Protein AF-A0A8C5BQL6-F1 (afdb_monomer)

Sequence (499 aa):
MPLKSAAAHRHYLLCPVCLRTQDSLSCHLRRVCMKDKTPPVILEVVEKAKKDVCDLLKNGRAFSYAVLKQIVSSPNPIEGLIEELKYHHLFVTGAPGETEPSDVESCGSNELFQCRQEKTYTKDKMVKAKDLGILKKHSADHPLLKRFADYLKNDYENAKYQQEVDTVSRYLYFADPTEPSLKFVNDREKLRDFLGQQAKAGYKAQTSGNYIKCLKRFLEFHLTRTGLRQDDRELYKQCTLYLSFLTSSQSVLSKQASKEIVQKRHALLFDKSQPTPRECLAVLDKGEGDLVKIMNQLDDSSSSSLSRTECIFVLYYLEAIVILRHCQRPCVVQSMKVSEWLERKHADDDSIVFVKDHKTAAHFSIVLSKKEEAWFEKYYNKVRPQLLAGERKHDFFFVSSRGKPINNAAGDLIKLQQKCNVPQVSSQVVRRVFQTAANRFSHFGKLQHTCRLFPRLAFFPKTEIHFQDILLTFALHILIHHFNHTFPKVWKINNCVCT

Secondary structure (DSSP, 8-state):
-PPPPP------EE-TTT--EES-HHHHIIIIISTTS-HHHHHHHHHHHHHHHHHHHHTTT---HHHHHHHHTSSSHHHHHHHHHHHTT----S-TT---------------PPP-------HHHHHHHHHTTTT----TTSHHHHHHHHHHHHTS--TTHHHHHHHHHHHHHHH-SS---SGGGG-HHHHHHHHHHHHHTT--HHHHHHHHHHHHHHHHHHHHHSTHHHH-HHHHHHHHHHHHHHHHHHHHHHHHHHHHHHHHHHHHHS-TTSPPHHHHHHHHHHHHHHHHHHHHHTTSTT-----HHHHHHHHHHHHHIIIIIS---HHHHHH-BHHHHHTPEEETTEEEEEE---SSS--EEEEEEHHHHHHHHHIIIIIHHHHHTT----SBSSB-TTSSBPS-HHHHHHHHHHHTT-----HHHHHHHHHHHHHHHHHHTTS-------------------HHHHHHHHHHHHHHHHHHHS-SS----------

Organism: Gadus morhua (NCBI:txid8049)

Solvent-accessible surface area (backbone atoms only — not comparable to full-atom values): 29687 Å² total; per-residue (Å²): 137,82,82,82,79,73,87,70,87,76,70,71,27,61,34,92,81,80,74,44,76,26,92,50,46,61,61,44,33,54,73,65,77,37,57,92,53,57,71,70,61,52,48,52,54,46,51,50,37,51,50,46,50,52,46,26,70,74,55,46,80,65,82,55,69,68,57,54,52,51,29,69,70,39,99,55,33,66,62,47,45,52,51,52,39,45,72,36,66,44,84,82,82,89,54,96,86,70,84,84,80,79,93,74,89,78,89,74,90,73,86,80,80,81,77,85,69,77,87,73,70,56,69,66,43,55,51,44,29,49,75,69,48,66,65,46,55,55,69,64,79,42,70,72,47,36,56,49,40,50,42,30,45,72,75,62,64,35,94,59,31,67,61,43,50,52,47,40,27,15,52,36,25,68,63,35,75,88,59,82,64,79,68,55,50,79,45,68,61,53,54,53,50,51,53,50,50,40,48,75,30,68,50,52,42,56,59,57,34,49,47,46,52,39,45,46,54,53,50,51,44,44,72,72,76,45,65,39,67,77,78,37,56,65,60,40,51,42,48,54,55,35,49,53,52,46,51,56,54,37,54,54,26,49,53,49,32,51,49,55,50,51,53,51,54,54,56,54,75,72,39,84,85,59,70,49,69,64,60,52,42,43,50,54,72,69,44,45,63,61,46,51,54,55,58,49,44,65,68,41,91,85,45,88,71,76,55,73,67,54,46,50,48,52,52,35,52,54,51,38,43,46,21,47,76,66,44,30,56,50,62,53,58,50,43,28,33,41,68,34,61,74,65,40,44,79,56,97,72,34,38,37,32,57,37,69,66,49,101,56,98,54,74,46,78,48,78,29,47,59,71,52,45,52,52,52,50,46,36,60,74,60,41,46,57,68,33,30,72,86,54,80,88,63,62,46,56,48,56,30,96,76,34,41,71,43,87,50,57,63,61,41,39,48,51,48,18,57,75,64,72,44,77,83,73,53,46,70,54,38,37,48,42,50,50,52,50,52,51,51,52,60,59,52,58,76,75,52,96,80,80,91,84,86,82,88,84,87,86,79,83,92,71,100,64,72,69,68,62,54,53,53,52,52,54,51,49,57,50,56,54,53,66,75,68,74,78,81,87,89,90,78,88,80,92,78,87,79,134

Radius of gyration: 29.21 Å; Cα contacts (8 Å, |Δi|>4): 446; chains: 1; bounding box: 85×74×73 Å

Foldseek 3Di:
DDDDDDPPPQDFFADPQQRDTDSDQLVCCCPPRPVVDDSVVSVVSVVVRVVLVVQLVVPVPDDDPVQLVVLVVDPHSPVSVCVSCVVSVHDDPPDPPDDDDDDDDDDDPDPPDDDDDPDPPPVQLVVLCVVLQLQDFDDCPPPLNVVQLCCCVPVVVDPPSVVLSSLQRSLQCQLPVPDRDLCSLVPPVSLVVSVVSCVVSVHQLVRNLVSLVSLLSSLVCCLPVHCCCVVPVVSSVSSVVSSVVSVVSSVVSVVRNVVVVVVVLVVVVPPPPADALCLLCVLLVLCVVVLVVLLVLCVPPPRQDDDLVNLLSLLLNLLSCCLQVLLDRSVLLLQQFPVQLVVWDDDDQWIWGWRCDDPPRDIDIDIGGPVSNSSLVCCQPRSLVVCLVPPDDDRRSRADNNNHGDDCSQVSNQVSCVVSVGDRDGSVSSNSNLLVVLVVVVVCVVVDPDDDDDDDDDDDDDDDDPPVVVVSSVSSVVVSVCVVPPDDDDDDDDDDDDD

Nearest PDB structures (foldseek):
  5n78-assembly1_C  TM=3.222E-01  e=3.292E+00  Escherichia coli
  5n77-assembly1_B  TM=3.032E-01  e=6.351E+00  Escherichia coli

pLDDT: mean 75.01, std 22.74, range [21.95, 97.62]

Structure (mmCIF, N/CA/C/O backbone):
data_AF-A0A8C5BQL6-F1
#
_entry.id   AF-A0A8C5BQL6-F1
#
loop_
_atom_site.group_PDB
_atom_site.id
_atom_site.type_symbol
_atom_site.label_atom_id
_atom_site.label_alt_id
_atom_site.label_comp_id
_atom_site.label_asym_id
_atom_site.label_entity_id
_atom_site.label_seq_id
_atom_site.pdbx_PDB_ins_code
_atom_site.Cartn_x
_atom_site.Cartn_y
_atom_site.Cartn_z
_atom_site.occupancy
_atom_site.B_iso_or_equiv
_atom_site.auth_seq_id
_atom_site.auth_comp_id
_atom_site.auth_asym_id
_atom_site.auth_atom_id
_atom_site.pdbx_PDB_model_num
ATOM 1 N N . MET A 1 1 ? 43.934 -23.583 -17.867 1.00 31.34 1 MET A N 1
ATOM 2 C CA . MET A 1 1 ? 42.734 -23.071 -17.168 1.00 31.34 1 MET A CA 1
ATOM 3 C C . MET A 1 1 ? 43.176 -22.263 -15.955 1.00 31.34 1 MET A C 1
ATOM 5 O O . MET A 1 1 ? 43.799 -22.858 -15.087 1.00 31.34 1 MET A O 1
ATOM 9 N N . PRO A 1 2 ? 42.884 -20.956 -15.861 1.00 29.02 2 PRO A N 1
ATOM 10 C CA . PRO A 1 2 ? 42.921 -20.248 -14.591 1.00 29.02 2 PRO A CA 1
ATOM 11 C C . PRO A 1 2 ? 41.532 -20.292 -13.936 1.00 29.02 2 PRO A C 1
ATOM 13 O O . PRO A 1 2 ? 40.507 -20.071 -14.584 1.00 29.02 2 PRO A O 1
ATOM 16 N N . LEU A 1 3 ? 41.513 -20.632 -12.649 1.00 30.59 3 LEU A N 1
ATOM 17 C CA . LEU A 1 3 ? 40.331 -20.691 -11.792 1.00 30.59 3 LEU A CA 1
ATOM 18 C C . LEU A 1 3 ? 39.569 -19.354 -11.800 1.00 30.59 3 LEU A C 1
ATOM 20 O O . LEU A 1 3 ? 40.157 -18.287 -11.629 1.00 30.59 3 LEU A O 1
ATOM 24 N N . LYS A 1 4 ? 38.241 -19.423 -11.970 1.00 33.78 4 LYS A N 1
ATOM 25 C CA . LYS A 1 4 ? 37.319 -18.302 -11.733 1.00 33.78 4 LYS A CA 1
ATOM 26 C C . LYS A 1 4 ? 37.515 -17.809 -10.298 1.00 33.78 4 LYS A C 1
ATOM 28 O O . LYS A 1 4 ? 37.278 -18.575 -9.366 1.00 33.78 4 LYS A O 1
ATOM 33 N N . SER A 1 5 ? 37.902 -16.548 -10.107 1.00 28.83 5 SER A N 1
ATOM 34 C CA . SER A 1 5 ? 37.839 -15.943 -8.779 1.00 28.83 5 SER A CA 1
ATOM 35 C C . SER A 1 5 ? 36.369 -15.801 -8.378 1.00 28.83 5 SER A C 1
ATOM 37 O O . SER A 1 5 ? 35.548 -15.247 -9.111 1.00 28.83 5 SER A O 1
ATOM 39 N N . ALA A 1 6 ? 36.021 -16.374 -7.227 1.00 32.88 6 ALA A N 1
ATOM 40 C CA . ALA A 1 6 ? 34.729 -16.171 -6.594 1.00 32.88 6 ALA A CA 1
ATOM 41 C C . ALA A 1 6 ? 34.493 -14.665 -6.404 1.00 32.88 6 ALA A C 1
ATOM 43 O O . ALA A 1 6 ? 35.424 -13.921 -6.087 1.00 32.88 6 ALA A O 1
ATOM 44 N N . ALA A 1 7 ? 33.257 -14.205 -6.606 1.00 38.38 7 ALA A N 1
ATOM 45 C CA . ALA A 1 7 ? 32.871 -12.839 -6.287 1.00 38.38 7 ALA A CA 1
ATOM 46 C C . ALA A 1 7 ? 33.095 -12.615 -4.784 1.00 38.38 7 ALA A C 1
ATOM 48 O O . ALA A 1 7 ? 32.291 -13.036 -3.959 1.00 38.38 7 ALA A O 1
ATOM 49 N N . ALA A 1 8 ? 34.235 -12.018 -4.431 1.00 37.53 8 ALA A N 1
ATOM 50 C CA . ALA A 1 8 ? 34.573 -11.715 -3.052 1.00 37.53 8 ALA A CA 1
ATOM 51 C C . ALA A 1 8 ? 33.468 -10.829 -2.467 1.00 37.53 8 ALA A C 1
ATOM 53 O O . ALA A 1 8 ? 33.128 -9.805 -3.064 1.00 37.53 8 ALA A O 1
ATOM 54 N N . HIS A 1 9 ? 32.917 -11.222 -1.319 1.00 39.16 9 HIS A N 1
ATOM 55 C CA . HIS A 1 9 ? 32.053 -10.385 -0.493 1.00 39.16 9 HIS A CA 1
ATOM 56 C C . HIS A 1 9 ? 32.782 -9.067 -0.195 1.00 39.16 9 HIS A C 1
ATOM 58 O O . HIS A 1 9 ? 33.618 -8.988 0.702 1.00 39.16 9 HIS A O 1
ATOM 64 N N . ARG A 1 10 ? 32.535 -8.030 -1.000 1.00 58.28 10 ARG A N 1
ATOM 65 C CA . ARG A 1 10 ? 33.121 -6.708 -0.781 1.00 58.28 10 ARG A CA 1
ATOM 66 C C . ARG A 1 10 ? 32.241 -5.992 0.225 1.00 58.28 10 ARG A C 1
ATOM 68 O O . ARG A 1 10 ? 31.154 -5.538 -0.115 1.00 58.28 10 ARG A O 1
ATOM 75 N N . HIS A 1 11 ? 32.697 -5.940 1.469 1.00 68.12 11 HIS A N 1
ATOM 76 C CA . HIS A 1 11 ? 32.073 -5.093 2.470 1.00 68.12 11 HIS A CA 1
ATOM 77 C C . HIS A 1 11 ? 32.225 -3.629 2.060 1.00 68.12 11 HIS A C 1
ATOM 79 O O . HIS A 1 11 ? 33.279 -3.209 1.580 1.00 68.12 11 HIS A O 1
ATOM 85 N N . TYR A 1 12 ? 31.154 -2.869 2.253 1.00 79.50 12 TYR A N 1
ATOM 86 C CA . TYR A 1 12 ? 31.186 -1.423 2.167 1.00 79.50 12 TYR A CA 1
ATOM 87 C C . TYR A 1 12 ? 32.221 -0.871 3.152 1.00 79.50 12 TYR A C 1
ATOM 89 O O . TYR A 1 12 ? 32.198 -1.225 4.329 1.00 79.50 12 TYR A O 1
ATOM 97 N N . LEU A 1 13 ? 33.118 -0.008 2.677 1.00 82.25 13 LEU A N 1
ATOM 98 C CA . LEU A 1 13 ? 34.178 0.568 3.506 1.00 82.25 13 LEU A CA 1
ATOM 99 C C . LEU A 1 13 ? 33.892 2.047 3.762 1.00 82.25 13 LEU A C 1
ATOM 101 O O . LEU A 1 13 ? 33.525 2.782 2.842 1.00 82.25 13 LEU A O 1
ATOM 105 N N . LEU A 1 14 ? 34.076 2.492 5.002 1.00 80.75 14 LEU A N 1
ATOM 106 C CA . LEU A 1 14 ? 33.966 3.903 5.354 1.00 80.75 14 LEU A CA 1
ATOM 107 C C . LEU A 1 14 ? 35.219 4.659 4.900 1.00 80.75 14 LEU A C 1
ATOM 109 O O . LEU A 1 14 ? 36.343 4.215 5.129 1.00 80.75 14 LEU A O 1
ATOM 113 N N . CYS A 1 15 ? 35.039 5.817 4.267 1.00 83.38 15 CYS A N 1
ATOM 114 C CA . CYS A 1 15 ? 36.143 6.733 4.021 1.00 83.38 15 CYS A CA 1
ATOM 115 C C . CYS A 1 15 ? 36.499 7.486 5.310 1.00 83.38 15 CYS A C 1
ATOM 117 O O . CYS A 1 15 ? 35.632 8.184 5.830 1.00 83.38 15 CYS A O 1
ATOM 119 N N . PRO A 1 16 ? 37.754 7.440 5.791 1.00 79.50 16 PRO A N 1
ATOM 120 C CA . PRO A 1 16 ? 38.138 8.122 7.029 1.00 79.50 16 PRO A CA 1
ATOM 121 C C . PRO A 1 16 ? 38.240 9.648 6.888 1.00 79.50 16 PRO A C 1
ATOM 123 O O . PRO A 1 16 ? 38.379 10.334 7.887 1.00 79.50 16 PRO A O 1
ATOM 126 N N . VAL A 1 17 ? 38.188 10.183 5.661 1.00 80.75 17 VAL A N 1
ATOM 127 C CA . VAL A 1 17 ? 38.302 11.627 5.400 1.00 80.75 17 VAL A CA 1
ATOM 128 C C . VAL A 1 17 ? 36.931 12.291 5.366 1.00 80.75 17 VAL A C 1
ATOM 130 O O . VAL A 1 17 ? 36.712 13.285 6.039 1.00 80.75 17 VAL A O 1
ATOM 133 N N . CYS A 1 18 ? 35.997 11.753 4.575 1.00 80.31 18 CYS A N 1
ATOM 134 C CA . CYS A 1 18 ? 34.650 12.324 4.464 1.00 80.31 18 CYS A CA 1
ATOM 135 C C . CYS A 1 18 ? 33.608 11.621 5.338 1.00 80.31 18 CYS A C 1
ATOM 137 O O . CYS A 1 18 ? 32.447 12.016 5.308 1.00 80.31 18 CYS A O 1
ATOM 139 N N . LEU A 1 19 ? 33.995 10.557 6.052 1.00 77.69 19 LEU A N 1
ATOM 140 C CA . LEU A 1 19 ? 33.121 9.733 6.895 1.00 77.69 19 LEU A CA 1
ATOM 141 C C . LEU A 1 19 ? 31.903 9.165 6.144 1.00 77.69 19 LEU A C 1
ATOM 143 O O . LEU A 1 19 ? 30.838 8.951 6.717 1.00 77.69 19 LEU A O 1
ATOM 147 N N . ARG A 1 20 ? 32.055 8.894 4.838 1.00 77.19 20 ARG A N 1
ATOM 148 C CA . ARG A 1 20 ? 31.007 8.295 3.993 1.00 77.19 20 ARG A CA 1
ATOM 149 C C . ARG A 1 20 ? 31.357 6.880 3.577 1.00 77.19 20 ARG A C 1
ATOM 151 O O . ARG A 1 20 ? 32.490 6.593 3.193 1.00 77.19 20 ARG A O 1
ATOM 158 N N . THR A 1 21 ? 30.348 6.022 3.569 1.00 81.81 21 THR A N 1
ATOM 159 C CA . THR A 1 21 ? 30.440 4.627 3.140 1.00 81.81 21 THR A CA 1
ATOM 160 C C . THR A 1 21 ? 30.559 4.520 1.618 1.00 81.81 21 THR A C 1
ATOM 162 O O . THR A 1 21 ? 29.819 5.183 0.893 1.00 81.81 21 THR A O 1
ATOM 165 N N . GLN A 1 22 ? 31.485 3.698 1.121 1.00 80.12 22 GLN A N 1
ATOM 166 C CA . GLN A 1 22 ? 31.800 3.574 -0.305 1.00 80.12 22 GLN A CA 1
ATOM 167 C C . GLN A 1 22 ? 31.796 2.108 -0.761 1.00 80.12 22 GLN A C 1
ATOM 169 O O . GLN A 1 22 ? 32.409 1.254 -0.120 1.00 80.12 22 GLN A O 1
ATOM 174 N N . ASP A 1 23 ? 31.191 1.839 -1.925 1.00 77.25 23 ASP A N 1
ATOM 175 C CA . ASP A 1 23 ? 31.302 0.549 -2.638 1.00 77.25 23 ASP A CA 1
ATOM 176 C C . ASP A 1 23 ? 32.747 0.261 -3.092 1.00 77.25 23 ASP A C 1
ATOM 178 O O . ASP A 1 23 ? 33.182 -0.885 -3.197 1.00 77.25 23 ASP A O 1
ATOM 182 N N . SER A 1 24 ? 33.504 1.321 -3.395 1.00 82.38 24 SER A N 1
ATOM 183 C CA . SER A 1 24 ? 34.908 1.249 -3.803 1.00 82.38 24 SER A CA 1
ATOM 184 C C . SER A 1 24 ? 35.702 2.389 -3.173 1.00 82.38 24 SER A C 1
ATOM 186 O O . SER A 1 24 ? 35.884 3.459 -3.766 1.00 82.38 24 SER A O 1
ATOM 188 N N . LEU A 1 25 ? 36.187 2.155 -1.950 1.00 83.81 25 LEU A N 1
ATOM 189 C CA . LEU A 1 25 ? 36.966 3.142 -1.204 1.00 83.81 25 LEU A CA 1
ATOM 190 C C . LEU A 1 25 ? 38.240 3.559 -1.952 1.00 83.81 25 LEU A C 1
ATOM 192 O O . LEU A 1 25 ? 38.558 4.740 -1.997 1.00 83.81 25 LEU A O 1
ATOM 196 N N . SER A 1 26 ? 38.922 2.634 -2.630 1.00 82.38 26 SER A N 1
ATOM 197 C CA . SER A 1 26 ? 40.130 2.947 -3.407 1.00 82.38 26 SER A CA 1
ATOM 198 C C . SER A 1 26 ? 39.862 3.921 -4.561 1.00 82.38 26 SER A C 1
ATOM 200 O O . SER A 1 26 ? 40.652 4.839 -4.796 1.00 82.38 26 SER A O 1
ATOM 202 N N . CYS A 1 27 ? 38.736 3.769 -5.269 1.00 82.81 27 CYS A N 1
ATOM 203 C CA . CYS A 1 27 ? 38.324 4.707 -6.314 1.00 82.81 27 CYS A CA 1
ATOM 204 C C . CYS A 1 27 ? 37.919 6.060 -5.726 1.00 82.81 27 CYS A C 1
ATOM 206 O O . CYS A 1 27 ? 38.257 7.095 -6.299 1.00 82.81 27 CYS A O 1
ATOM 208 N N . HIS A 1 28 ? 37.209 6.051 -4.598 1.00 84.94 28 HIS A N 1
ATOM 209 C CA . HIS A 1 28 ? 36.770 7.264 -3.919 1.00 84.94 28 HIS A CA 1
ATOM 210 C C . HIS A 1 28 ? 37.954 8.090 -3.395 1.00 84.94 28 HIS A C 1
ATOM 212 O O . HIS A 1 28 ? 38.047 9.277 -3.700 1.00 84.94 28 HIS A O 1
ATOM 218 N N . LEU A 1 29 ? 38.902 7.468 -2.689 1.00 83.44 29 LEU A N 1
ATOM 219 C CA . LEU A 1 29 ? 40.098 8.144 -2.178 1.00 83.44 29 LEU A CA 1
ATOM 220 C C . LEU A 1 29 ? 40.913 8.756 -3.321 1.00 83.44 29 LEU A C 1
ATOM 222 O O . LEU A 1 29 ? 41.233 9.937 -3.271 1.00 83.44 29 LEU A O 1
ATOM 226 N N . ARG A 1 30 ? 41.139 8.011 -4.409 1.00 85.25 30 ARG A N 1
ATOM 227 C CA . ARG A 1 30 ? 41.896 8.509 -5.570 1.00 85.25 30 ARG A CA 1
ATOM 228 C C . ARG A 1 30 ? 41.227 9.686 -6.286 1.00 85.25 30 ARG A C 1
ATOM 230 O O . ARG A 1 30 ? 41.914 10.513 -6.868 1.00 85.25 30 ARG A O 1
ATOM 237 N N . ARG A 1 31 ? 39.892 9.740 -6.312 1.00 82.94 31 ARG A N 1
ATOM 238 C CA . ARG A 1 31 ? 39.140 10.714 -7.130 1.00 82.94 31 ARG A CA 1
ATOM 239 C C . ARG A 1 31 ? 38.560 11.880 -6.345 1.00 82.94 31 ARG A C 1
ATOM 241 O O . ARG A 1 31 ? 38.210 12.884 -6.965 1.00 82.94 31 ARG A O 1
ATOM 248 N N . VAL A 1 32 ? 38.407 11.742 -5.029 1.00 85.69 32 VAL A N 1
ATOM 249 C CA . VAL A 1 32 ? 37.673 12.689 -4.179 1.00 85.69 32 VAL A CA 1
ATOM 250 C C . VAL A 1 32 ? 38.521 13.139 -2.994 1.00 85.69 32 VAL A C 1
ATOM 252 O O . VAL A 1 32 ? 38.956 14.282 -2.991 1.00 85.69 32 VAL A O 1
ATOM 255 N N . CYS A 1 33 ? 38.771 12.263 -2.017 1.00 81.19 33 CYS A N 1
ATOM 256 C CA . CYS A 1 33 ? 39.280 12.675 -0.701 1.00 81.19 33 CYS A CA 1
ATOM 257 C C . CYS A 1 33 ? 40.808 12.671 -0.539 1.00 81.19 33 CYS A C 1
ATOM 259 O O . CYS A 1 33 ? 41.316 13.269 0.401 1.00 81.19 33 CYS A O 1
ATOM 261 N N . MET A 1 34 ? 41.544 11.984 -1.412 1.00 86.50 34 MET A N 1
ATOM 262 C CA . MET A 1 34 ? 43.007 11.861 -1.364 1.00 86.50 34 MET A CA 1
ATOM 263 C C . MET A 1 34 ? 43.610 11.985 -2.774 1.00 86.50 34 MET A C 1
ATOM 265 O O . MET A 1 34 ? 44.511 11.228 -3.130 1.00 86.50 34 MET A O 1
ATOM 269 N N . LYS A 1 35 ? 43.094 12.913 -3.598 1.00 84.12 35 LYS A N 1
ATOM 270 C CA . LYS A 1 35 ? 43.516 13.075 -5.007 1.00 84.12 35 LYS A CA 1
ATOM 271 C C . LYS A 1 35 ? 45.013 13.338 -5.155 1.00 84.12 35 LYS A C 1
ATOM 273 O O . LYS A 1 35 ? 45.626 12.824 -6.082 1.00 84.12 35 LYS A O 1
ATOM 278 N N . ASP A 1 36 ? 45.579 14.075 -4.204 1.00 85.88 36 ASP A N 1
ATOM 279 C CA . ASP A 1 36 ? 46.975 14.521 -4.224 1.00 85.88 36 ASP A CA 1
ATOM 280 C C . ASP A 1 36 ? 47.920 13.565 -3.476 1.00 85.88 36 ASP A C 1
ATOM 282 O O . ASP A 1 36 ? 49.093 13.868 -3.260 1.00 85.88 36 ASP A O 1
ATOM 286 N N . LYS A 1 37 ? 47.420 12.408 -3.024 1.00 84.75 37 LYS A N 1
ATOM 287 C CA . LYS A 1 37 ? 48.216 11.410 -2.300 1.00 84.75 37 LYS A CA 1
ATOM 288 C C . LYS A 1 37 ? 48.667 10.296 -3.234 1.00 84.75 37 LYS A C 1
ATOM 290 O O . LYS A 1 37 ? 47.985 9.922 -4.187 1.00 84.75 37 LYS A O 1
ATOM 295 N N . THR A 1 38 ? 49.830 9.730 -2.931 1.00 87.56 38 THR A N 1
ATOM 296 C CA . THR A 1 38 ? 50.422 8.672 -3.748 1.00 87.56 38 THR A CA 1
ATOM 297 C C . THR A 1 38 ? 49.631 7.358 -3.621 1.00 87.56 38 THR A C 1
ATOM 299 O O . THR A 1 38 ? 49.030 7.082 -2.577 1.00 87.56 38 THR A O 1
ATOM 302 N N . PRO A 1 39 ? 49.625 6.504 -4.664 1.00 83.31 39 PRO A N 1
ATOM 303 C CA . PRO A 1 39 ? 48.920 5.222 -4.631 1.00 83.31 39 PRO A CA 1
ATOM 304 C C . PRO A 1 39 ? 49.256 4.301 -3.438 1.00 83.31 39 PRO A C 1
ATOM 306 O O . PRO A 1 39 ? 48.317 3.686 -2.932 1.00 83.31 39 PRO A O 1
ATOM 309 N N . PRO A 1 40 ? 50.512 4.209 -2.945 1.00 87.50 40 PRO A N 1
ATOM 310 C CA . PRO A 1 40 ? 50.837 3.414 -1.756 1.00 87.50 40 PRO A CA 1
ATOM 311 C C . PRO A 1 40 ? 50.1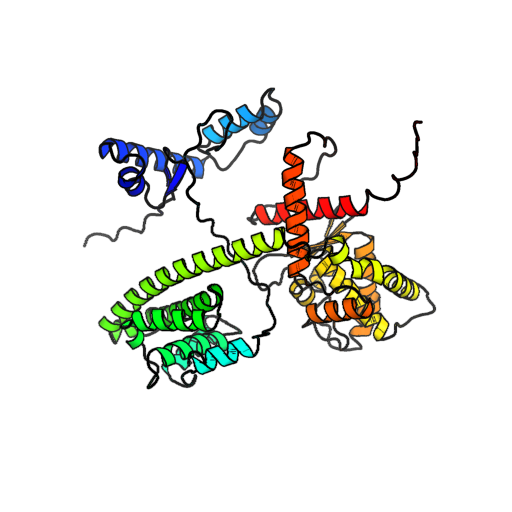05 3.885 -0.494 1.00 87.50 40 PRO A C 1
ATOM 313 O O . PRO A 1 40 ? 49.541 3.069 0.227 1.00 87.50 40 PRO A O 1
ATOM 316 N N . VAL A 1 41 ? 50.016 5.202 -0.285 1.00 83.19 41 VAL A N 1
ATOM 317 C CA . VAL A 1 41 ? 49.318 5.796 0.868 1.00 83.19 41 VAL A CA 1
ATOM 318 C C . VAL A 1 41 ? 47.812 5.523 0.793 1.00 83.19 41 VAL A C 1
ATOM 320 O O . VAL A 1 41 ? 47.173 5.211 1.793 1.00 83.19 41 VAL A O 1
ATOM 323 N N . ILE A 1 42 ? 47.223 5.581 -0.407 1.00 83.88 42 ILE A N 1
ATOM 324 C CA . ILE A 1 42 ? 45.805 5.238 -0.606 1.00 83.88 42 ILE A CA 1
ATOM 325 C C . ILE A 1 42 ? 45.550 3.750 -0.318 1.00 83.88 42 ILE A C 1
ATOM 327 O O . ILE A 1 42 ? 44.514 3.409 0.252 1.00 83.88 42 ILE A O 1
ATOM 331 N N . LEU A 1 43 ? 46.465 2.862 -0.720 1.00 84.06 43 LEU A N 1
ATOM 332 C CA . LEU A 1 43 ? 46.342 1.425 -0.462 1.00 84.06 43 LEU A CA 1
ATOM 333 C C . LEU A 1 43 ? 46.401 1.111 1.033 1.00 84.06 43 LEU A C 1
ATOM 335 O O . LEU A 1 43 ? 45.571 0.340 1.506 1.00 84.06 43 LEU A O 1
ATOM 339 N N . GLU A 1 44 ? 47.298 1.752 1.778 1.00 88.50 44 GLU A N 1
ATOM 340 C CA . GLU A 1 44 ? 47.395 1.595 3.232 1.00 88.50 44 GLU A CA 1
ATOM 341 C C . GLU A 1 44 ? 46.080 1.965 3.939 1.00 88.50 44 GLU A C 1
ATOM 343 O O . GLU A 1 44 ? 45.572 1.201 4.762 1.00 88.50 44 GLU A O 1
ATOM 348 N N . VAL A 1 45 ? 45.456 3.079 3.541 1.00 87.00 45 VAL A N 1
ATOM 349 C CA . VAL A 1 45 ? 44.148 3.497 4.076 1.00 87.00 45 VAL A CA 1
ATOM 350 C C . VAL A 1 45 ? 43.046 2.487 3.743 1.00 87.00 45 VAL A C 1
ATOM 352 O O . VAL A 1 45 ? 42.182 2.210 4.576 1.00 87.00 45 VAL A O 1
ATOM 355 N N . VAL A 1 46 ? 43.063 1.916 2.536 1.00 85.31 46 VAL A N 1
ATOM 356 C CA . VAL A 1 46 ? 42.081 0.901 2.124 1.00 85.31 46 VAL A CA 1
ATOM 357 C C . VAL A 1 46 ? 42.261 -0.397 2.910 1.00 85.31 46 VAL A C 1
ATOM 359 O O . VAL A 1 46 ? 41.263 -0.973 3.341 1.00 85.31 46 VAL A O 1
ATOM 362 N N . GLU A 1 47 ? 43.496 -0.856 3.112 1.00 85.44 47 GLU A N 1
ATOM 363 C CA . GLU A 1 47 ? 43.770 -2.069 3.891 1.00 85.44 47 GLU A CA 1
ATOM 364 C C . GLU A 1 47 ? 43.429 -1.882 5.370 1.00 85.44 47 GLU A C 1
ATOM 366 O O . GLU A 1 47 ? 42.787 -2.753 5.962 1.00 85.44 47 GLU A O 1
ATOM 371 N N . LYS A 1 48 ? 43.732 -0.712 5.944 1.00 87.12 48 LYS A N 1
ATOM 372 C CA . LYS A 1 48 ? 43.287 -0.368 7.297 1.00 87.12 48 LYS A CA 1
ATOM 373 C C . LYS A 1 48 ? 41.759 -0.397 7.409 1.00 87.12 48 LYS A C 1
ATOM 375 O O . LYS A 1 48 ? 41.233 -1.058 8.296 1.00 87.12 48 LYS A O 1
ATOM 380 N N . ALA A 1 49 ? 41.036 0.231 6.478 1.00 84.44 49 ALA A N 1
ATOM 381 C CA . ALA A 1 49 ? 39.571 0.240 6.494 1.00 84.44 49 ALA A CA 1
ATOM 382 C C . ALA A 1 49 ? 38.962 -1.169 6.362 1.00 84.44 49 ALA A C 1
ATOM 384 O O . ALA A 1 49 ? 37.943 -1.463 6.985 1.00 84.44 49 ALA A O 1
ATOM 385 N N . LYS A 1 50 ? 39.582 -2.065 5.581 1.00 84.25 50 LYS A N 1
ATOM 386 C CA . LYS A 1 50 ? 39.168 -3.477 5.514 1.00 84.25 50 LYS A CA 1
ATOM 387 C C . LYS A 1 50 ? 39.378 -4.197 6.842 1.00 84.25 50 LYS A C 1
ATOM 389 O O . LYS A 1 50 ? 38.513 -4.975 7.240 1.00 84.25 50 LYS A O 1
ATOM 394 N N . LYS A 1 51 ? 40.512 -3.958 7.507 1.00 83.62 51 LYS A N 1
ATOM 395 C CA . LYS A 1 51 ? 40.816 -4.547 8.816 1.00 83.62 51 LYS A CA 1
ATOM 396 C C . LYS A 1 51 ? 39.820 -4.072 9.876 1.00 83.62 51 LYS A C 1
ATOM 398 O O . LYS A 1 51 ? 39.203 -4.911 10.521 1.00 83.62 51 LYS A O 1
ATOM 403 N N . ASP A 1 52 ? 39.577 -2.765 9.943 1.00 82.00 52 ASP A N 1
ATOM 404 C CA . ASP A 1 52 ? 38.636 -2.151 10.886 1.00 82.00 52 ASP A CA 1
ATOM 405 C C . ASP A 1 52 ? 37.209 -2.714 10.706 1.00 82.00 52 ASP A C 1
ATOM 407 O O . ASP A 1 52 ? 36.536 -3.050 11.677 1.00 82.00 52 ASP A O 1
ATOM 411 N N . VAL A 1 53 ? 36.748 -2.908 9.460 1.00 81.50 53 VAL A N 1
ATOM 412 C CA . VAL A 1 53 ? 35.439 -3.533 9.184 1.00 81.50 53 VAL A CA 1
ATOM 413 C C . VAL A 1 53 ? 35.409 -5.010 9.585 1.00 81.50 53 VAL A C 1
ATOM 415 O O . VAL A 1 53 ? 34.410 -5.475 10.135 1.00 81.50 53 VAL A O 1
ATOM 418 N N . CYS A 1 54 ? 36.482 -5.764 9.339 1.00 78.44 54 CYS A N 1
ATOM 419 C CA . CYS A 1 54 ? 36.579 -7.153 9.790 1.00 78.44 54 CYS A CA 1
ATOM 420 C C . CYS A 1 54 ? 36.519 -7.263 11.321 1.00 78.44 54 CYS A C 1
ATOM 422 O O . CYS A 1 54 ? 35.827 -8.146 11.834 1.00 78.44 54 CYS A O 1
ATOM 424 N N . ASP A 1 55 ? 37.199 -6.371 12.039 1.00 78.88 55 ASP A N 1
ATOM 425 C CA . ASP A 1 55 ? 37.229 -6.361 13.504 1.00 78.88 55 ASP A CA 1
ATOM 426 C C . ASP A 1 55 ? 35.892 -5.884 14.096 1.00 78.88 55 ASP A C 1
ATOM 428 O O . ASP A 1 55 ? 35.371 -6.526 15.011 1.00 78.88 55 ASP A O 1
ATOM 432 N N . LEU A 1 56 ? 35.245 -4.875 13.498 1.00 80.12 56 LEU A N 1
ATOM 433 C CA . LEU A 1 56 ? 33.868 -4.474 13.827 1.00 80.12 56 LEU A CA 1
ATOM 434 C C . LEU A 1 56 ? 32.888 -5.648 13.677 1.00 80.12 56 LEU A C 1
ATOM 436 O O . LEU A 1 56 ? 32.059 -5.900 14.553 1.00 80.12 56 LEU A O 1
ATOM 440 N N . LEU A 1 57 ? 32.978 -6.392 12.571 1.00 76.38 57 LEU A N 1
ATOM 441 C CA . LEU A 1 57 ? 32.094 -7.531 12.325 1.00 76.38 57 LEU A CA 1
ATOM 442 C C . LEU A 1 57 ? 32.347 -8.674 13.313 1.00 76.38 57 LEU A C 1
ATOM 444 O O . LEU A 1 57 ? 31.392 -9.350 13.699 1.00 76.38 57 LEU A O 1
ATOM 448 N N . LYS A 1 58 ? 33.590 -8.911 13.732 1.00 75.75 58 LYS A N 1
ATOM 449 C CA . LYS A 1 58 ? 33.908 -9.985 14.682 1.00 75.75 58 LYS A CA 1
ATOM 450 C C . LYS A 1 58 ? 33.572 -9.614 16.124 1.00 75.75 58 LYS A C 1
ATOM 452 O O . LYS A 1 58 ? 32.952 -10.417 16.813 1.00 75.75 58 LYS A O 1
ATOM 457 N N . ASN A 1 59 ? 33.940 -8.408 16.547 1.00 73.06 59 ASN A N 1
ATOM 458 C CA . ASN A 1 59 ? 34.010 -8.044 17.962 1.00 73.06 59 ASN A CA 1
ATOM 459 C C . ASN A 1 59 ? 33.125 -6.838 18.322 1.00 73.06 59 ASN A C 1
ATOM 461 O O . ASN A 1 59 ? 32.573 -6.802 19.414 1.00 73.06 59 ASN A O 1
ATOM 465 N N . GLY A 1 60 ? 32.906 -5.898 17.397 1.00 65.69 60 GLY A N 1
ATOM 466 C CA . GLY A 1 60 ? 32.225 -4.624 17.680 1.00 65.69 60 GLY A CA 1
ATOM 467 C C . GLY A 1 60 ? 30.691 -4.651 17.707 1.00 65.69 60 GLY A C 1
ATOM 468 O O . GLY A 1 60 ? 30.052 -3.609 17.836 1.00 65.69 60 GLY A O 1
ATOM 469 N N . ARG A 1 61 ? 30.069 -5.832 17.570 1.00 70.06 61 ARG A N 1
ATOM 470 C CA . ARG A 1 61 ? 28.599 -6.008 17.607 1.00 70.06 61 ARG A CA 1
ATOM 471 C C . ARG A 1 61 ? 28.050 -6.359 18.993 1.00 70.06 61 ARG A C 1
ATOM 473 O O . ARG A 1 61 ? 26.833 -6.346 19.176 1.00 70.06 61 ARG A O 1
ATOM 480 N N . ALA A 1 62 ? 28.915 -6.699 19.946 1.00 68.94 62 ALA A N 1
ATOM 481 C CA . ALA A 1 62 ? 28.527 -7.132 21.283 1.00 68.94 62 ALA A CA 1
ATOM 482 C C . ALA A 1 62 ? 29.101 -6.181 22.340 1.00 68.94 62 ALA A C 1
ATOM 484 O O . ALA A 1 62 ? 30.311 -6.037 22.456 1.00 68.94 62 ALA A O 1
ATOM 485 N N . PHE A 1 63 ? 28.223 -5.574 23.140 1.00 77.19 63 PHE A N 1
ATOM 486 C CA . PHE A 1 63 ? 28.610 -4.714 24.258 1.00 77.19 63 PHE A CA 1
ATOM 487 C C . PHE A 1 63 ? 28.410 -5.448 25.581 1.00 77.19 63 PHE A C 1
ATOM 489 O O . PHE A 1 63 ? 27.372 -6.076 25.809 1.00 77.19 63 PHE A O 1
ATOM 496 N N . SER A 1 64 ? 29.389 -5.343 26.479 1.00 80.31 64 SER A N 1
ATOM 497 C CA . SER A 1 64 ? 29.257 -5.865 27.837 1.00 80.31 64 SER A CA 1
ATOM 498 C C . SER A 1 64 ? 28.371 -4.947 28.673 1.00 80.31 64 SER A C 1
ATOM 500 O O . SER A 1 64 ? 28.621 -3.747 28.788 1.00 80.31 64 SER A O 1
ATOM 502 N N . TYR A 1 65 ? 27.361 -5.521 29.329 1.00 74.81 65 TYR A N 1
ATOM 503 C CA . TYR A 1 65 ? 26.496 -4.775 30.244 1.00 74.81 65 TYR A CA 1
ATOM 504 C C . TYR A 1 65 ? 27.281 -4.126 31.396 1.00 74.81 65 TYR A C 1
ATOM 506 O O . TYR A 1 65 ? 26.928 -3.037 31.842 1.00 74.81 65 TYR A O 1
ATOM 514 N N . ALA A 1 66 ? 28.370 -4.754 31.854 1.00 82.75 66 ALA A N 1
ATOM 515 C CA . ALA A 1 66 ? 29.226 -4.194 32.900 1.00 82.75 66 ALA A CA 1
ATOM 516 C C . ALA A 1 66 ? 29.917 -2.897 32.443 1.00 82.75 66 ALA A C 1
ATOM 518 O O . ALA A 1 66 ? 29.937 -1.922 33.190 1.00 82.75 66 ALA A O 1
ATOM 519 N N . VAL A 1 67 ? 30.395 -2.868 31.195 1.00 78.69 67 VAL A N 1
ATOM 520 C CA . VAL A 1 67 ? 31.038 -1.695 30.582 1.00 78.69 67 VAL A CA 1
ATOM 521 C C . VAL A 1 67 ? 30.023 -0.568 30.397 1.00 78.69 67 VAL A C 1
ATOM 523 O O . VAL A 1 67 ? 30.261 0.557 30.825 1.00 78.69 67 VAL A O 1
ATOM 526 N N . LEU A 1 68 ? 28.829 -0.880 29.881 1.00 81.00 68 LEU A N 1
ATOM 527 C CA . LEU A 1 68 ? 27.751 0.108 29.753 1.00 81.00 68 LEU A CA 1
ATOM 528 C C . LEU A 1 68 ? 27.331 0.683 31.115 1.00 81.00 68 LEU A C 1
ATOM 530 O O . LEU A 1 68 ? 27.116 1.886 31.241 1.00 81.00 68 LEU A O 1
ATOM 534 N N . LYS A 1 69 ? 27.257 -0.154 32.157 1.00 80.81 69 LYS A N 1
ATOM 535 C CA . LYS A 1 69 ? 26.935 0.284 33.522 1.00 80.81 69 LYS A CA 1
ATOM 536 C C . LYS A 1 69 ? 28.005 1.224 34.085 1.00 80.81 69 LYS A C 1
ATOM 538 O O . LYS A 1 69 ? 27.653 2.202 34.742 1.00 80.81 69 LYS A O 1
ATOM 543 N N . GLN A 1 70 ? 29.282 0.946 33.821 1.00 83.81 70 GLN A N 1
ATOM 544 C CA . GLN A 1 70 ? 30.404 1.800 34.213 1.00 83.81 70 GLN A CA 1
ATOM 545 C C . GLN A 1 70 ? 30.362 3.153 33.490 1.00 83.81 70 GLN A C 1
ATOM 547 O O . GLN A 1 70 ? 30.452 4.184 34.151 1.00 83.81 70 GLN A O 1
ATOM 552 N N . ILE A 1 71 ? 30.140 3.159 32.170 1.00 82.12 71 ILE A N 1
ATOM 553 C CA . ILE A 1 71 ? 30.033 4.386 31.363 1.00 82.12 71 ILE A CA 1
ATOM 554 C C . ILE A 1 71 ? 28.882 5.262 31.857 1.00 82.12 71 ILE A C 1
ATOM 556 O O . ILE A 1 71 ? 29.068 6.450 32.086 1.00 82.12 71 ILE A O 1
ATOM 560 N N . VAL A 1 72 ? 27.701 4.685 32.091 1.00 79.06 72 VAL A N 1
ATOM 561 C CA . VAL A 1 72 ? 26.521 5.445 32.547 1.00 79.06 72 VAL A CA 1
ATOM 562 C C . VAL A 1 72 ? 26.692 5.992 33.970 1.00 79.06 72 VAL A C 1
ATOM 564 O O . VAL A 1 72 ? 26.044 6.969 34.334 1.00 79.06 72 VAL A O 1
ATOM 567 N N . SER A 1 73 ? 27.575 5.386 34.763 1.00 81.62 73 SER A N 1
ATOM 568 C CA . SER A 1 73 ? 27.876 5.807 36.136 1.00 81.62 73 SER A CA 1
ATOM 569 C C . SER A 1 73 ? 29.056 6.795 36.218 1.00 81.62 73 SER A C 1
ATOM 571 O O . SER A 1 73 ? 29.397 7.239 37.312 1.00 81.62 73 SER A O 1
ATOM 573 N N . SER A 1 74 ? 29.681 7.135 35.082 1.00 85.25 74 SER A N 1
ATOM 574 C CA . SER A 1 74 ? 30.764 8.121 34.962 1.00 85.25 74 SER A CA 1
ATOM 575 C C . SER A 1 74 ? 30.243 9.561 35.112 1.00 85.25 74 SER A C 1
ATOM 577 O O . SER A 1 74 ? 29.111 9.838 34.711 1.00 85.25 74 SER A O 1
ATOM 579 N N . PRO A 1 75 ? 31.066 10.511 35.606 1.00 73.25 75 PRO A N 1
ATOM 580 C CA . PRO A 1 75 ? 30.750 11.941 35.585 1.00 73.25 75 PRO A CA 1
ATOM 581 C C . PRO A 1 75 ? 30.494 12.494 34.175 1.00 73.25 75 PRO A C 1
ATOM 583 O O . PRO A 1 75 ? 29.726 13.442 34.025 1.00 73.25 75 PRO A O 1
ATOM 586 N N . ASN A 1 76 ? 31.112 11.897 33.147 1.00 81.25 76 ASN A N 1
ATOM 587 C CA . ASN A 1 76 ? 30.894 12.251 31.745 1.00 81.25 76 ASN A CA 1
ATOM 588 C C . ASN A 1 76 ? 30.532 11.004 30.914 1.00 81.25 76 ASN A C 1
ATOM 590 O O . ASN A 1 76 ? 31.383 10.421 30.235 1.00 81.25 76 ASN A O 1
ATOM 594 N N . PRO A 1 77 ? 29.266 10.555 30.972 1.00 78.38 77 PRO A N 1
ATOM 595 C CA . PRO A 1 77 ? 28.845 9.307 30.341 1.00 78.38 77 PRO A CA 1
ATOM 596 C C . PRO A 1 77 ? 28.824 9.394 28.810 1.00 78.38 77 PRO A C 1
ATOM 598 O O . PRO A 1 77 ? 28.930 8.373 28.138 1.00 78.38 77 PRO A O 1
ATOM 601 N N . ILE A 1 78 ? 28.695 10.600 28.243 1.00 77.38 78 ILE A N 1
ATOM 602 C CA . ILE A 1 78 ? 28.691 10.804 26.789 1.00 77.38 78 ILE A CA 1
ATOM 603 C C . ILE A 1 78 ? 30.097 10.625 26.222 1.00 77.38 78 ILE A C 1
ATOM 605 O O . ILE A 1 78 ? 30.258 9.935 25.221 1.00 77.38 78 ILE A O 1
ATOM 609 N N . GLU A 1 79 ? 31.110 11.195 26.870 1.00 80.19 79 GLU A N 1
ATOM 610 C CA . GLU A 1 79 ? 32.506 11.034 26.456 1.00 80.19 79 GLU A CA 1
ATOM 611 C C . GLU A 1 79 ? 32.946 9.569 26.545 1.00 80.19 79 GLU A C 1
ATOM 613 O O . GLU A 1 79 ? 33.404 9.014 25.548 1.00 80.19 79 GLU A O 1
ATOM 618 N N . GLY A 1 80 ? 32.656 8.896 27.666 1.00 79.62 80 GLY A N 1
ATOM 619 C CA . GLY A 1 80 ? 32.945 7.465 27.815 1.00 79.62 80 GLY A CA 1
ATOM 620 C C . GLY A 1 80 ? 32.204 6.580 26.803 1.00 79.62 80 GLY A C 1
ATOM 621 O O . GLY A 1 80 ? 32.744 5.580 26.338 1.00 79.62 80 GLY A O 1
ATOM 622 N N . LEU A 1 81 ? 30.985 6.957 26.398 1.00 82.31 81 LEU A N 1
ATOM 623 C CA . LEU A 1 81 ? 30.262 6.246 25.342 1.00 82.31 81 LEU A CA 1
ATOM 624 C C . LEU A 1 81 ? 30.885 6.486 23.961 1.00 82.31 81 LEU A C 1
ATOM 626 O O . LEU A 1 81 ? 30.961 5.558 23.161 1.00 82.31 81 LEU A O 1
ATOM 630 N N . ILE A 1 82 ? 31.329 7.709 23.666 1.00 80.56 82 ILE A N 1
ATOM 631 C CA . ILE A 1 82 ? 32.005 8.031 22.403 1.00 80.56 82 ILE A CA 1
ATOM 632 C C . ILE A 1 82 ? 33.322 7.258 22.292 1.00 80.56 82 ILE A C 1
ATOM 634 O O . ILE A 1 82 ? 33.618 6.726 21.221 1.00 80.56 82 ILE A O 1
ATOM 638 N N . GLU A 1 83 ? 34.091 7.172 23.375 1.00 82.25 83 GLU A N 1
ATOM 639 C CA . GLU A 1 83 ? 35.331 6.393 23.428 1.00 82.25 83 GLU A CA 1
ATOM 640 C C . GLU A 1 83 ? 35.076 4.901 23.210 1.00 82.25 83 GLU A C 1
ATOM 642 O O . GLU A 1 83 ? 35.736 4.292 22.368 1.00 82.25 83 GLU A O 1
ATOM 647 N N . GLU A 1 84 ? 34.070 4.331 23.877 1.00 83.12 84 GLU A N 1
ATOM 648 C CA . GLU A 1 84 ? 33.702 2.923 23.706 1.00 83.12 84 GLU A CA 1
ATOM 649 C C . GLU A 1 84 ? 33.238 2.638 22.268 1.00 83.12 84 GLU A C 1
ATOM 651 O O . GLU A 1 84 ? 33.659 1.665 21.645 1.00 83.12 84 GLU A O 1
ATOM 656 N N . LEU A 1 85 ? 32.422 3.514 21.675 1.00 82.69 85 LEU A N 1
ATOM 657 C CA . LEU A 1 85 ? 32.002 3.374 20.278 1.00 82.69 85 LEU A CA 1
ATOM 658 C C . LEU A 1 85 ? 33.205 3.435 19.321 1.00 82.69 85 LEU A C 1
ATOM 660 O O . LEU A 1 85 ? 33.317 2.596 18.425 1.00 82.69 85 LEU A O 1
ATOM 664 N N . LYS A 1 86 ? 34.140 4.367 19.540 1.00 80.69 86 LYS A N 1
ATOM 665 C CA . LYS A 1 86 ? 35.375 4.472 18.745 1.00 80.69 86 LYS A CA 1
ATOM 666 C C . LYS A 1 86 ? 36.275 3.245 18.912 1.00 80.69 86 LYS A C 1
ATOM 668 O O . LYS A 1 86 ? 36.852 2.793 17.922 1.00 80.69 86 LYS A O 1
ATOM 673 N N . TYR A 1 87 ? 36.355 2.682 20.119 1.00 82.00 87 TYR A N 1
ATOM 674 C CA . TYR A 1 87 ? 37.096 1.450 20.404 1.00 82.00 87 TYR A CA 1
ATOM 675 C C . TYR A 1 87 ? 36.580 0.265 19.573 1.00 82.00 87 TYR A C 1
ATOM 677 O O . TYR A 1 87 ? 37.373 -0.516 19.054 1.00 82.00 87 TYR A O 1
ATOM 685 N N . HIS A 1 88 ? 35.265 0.189 19.341 1.00 77.06 88 HIS A N 1
ATOM 686 C CA . HIS A 1 88 ? 34.637 -0.829 18.483 1.00 77.06 88 HIS A CA 1
ATOM 687 C C . HIS A 1 88 ? 34.612 -0.469 16.988 1.00 77.06 88 HIS A C 1
ATOM 689 O O . HIS A 1 88 ? 33.879 -1.093 16.224 1.00 77.06 88 HIS A O 1
ATOM 695 N N . HIS A 1 89 ? 35.404 0.514 16.546 1.00 78.81 89 HIS A N 1
ATOM 696 C CA . HIS A 1 89 ? 35.450 1.010 15.161 1.00 78.81 89 HIS A CA 1
ATOM 697 C C . HIS A 1 89 ? 34.123 1.608 14.651 1.00 78.81 89 HIS A C 1
ATOM 699 O O . HIS A 1 89 ? 33.866 1.643 13.442 1.00 78.81 89 HIS A O 1
ATOM 705 N N . LEU A 1 90 ? 33.277 2.099 15.561 1.00 77.06 90 LEU A N 1
ATOM 706 C CA . LEU A 1 90 ? 32.091 2.889 15.235 1.00 77.06 90 LEU A CA 1
ATOM 707 C C . LEU A 1 90 ? 32.454 4.377 15.226 1.00 77.06 90 LEU A C 1
ATOM 709 O O . LEU A 1 90 ? 33.312 4.845 15.972 1.00 77.06 90 LEU A O 1
ATOM 713 N N . PHE A 1 91 ? 31.782 5.137 14.368 1.00 71.19 91 PHE A N 1
ATOM 714 C CA . PHE A 1 91 ? 32.054 6.559 14.180 1.00 71.19 91 PHE A CA 1
ATOM 715 C C . PHE A 1 91 ? 30.891 7.386 14.720 1.00 71.19 91 PHE A C 1
ATOM 717 O O . PHE A 1 91 ? 29.729 7.098 14.428 1.00 71.19 91 PHE A O 1
ATOM 724 N N . VAL A 1 92 ? 31.213 8.422 15.495 1.00 70.19 92 VAL A N 1
ATOM 725 C CA . VAL A 1 92 ? 30.249 9.378 16.048 1.00 70.19 92 VAL A CA 1
ATOM 726 C C . VAL A 1 92 ? 30.452 10.711 15.337 1.00 70.19 92 VAL A C 1
ATOM 728 O O . VAL A 1 92 ? 31.517 11.302 15.457 1.00 70.19 92 VAL A O 1
ATOM 731 N N . THR A 1 93 ? 29.453 11.161 14.580 1.00 71.00 93 THR A N 1
ATOM 732 C CA . THR A 1 93 ? 29.474 12.441 13.850 1.00 71.00 93 THR A CA 1
ATOM 733 C C . THR A 1 93 ? 28.782 13.543 14.650 1.00 71.00 93 THR A C 1
ATOM 735 O O . THR A 1 93 ? 27.783 13.264 15.317 1.00 71.00 93 THR A O 1
ATOM 738 N N . GLY A 1 94 ? 29.245 14.792 14.529 1.00 60.22 94 GLY A N 1
ATOM 739 C CA . GLY A 1 94 ? 28.617 15.951 15.184 1.00 60.22 94 GLY A CA 1
ATOM 740 C C . GLY A 1 94 ? 28.930 16.061 16.680 1.00 60.22 94 GLY A C 1
ATOM 741 O O . GLY A 1 94 ? 28.131 16.606 17.443 1.00 60.22 94 GLY A O 1
ATOM 742 N N . ALA A 1 95 ? 30.064 15.503 17.118 1.00 58.47 95 ALA A N 1
ATOM 743 C CA . ALA A 1 95 ? 30.559 15.693 18.475 1.00 58.47 95 ALA A CA 1
ATOM 744 C C . ALA A 1 95 ? 30.991 17.164 18.685 1.00 58.47 95 ALA A C 1
ATOM 746 O O . ALA A 1 95 ? 31.464 17.796 17.735 1.00 58.47 95 ALA A O 1
ATOM 747 N N . PRO A 1 96 ? 30.850 17.733 19.899 1.00 46.56 96 PRO A N 1
ATOM 748 C CA . PRO A 1 96 ? 31.231 19.119 20.164 1.00 46.56 96 PRO A CA 1
ATOM 749 C C . PRO A 1 96 ? 32.723 19.334 19.855 1.00 46.56 96 PRO A C 1
ATOM 751 O O . PRO A 1 96 ? 33.575 18.809 20.566 1.00 46.56 96 PRO A O 1
ATOM 754 N N . GLY A 1 97 ? 33.039 20.072 18.783 1.00 51.22 97 GLY A N 1
ATOM 755 C CA . GLY A 1 97 ? 34.415 20.413 18.389 1.00 51.22 97 GLY A CA 1
ATOM 756 C C . GLY A 1 97 ? 34.842 20.041 16.961 1.00 51.22 97 GLY A C 1
ATOM 757 O O . GLY A 1 97 ? 35.912 20.473 16.540 1.00 51.22 97 GLY A O 1
ATOM 758 N N . GLU A 1 98 ? 34.043 19.303 16.183 1.00 39.84 98 GLU A N 1
ATOM 759 C CA . GLU A 1 98 ? 34.378 18.999 14.779 1.00 39.84 98 GLU A CA 1
ATOM 760 C C . GLU A 1 98 ? 33.828 20.067 13.813 1.00 39.84 98 GLU A C 1
ATOM 762 O O . GLU A 1 98 ? 32.651 20.420 13.848 1.00 39.84 98 GLU A O 1
ATOM 767 N N . THR A 1 99 ? 34.693 20.612 12.949 1.00 35.12 99 THR A N 1
ATOM 768 C CA . THR A 1 99 ? 34.322 21.583 11.908 1.00 35.12 99 THR A CA 1
ATOM 769 C C . THR A 1 99 ? 33.610 20.861 10.759 1.00 35.12 99 THR A C 1
ATOM 771 O O . THR A 1 99 ? 34.204 20.021 10.087 1.00 35.12 99 THR A O 1
ATOM 774 N N . GLU A 1 100 ? 32.336 21.189 10.547 1.00 29.23 100 GLU A N 1
ATOM 775 C CA . GLU A 1 100 ? 31.439 20.615 9.531 1.00 29.23 100 GLU A CA 1
ATOM 776 C C . GLU A 1 100 ? 31.989 20.736 8.090 1.00 29.23 100 GLU A C 1
ATOM 778 O O . GLU A 1 100 ? 32.196 21.852 7.602 1.00 29.23 100 GLU A O 1
ATOM 783 N N . PRO A 1 101 ? 32.153 19.628 7.341 1.00 29.56 101 PRO A N 1
ATOM 784 C CA . PRO A 1 101 ? 32.307 19.671 5.894 1.00 29.56 101 PRO A CA 1
ATOM 785 C C . PRO A 1 101 ? 30.939 19.607 5.197 1.00 29.56 101 PRO A C 1
ATOM 787 O O . PRO A 1 101 ? 30.222 18.610 5.273 1.00 29.56 101 PRO A O 1
ATOM 790 N N . SER A 1 102 ? 30.661 20.681 4.459 1.00 31.05 102 SER A N 1
ATOM 791 C CA . SER A 1 102 ? 29.601 20.930 3.470 1.00 31.05 102 SER A CA 1
ATOM 792 C C . SER A 1 102 ? 28.744 19.748 2.980 1.00 31.05 102 SER A C 1
ATOM 794 O O . SER A 1 102 ? 29.238 18.736 2.463 1.00 31.05 102 SER A O 1
ATOM 796 N N . ASP A 1 103 ? 27.437 20.009 3.009 1.00 33.66 103 ASP A N 1
ATOM 797 C CA . ASP A 1 103 ? 26.313 19.247 2.471 1.00 33.66 103 ASP A CA 1
ATOM 798 C C . ASP A 1 103 ? 26.567 18.561 1.124 1.00 33.66 103 ASP A C 1
ATOM 800 O O . ASP A 1 103 ? 26.766 19.205 0.095 1.00 33.66 103 ASP A O 1
ATOM 804 N N . VAL A 1 104 ? 26.411 17.232 1.096 1.00 30.33 104 VAL A N 1
ATOM 805 C CA . VAL A 1 104 ? 25.949 16.547 -0.122 1.00 30.33 104 VAL A CA 1
ATOM 806 C C . VAL A 1 104 ? 25.144 15.310 0.271 1.00 30.33 104 VAL A C 1
ATOM 808 O O . VAL A 1 104 ? 25.696 14.382 0.868 1.00 30.33 104 VAL A O 1
ATOM 811 N N . GLU A 1 105 ? 23.857 15.318 -0.080 1.00 29.14 105 GLU A N 1
ATOM 812 C CA . GLU A 1 105 ? 22.816 14.340 0.260 1.00 29.14 105 GLU A CA 1
ATOM 813 C C . GLU A 1 105 ? 23.253 12.867 0.138 1.00 29.14 105 GLU A C 1
ATOM 815 O O . GLU A 1 105 ? 23.669 12.384 -0.920 1.00 29.14 105 GLU A O 1
ATOM 820 N N . SER A 1 106 ? 23.074 12.135 1.239 1.00 27.02 106 SER A N 1
ATOM 821 C CA . SER A 1 106 ? 23.194 10.680 1.328 1.00 27.02 106 SER A CA 1
ATOM 822 C C . SER A 1 106 ? 21.891 10.008 0.871 1.00 27.02 106 SER A C 1
ATOM 824 O O . SER A 1 106 ? 20.804 10.314 1.363 1.00 27.02 106 SER A O 1
ATOM 826 N N . CYS A 1 107 ? 21.990 9.080 -0.085 1.00 23.64 107 CYS A N 1
ATOM 827 C CA . CYS A 1 107 ? 20.869 8.264 -0.557 1.00 23.64 107 CYS A CA 1
ATOM 828 C C . CYS A 1 107 ? 20.525 7.175 0.470 1.00 23.64 107 CYS A C 1
ATOM 830 O O . CYS A 1 107 ? 21.012 6.050 0.387 1.00 23.64 107 CYS A O 1
ATOM 832 N N . GLY A 1 108 ? 19.639 7.503 1.410 1.00 23.38 108 GLY A N 1
ATOM 833 C CA . GLY A 1 108 ? 18.948 6.518 2.238 1.00 23.38 108 GLY A CA 1
ATOM 834 C C . GLY A 1 108 ? 17.934 5.719 1.415 1.00 23.38 108 GLY A C 1
ATOM 835 O O . GLY A 1 108 ? 17.002 6.279 0.831 1.00 23.38 108 GLY A O 1
ATOM 836 N N . SER A 1 109 ? 18.126 4.401 1.373 1.00 28.31 109 SER A N 1
ATOM 837 C CA . SER A 1 109 ? 17.181 3.414 0.848 1.00 28.31 109 SER A CA 1
ATOM 838 C C . SER A 1 109 ? 15.889 3.418 1.673 1.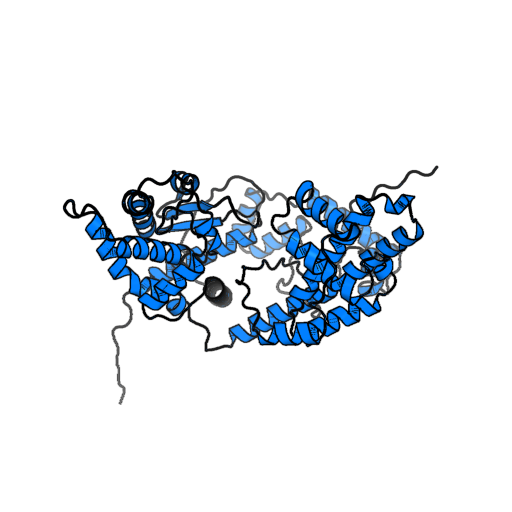00 28.31 109 SER A C 1
ATOM 840 O O . SER A 1 109 ? 15.747 2.654 2.621 1.00 28.31 109 SER A O 1
ATOM 842 N N . ASN A 1 110 ? 14.937 4.275 1.304 1.00 26.48 110 ASN A N 1
ATOM 843 C CA . ASN A 1 110 ? 13.586 4.260 1.858 1.00 26.48 110 ASN A CA 1
ATOM 844 C C . ASN A 1 110 ? 12.634 3.588 0.867 1.00 26.48 110 ASN A C 1
ATOM 846 O O . ASN A 1 110 ? 12.131 4.218 -0.070 1.00 26.48 110 ASN A O 1
ATOM 850 N N . GLU A 1 111 ? 12.350 2.307 1.097 1.00 26.81 111 GLU A N 1
ATOM 851 C CA . GLU A 1 111 ? 11.197 1.640 0.500 1.00 26.81 111 GLU A CA 1
ATOM 852 C C . GLU A 1 111 ? 9.905 2.304 1.001 1.00 26.81 111 GLU A C 1
ATOM 854 O O . GLU A 1 111 ? 9.382 2.034 2.080 1.00 26.81 111 GLU A O 1
ATOM 859 N N . LEU A 1 112 ? 9.374 3.230 0.204 1.00 29.89 112 LEU A N 1
ATOM 860 C CA . LEU A 1 112 ? 8.089 3.873 0.463 1.00 29.89 112 LEU A CA 1
ATOM 861 C C . LEU A 1 112 ? 6.955 2.966 -0.024 1.00 29.89 112 LEU A C 1
ATOM 863 O O . LEU A 1 112 ? 6.552 2.990 -1.191 1.00 29.89 112 LEU A O 1
ATOM 867 N N . PHE A 1 113 ? 6.436 2.164 0.906 1.00 30.47 113 PHE A N 1
ATOM 868 C CA . PHE A 1 113 ? 5.281 1.296 0.704 1.00 30.47 113 PHE A CA 1
ATOM 869 C C . PHE A 1 113 ? 4.003 2.087 0.395 1.00 30.47 113 PHE A C 1
ATOM 871 O O . PHE A 1 113 ? 3.595 3.000 1.115 1.00 30.47 113 PHE A O 1
ATOM 878 N N . GLN A 1 114 ? 3.342 1.679 -0.688 1.00 30.27 114 GLN A N 1
ATOM 879 C CA . GLN A 1 114 ? 2.077 2.223 -1.165 1.00 30.27 114 GLN A CA 1
ATOM 880 C C . GLN A 1 114 ? 0.906 1.671 -0.345 1.00 30.27 114 GLN A C 1
ATOM 882 O O . GLN A 1 114 ? 0.680 0.463 -0.294 1.00 30.27 114 GLN A O 1
ATOM 887 N N . CYS A 1 115 ? 0.102 2.561 0.234 1.00 24.94 115 CYS A N 1
ATOM 888 C CA . CYS A 1 115 ? -1.257 2.224 0.636 1.00 24.94 115 CYS A CA 1
ATOM 889 C C . CYS A 1 115 ? -2.165 2.352 -0.601 1.00 24.94 115 CYS A C 1
ATOM 891 O O . CYS A 1 115 ? -2.102 3.337 -1.340 1.00 24.94 115 CYS A O 1
ATOM 893 N N . ARG A 1 116 ? -2.946 1.299 -0.857 1.00 30.92 116 ARG A N 1
ATOM 894 C CA . ARG A 1 116 ? -3.823 1.117 -2.020 1.00 30.92 116 ARG A CA 1
ATOM 895 C C . ARG A 1 116 ? -4.808 2.292 -2.095 1.00 30.92 116 ARG A C 1
ATOM 897 O O . ARG A 1 116 ? -5.714 2.376 -1.278 1.00 30.92 116 ARG A O 1
ATOM 904 N N . GLN A 1 117 ? -4.639 3.184 -3.067 1.00 30.77 117 GLN A N 1
ATOM 905 C CA . GLN A 1 117 ? -5.772 3.957 -3.563 1.00 30.77 117 GLN A CA 1
ATOM 906 C C . GLN A 1 117 ? -6.589 2.998 -4.430 1.00 30.77 117 GLN A C 1
ATOM 908 O O . GLN A 1 117 ? -6.051 2.376 -5.355 1.00 30.77 117 GLN A O 1
ATOM 913 N N . GLU A 1 118 ? -7.870 2.833 -4.107 1.00 30.03 118 GLU A N 1
ATOM 914 C CA . GLU A 1 118 ? -8.840 2.445 -5.124 1.00 30.03 118 GLU A CA 1
ATOM 915 C C . GLU A 1 118 ? -8.648 3.387 -6.312 1.00 30.03 118 GLU A C 1
ATOM 917 O O . GLU A 1 118 ? -8.403 4.581 -6.144 1.00 30.03 118 GLU A O 1
ATOM 922 N N . LYS A 1 119 ? -8.613 2.808 -7.510 1.00 37.66 119 LYS A N 1
ATOM 923 C CA . LYS A 1 119 ? -8.260 3.491 -8.750 1.00 37.66 119 LYS A CA 1
ATOM 924 C C . LYS A 1 119 ? -9.312 4.551 -9.091 1.00 37.66 119 LYS A C 1
ATOM 926 O O . LYS A 1 119 ? -10.134 4.337 -9.972 1.00 37.66 119 LYS A O 1
ATOM 931 N N . THR A 1 120 ? -9.240 5.720 -8.476 1.00 30.80 120 THR A N 1
ATOM 932 C CA . THR A 1 120 ? -9.746 6.955 -9.067 1.00 30.80 120 THR A CA 1
ATOM 933 C C . THR A 1 120 ? -8.641 7.507 -9.953 1.00 30.80 120 THR A C 1
ATOM 935 O O . THR A 1 120 ? -7.894 8.417 -9.598 1.00 30.80 120 THR A O 1
ATOM 938 N N . TYR A 1 121 ? -8.504 6.927 -11.147 1.00 42.94 121 TYR A N 1
ATOM 939 C CA . TYR A 1 121 ? -7.981 7.738 -12.236 1.00 42.94 121 TYR A CA 1
ATOM 940 C C . TYR A 1 121 ? -8.972 8.890 -12.396 1.00 42.94 121 TYR A C 1
ATOM 942 O O . TYR A 1 121 ? -10.162 8.650 -12.597 1.00 42.94 121 TYR A O 1
ATOM 950 N N . THR A 1 122 ? -8.520 10.135 -12.269 1.00 51.78 122 THR A N 1
ATOM 951 C CA . THR A 1 122 ? -9.358 11.246 -12.718 1.00 51.78 122 THR A CA 1
ATOM 952 C C . THR A 1 122 ? -9.622 11.019 -14.206 1.00 51.78 122 THR A C 1
ATOM 954 O O . THR A 1 122 ? -8.682 10.696 -14.944 1.00 51.78 122 THR A O 1
ATOM 957 N N . LYS A 1 123 ? -10.890 11.104 -14.636 1.00 61.78 123 LYS A N 1
ATOM 958 C CA . LYS A 1 123 ? -11.300 10.845 -16.031 1.00 61.78 123 LYS A CA 1
ATOM 959 C C . LYS A 1 123 ? -10.364 11.562 -17.021 1.00 61.78 123 LYS A C 1
ATOM 961 O O . LYS A 1 123 ? -9.901 10.949 -17.977 1.00 61.78 123 LYS A O 1
ATOM 966 N N . ASP A 1 124 ? -9.939 12.776 -16.681 1.00 67.50 124 ASP A N 1
ATOM 967 C CA . ASP A 1 124 ? -9.029 13.624 -17.462 1.00 67.50 124 ASP A CA 1
ATOM 968 C C . ASP A 1 124 ? -7.652 13.004 -17.743 1.00 67.50 124 ASP A C 1
ATOM 970 O O . ASP A 1 124 ? -7.106 13.164 -18.833 1.00 67.50 124 ASP A O 1
ATOM 974 N N . LYS A 1 125 ? -7.065 12.269 -16.787 1.00 71.56 125 LYS A N 1
ATOM 975 C CA . LYS A 1 125 ? -5.762 11.610 -16.997 1.00 71.56 125 LYS A CA 1
ATOM 976 C C . LYS A 1 125 ? -5.879 10.418 -17.935 1.00 71.56 125 LYS A C 1
ATOM 978 O O . LYS A 1 125 ? -4.949 10.144 -18.689 1.00 71.56 125 LYS A O 1
ATOM 983 N N . MET A 1 126 ? -7.003 9.700 -17.882 1.00 71.00 126 MET A N 1
ATOM 984 C CA . MET A 1 126 ? -7.255 8.590 -18.802 1.00 71.00 126 MET A CA 1
ATOM 985 C C . MET A 1 126 ? -7.498 9.089 -20.219 1.00 71.00 126 MET A C 1
ATOM 987 O O . MET A 1 126 ? -6.988 8.469 -21.146 1.00 71.00 126 MET A O 1
ATOM 991 N N . VAL A 1 127 ? -8.211 10.208 -20.375 1.00 75.50 127 VAL A N 1
ATOM 992 C CA . VAL A 1 127 ? -8.411 10.864 -21.675 1.00 75.50 127 VAL A CA 1
ATOM 993 C C . VAL A 1 127 ? -7.057 11.260 -22.268 1.00 75.50 127 VAL A C 1
ATOM 995 O O . VAL A 1 127 ? -6.678 10.719 -23.300 1.00 75.50 127 VAL A O 1
ATOM 998 N N . LYS A 1 128 ? -6.234 12.025 -21.537 1.00 82.38 128 LYS A N 1
ATOM 999 C CA . LYS A 1 128 ? -4.892 12.425 -22.007 1.00 82.38 128 LYS A CA 1
ATOM 1000 C C . LYS A 1 128 ? -3.985 11.239 -22.351 1.00 82.38 128 LYS A C 1
ATOM 1002 O O . LYS A 1 128 ? -3.262 11.274 -23.340 1.00 82.38 128 LYS A O 1
ATOM 1007 N N . ALA A 1 129 ? -4.007 10.178 -21.544 1.00 81.69 129 ALA A N 1
ATOM 1008 C CA . ALA A 1 129 ? -3.220 8.974 -21.810 1.00 81.69 129 ALA A CA 1
ATOM 1009 C C . ALA A 1 129 ? -3.732 8.183 -23.029 1.00 81.69 129 ALA A C 1
ATOM 1011 O O . ALA A 1 129 ? -2.946 7.527 -23.712 1.00 81.69 129 ALA A O 1
ATOM 1012 N N . LYS A 1 130 ? -5.041 8.229 -23.301 1.00 83.38 130 LYS A N 1
ATOM 1013 C CA . LYS A 1 130 ? -5.640 7.637 -24.499 1.00 83.38 130 LYS A CA 1
ATOM 1014 C C . LYS A 1 130 ? -5.244 8.431 -25.744 1.00 83.38 130 LYS A C 1
ATOM 1016 O O . LYS A 1 130 ? -4.826 7.814 -26.721 1.00 83.38 130 LYS A O 1
ATOM 1021 N N . ASP A 1 131 ? -5.300 9.758 -25.667 1.00 83.50 131 ASP A N 1
ATOM 1022 C CA . ASP A 1 131 ? -4.960 10.669 -26.767 1.00 83.50 131 ASP A CA 1
ATOM 1023 C C . ASP A 1 131 ? -3.476 10.576 -27.140 1.00 83.50 131 ASP A C 1
ATOM 1025 O O . ASP A 1 131 ? -3.122 10.545 -28.314 1.00 83.50 131 ASP A O 1
ATOM 1029 N N . LEU A 1 132 ? -2.603 10.420 -26.139 1.00 85.31 132 LEU A N 1
ATOM 1030 C CA . LEU A 1 132 ? -1.172 10.172 -26.339 1.00 85.31 132 LEU A CA 1
ATOM 1031 C C . LEU A 1 132 ? -0.861 8.728 -26.779 1.00 85.31 132 LEU A C 1
ATOM 1033 O O . LEU A 1 132 ? 0.295 8.377 -26.960 1.00 85.31 132 LEU A O 1
ATOM 1037 N N . GLY A 1 133 ? -1.858 7.851 -26.926 1.00 83.12 133 GLY A N 1
ATOM 1038 C CA . GLY A 1 133 ? -1.662 6.489 -27.433 1.00 83.12 133 GLY A CA 1
ATOM 1039 C C . GLY A 1 133 ? -0.969 5.509 -26.474 1.00 83.12 133 GLY A C 1
ATOM 1040 O O . GLY A 1 133 ? -0.881 4.327 -26.794 1.00 83.12 133 GLY A O 1
ATOM 1041 N N . ILE A 1 134 ? -0.562 5.935 -25.273 1.00 87.94 134 ILE A N 1
ATOM 1042 C CA . ILE A 1 134 ? 0.163 5.105 -24.287 1.00 87.94 134 ILE A CA 1
ATOM 1043 C C . ILE A 1 134 ? -0.703 4.033 -23.594 1.00 87.94 134 ILE A C 1
ATOM 1045 O O . ILE A 1 134 ? -0.200 3.248 -22.788 1.00 87.94 134 ILE A O 1
ATOM 1049 N N . LEU A 1 135 ? -2.014 4.008 -23.869 1.00 88.38 135 LEU A N 1
ATOM 1050 C CA . LEU A 1 135 ? -2.947 2.988 -23.371 1.00 88.38 135 LEU A CA 1
ATOM 1051 C C . LEU A 1 135 ? -3.211 1.848 -24.359 1.00 88.38 135 LEU A C 1
ATOM 1053 O O . LEU A 1 135 ? -3.758 0.823 -23.935 1.00 88.38 135 LEU A O 1
ATOM 1057 N N . LYS A 1 136 ? -2.847 2.014 -25.638 1.00 89.50 136 LYS A N 1
ATOM 1058 C CA . LYS A 1 136 ? -2.962 0.947 -26.639 1.00 89.50 136 LYS A CA 1
ATOM 1059 C C . LYS A 1 136 ? -2.034 -0.206 -26.252 1.00 89.50 136 LYS A C 1
ATOM 1061 O O . LYS A 1 136 ? -0.978 0.028 -25.673 1.00 89.50 136 LYS A O 1
ATOM 1066 N N . LYS A 1 137 ? -2.462 -1.443 -26.500 1.00 93.62 137 LYS A N 1
ATOM 1067 C CA . LYS A 1 137 ? -1.748 -2.654 -26.085 1.00 93.62 137 LYS A CA 1
ATOM 1068 C C . LYS A 1 137 ? -1.938 -3.764 -27.111 1.00 93.62 137 LYS A C 1
ATOM 1070 O O . LYS A 1 137 ? -2.989 -3.834 -27.743 1.00 93.62 137 LYS A O 1
ATOM 1075 N N . HIS A 1 138 ? -0.947 -4.638 -27.214 1.00 93.44 138 HIS A N 1
ATOM 1076 C CA . HIS A 1 138 ? -1.042 -5.894 -27.953 1.00 93.44 138 HIS A CA 1
ATOM 1077 C C . HIS A 1 138 ? -1.983 -6.889 -27.264 1.00 93.44 138 HIS A C 1
ATOM 1079 O O . HIS A 1 138 ? -2.225 -6.801 -26.050 1.00 93.44 138 HIS A O 1
ATOM 1085 N N . SER A 1 139 ? -2.502 -7.855 -28.028 1.00 90.69 139 SER A N 1
ATOM 1086 C CA . SER A 1 139 ? -3.307 -8.941 -27.458 1.00 90.69 139 SER A CA 1
ATOM 1087 C C . SER A 1 139 ? -2.479 -9.768 -26.471 1.00 90.69 139 SER A C 1
ATOM 1089 O O . SER A 1 139 ? -1.339 -10.133 -26.756 1.00 90.69 139 SER A O 1
ATOM 1091 N N . ALA A 1 140 ? -3.064 -10.086 -25.314 1.00 87.81 140 ALA A N 1
ATOM 1092 C CA . ALA A 1 140 ? -2.432 -10.950 -24.316 1.00 87.81 140 ALA A CA 1
ATOM 1093 C C . ALA A 1 140 ? -2.279 -12.403 -24.806 1.00 87.81 140 ALA A C 1
ATOM 1095 O O . ALA A 1 140 ? -1.460 -13.139 -24.261 1.00 87.81 140 ALA A O 1
ATOM 1096 N N . ASP A 1 141 ? -3.020 -12.787 -25.850 1.00 89.50 141 ASP A N 1
ATOM 1097 C CA . ASP A 1 141 ? -2.989 -14.132 -26.432 1.00 89.50 141 ASP A CA 1
ATOM 1098 C C . ASP A 1 141 ? -1.747 -14.386 -27.293 1.00 89.50 141 ASP A C 1
ATOM 1100 O O . ASP A 1 141 ? -1.458 -15.534 -27.635 1.00 89.50 141 ASP A O 1
ATOM 1104 N N . HIS A 1 142 ? -0.989 -13.337 -27.628 1.00 92.44 142 HIS A N 1
ATOM 1105 C CA . HIS A 1 142 ? 0.239 -13.487 -28.396 1.00 92.44 142 HIS A CA 1
ATOM 1106 C C . HIS A 1 142 ? 1.228 -14.416 -27.663 1.00 92.44 142 HIS A C 1
ATOM 1108 O O . HIS A 1 142 ? 1.465 -14.203 -26.468 1.00 92.44 142 HIS A O 1
ATOM 1114 N N . PRO A 1 143 ? 1.878 -15.387 -28.343 1.00 91.69 143 PRO A N 1
ATOM 1115 C CA . PRO A 1 143 ? 2.734 -16.389 -27.698 1.00 91.69 143 PRO A CA 1
ATOM 1116 C C . PRO A 1 143 ? 3.793 -15.807 -26.751 1.00 91.69 143 PRO A C 1
ATOM 1118 O O . PRO A 1 143 ? 4.027 -16.347 -25.670 1.00 91.69 143 PRO A O 1
ATOM 1121 N N . LEU A 1 144 ? 4.392 -14.669 -27.122 1.00 91.94 144 LEU A N 1
ATOM 1122 C CA . LEU A 1 144 ? 5.372 -13.953 -26.296 1.00 91.94 144 LEU A CA 1
ATOM 1123 C C . LEU A 1 144 ? 4.794 -13.503 -24.939 1.00 91.94 144 LEU A C 1
ATOM 1125 O O . LEU A 1 144 ? 5.417 -13.705 -23.899 1.00 91.94 144 LEU A O 1
ATOM 1129 N N . LEU A 1 145 ? 3.594 -12.913 -24.944 1.00 93.75 145 LEU A N 1
ATOM 1130 C CA . LEU A 1 145 ? 2.936 -12.396 -23.741 1.00 93.75 145 LEU A CA 1
ATOM 1131 C C . LEU A 1 145 ? 2.266 -13.513 -22.940 1.00 93.75 145 LEU A C 1
ATOM 1133 O O . LEU A 1 145 ? 2.314 -13.482 -21.711 1.00 93.75 145 LEU A O 1
ATOM 1137 N N . LYS A 1 146 ? 1.716 -14.524 -23.619 1.00 93.62 146 LYS A N 1
ATOM 1138 C CA . LYS A 1 146 ? 1.097 -15.694 -22.993 1.00 93.62 146 LYS A CA 1
ATOM 1139 C C . LYS A 1 146 ? 2.101 -16.487 -22.156 1.00 93.62 146 LYS A C 1
ATOM 1141 O O . LYS A 1 146 ? 1.847 -16.729 -20.982 1.00 93.62 146 LYS A O 1
ATOM 1146 N N . ARG A 1 147 ? 3.291 -16.778 -22.699 1.00 91.50 147 ARG A N 1
ATOM 1147 C CA . ARG A 1 147 ? 4.361 -17.467 -21.947 1.00 91.50 147 ARG A CA 1
ATOM 1148 C C . ARG A 1 147 ? 4.804 -16.681 -20.710 1.00 91.50 147 ARG A C 1
ATOM 1150 O O . ARG A 1 147 ? 5.074 -17.275 -19.671 1.00 91.50 147 ARG A O 1
ATOM 1157 N N . PHE A 1 148 ? 4.853 -15.352 -20.804 1.00 93.75 148 PHE A N 1
ATOM 1158 C CA . PHE A 1 148 ? 5.150 -14.503 -19.652 1.00 93.75 148 PHE A CA 1
ATOM 1159 C C . PHE A 1 148 ? 4.010 -14.493 -18.622 1.00 93.75 148 PHE A C 1
ATOM 1161 O O . PHE A 1 148 ? 4.271 -14.525 -17.420 1.00 93.75 148 PHE A O 1
ATOM 1168 N N . ALA A 1 149 ? 2.752 -14.482 -19.068 1.00 92.69 149 ALA A N 1
ATOM 1169 C CA . ALA A 1 149 ? 1.589 -14.582 -18.191 1.00 92.69 149 ALA A CA 1
ATOM 1170 C C . ALA A 1 149 ? 1.579 -15.909 -17.417 1.00 92.69 149 ALA A C 1
ATOM 1172 O O . ALA A 1 149 ? 1.368 -15.899 -16.203 1.00 92.69 149 ALA A O 1
ATOM 1173 N N . ASP A 1 150 ? 1.874 -17.019 -18.099 1.00 91.69 150 ASP A N 1
ATOM 1174 C CA . ASP A 1 150 ? 1.970 -18.350 -17.497 1.00 91.69 150 ASP A CA 1
ATOM 1175 C C . ASP A 1 150 ? 3.085 -18.405 -16.446 1.00 91.69 150 ASP A C 1
ATOM 1177 O O . ASP A 1 150 ? 2.850 -18.865 -15.331 1.00 91.69 150 ASP A O 1
ATOM 1181 N N . TYR A 1 151 ? 4.262 -17.842 -16.745 1.00 91.31 151 TYR A N 1
ATOM 1182 C CA . TYR A 1 151 ? 5.356 -17.699 -15.776 1.00 91.31 151 TYR A CA 1
ATOM 1183 C C . TYR A 1 151 ? 4.935 -16.899 -14.536 1.00 91.31 151 TYR A C 1
ATOM 1185 O O . TYR A 1 151 ? 5.140 -17.333 -13.402 1.00 91.31 151 TYR A O 1
ATOM 1193 N N . LEU A 1 152 ? 4.308 -15.735 -14.726 1.00 89.88 152 LEU A N 1
ATOM 1194 C CA . LEU A 1 152 ? 3.875 -14.903 -13.603 1.00 89.88 152 LEU A CA 1
ATOM 1195 C C . LEU A 1 152 ? 2.811 -15.585 -12.737 1.00 89.88 152 LEU A C 1
ATOM 1197 O O . LEU A 1 152 ? 2.758 -15.341 -11.531 1.00 89.88 152 LEU A O 1
ATOM 1201 N N . LYS A 1 153 ? 1.944 -16.390 -13.352 1.00 89.19 153 LYS A N 1
ATOM 1202 C CA . LYS A 1 153 ? 0.857 -17.087 -12.669 1.00 89.19 153 LYS A CA 1
ATOM 1203 C C . LYS A 1 153 ? 1.354 -18.319 -11.916 1.00 89.19 153 LYS A C 1
ATOM 1205 O O . LYS A 1 153 ? 0.978 -18.489 -10.761 1.00 89.19 153 LYS A O 1
ATOM 1210 N N . ASN A 1 154 ? 2.157 -19.153 -12.571 1.00 86.44 154 ASN A N 1
ATOM 1211 C CA . ASN A 1 154 ? 2.509 -20.483 -12.077 1.00 86.44 154 ASN A CA 1
ATOM 1212 C C . ASN A 1 154 ? 3.815 -20.474 -11.273 1.00 86.44 154 ASN A C 1
ATOM 1214 O O . ASN A 1 154 ? 3.870 -21.092 -10.219 1.00 86.44 154 ASN A O 1
ATOM 1218 N N . ASP A 1 155 ? 4.834 -19.740 -11.729 1.00 82.94 155 ASP A N 1
ATOM 1219 C CA . ASP A 1 155 ? 6.170 -19.773 -11.114 1.00 82.94 155 ASP A CA 1
ATOM 1220 C C . ASP A 1 155 ? 6.380 -18.618 -10.127 1.00 82.94 155 ASP A C 1
ATOM 1222 O O . ASP A 1 155 ? 7.121 -18.746 -9.155 1.00 82.94 155 ASP A O 1
ATOM 1226 N N . TYR A 1 156 ? 5.768 -17.460 -10.398 1.00 78.81 156 TYR A N 1
ATOM 1227 C CA . TYR A 1 156 ? 5.879 -16.261 -9.554 1.00 78.81 156 TYR A CA 1
ATOM 1228 C C . TYR A 1 156 ? 4.669 -16.063 -8.623 1.00 78.81 156 TYR A C 1
ATOM 1230 O O . TYR A 1 156 ? 4.634 -15.085 -7.877 1.00 78.81 156 TYR A O 1
ATOM 1238 N N . GLU A 1 157 ? 3.666 -16.948 -8.704 1.00 80.50 157 GLU A N 1
ATOM 1239 C CA . GLU A 1 157 ? 2.434 -16.954 -7.892 1.00 80.50 157 GLU A CA 1
ATOM 1240 C C . GLU A 1 157 ? 1.757 -15.573 -7.764 1.00 80.50 157 GLU A C 1
ATOM 1242 O O . GLU A 1 157 ? 1.174 -15.190 -6.743 1.00 80.50 157 GLU A O 1
ATOM 1247 N N . ASN A 1 158 ? 1.827 -14.766 -8.824 1.00 78.25 158 ASN A N 1
ATOM 1248 C CA . ASN A 1 158 ? 1.339 -13.399 -8.782 1.00 78.25 158 ASN A CA 1
ATOM 1249 C C . ASN A 1 158 ? -0.163 -13.350 -9.025 1.00 78.25 158 ASN A C 1
ATOM 1251 O O . ASN A 1 158 ? -0.621 -13.350 -10.167 1.00 78.25 158 ASN A O 1
ATOM 1255 N N . ALA A 1 159 ? -0.940 -13.143 -7.965 1.00 75.31 159 ALA A N 1
ATOM 1256 C CA . ALA A 1 159 ? -2.388 -12.947 -8.068 1.00 75.31 159 ALA A CA 1
ATOM 1257 C C . ALA A 1 159 ? -2.815 -11.773 -8.988 1.00 75.31 159 ALA A C 1
ATOM 1259 O O . ALA A 1 159 ? -3.990 -11.656 -9.336 1.00 75.31 159 ALA A O 1
ATOM 1260 N N . LYS A 1 160 ? -1.898 -10.872 -9.374 1.00 80.56 160 LYS A N 1
ATOM 1261 C CA . LYS A 1 160 ? -2.157 -9.727 -10.267 1.00 80.56 160 LYS A CA 1
ATOM 1262 C C . LYS A 1 160 ? -1.361 -9.777 -11.573 1.00 80.56 160 LYS A C 1
ATOM 1264 O O . LYS A 1 160 ? -1.160 -8.723 -12.182 1.00 80.56 160 LYS A O 1
ATOM 1269 N N . TYR A 1 161 ? -0.958 -10.965 -12.026 1.00 86.56 161 TYR A N 1
ATOM 1270 C CA . TYR A 1 161 ? -0.162 -11.151 -13.245 1.00 86.56 161 TYR A CA 1
ATOM 1271 C C . TYR A 1 161 ? -0.707 -10.376 -14.459 1.00 86.56 161 TYR A C 1
ATOM 1273 O O . TYR A 1 161 ? 0.057 -9.716 -15.159 1.00 86.56 161 TYR A O 1
ATOM 1281 N N . GLN A 1 162 ? -2.033 -10.337 -14.649 1.00 87.69 162 GLN A N 1
ATOM 1282 C CA . GLN A 1 162 ? -2.666 -9.645 -15.779 1.00 87.69 162 GLN A CA 1
ATOM 1283 C C . GLN A 1 162 ? -2.308 -8.153 -15.860 1.00 87.69 162 GLN A C 1
ATOM 1285 O O . GLN A 1 162 ? -2.188 -7.596 -16.948 1.00 87.69 162 GLN A O 1
ATOM 1290 N N . GLN A 1 163 ? -2.125 -7.485 -14.716 1.00 86.88 163 GLN A N 1
ATOM 1291 C CA . GLN A 1 163 ? -1.768 -6.064 -14.698 1.00 86.88 163 GLN A CA 1
ATOM 1292 C C . GLN A 1 163 ? -0.345 -5.836 -15.202 1.00 86.88 163 GLN A C 1
ATOM 1294 O O . GLN A 1 163 ? -0.085 -4.826 -15.857 1.00 86.88 163 GLN A O 1
ATOM 1299 N N . GLU A 1 164 ? 0.566 -6.758 -14.904 1.00 90.75 164 GLU A N 1
ATOM 1300 C CA . GLU A 1 164 ? 1.947 -6.690 -15.374 1.00 90.75 164 GLU A CA 1
ATOM 1301 C C . GLU A 1 164 ? 2.030 -7.011 -16.864 1.00 90.75 164 GLU A C 1
ATOM 1303 O O . GLU A 1 164 ? 2.650 -6.249 -17.605 1.00 90.75 164 GLU A O 1
ATOM 1308 N N . VAL A 1 165 ? 1.316 -8.046 -17.320 1.00 92.06 165 VAL A N 1
ATOM 1309 C CA . VAL A 1 165 ? 1.201 -8.392 -18.748 1.00 92.06 165 VAL A CA 1
ATOM 1310 C C . VAL A 1 165 ? 0.652 -7.208 -19.545 1.00 92.06 165 VAL A C 1
ATOM 1312 O O . VAL A 1 165 ? 1.249 -6.800 -20.537 1.00 92.06 165 VAL A O 1
ATOM 1315 N N . ASP A 1 166 ? -0.425 -6.578 -19.070 1.00 91.88 166 ASP A N 1
ATOM 1316 C CA . ASP A 1 166 ? -0.991 -5.378 -19.691 1.00 91.88 166 ASP A CA 1
ATOM 1317 C C . ASP A 1 166 ? -0.000 -4.205 -19.728 1.00 91.88 166 ASP A C 1
ATOM 1319 O O . ASP A 1 166 ? 0.002 -3.414 -20.669 1.00 91.88 166 ASP A O 1
ATOM 1323 N N . THR A 1 167 ? 0.823 -4.059 -18.690 1.00 92.75 167 THR A N 1
ATOM 1324 C CA . THR A 1 167 ? 1.818 -2.982 -18.585 1.00 92.75 167 THR A CA 1
ATOM 1325 C C . THR A 1 167 ? 2.941 -3.172 -19.601 1.00 92.75 167 THR A C 1
ATOM 1327 O O . THR A 1 167 ? 3.300 -2.219 -20.293 1.00 92.75 167 THR A O 1
ATOM 1330 N N . VAL A 1 168 ? 3.449 -4.399 -19.731 1.00 94.62 168 VAL A N 1
ATOM 1331 C CA . VAL A 1 168 ? 4.443 -4.765 -20.749 1.00 94.62 168 VAL A CA 1
ATOM 1332 C C . VAL A 1 168 ? 3.847 -4.603 -22.144 1.00 94.62 168 VAL A C 1
ATOM 1334 O O . VAL A 1 168 ? 4.433 -3.926 -22.984 1.00 94.62 168 VAL A O 1
ATOM 1337 N N . SER A 1 169 ? 2.646 -5.137 -22.365 1.00 94.50 169 SER A N 1
ATOM 1338 C CA . SER A 1 169 ? 1.955 -5.093 -23.653 1.00 94.50 169 SER A CA 1
ATOM 1339 C C . SER A 1 169 ? 1.738 -3.664 -24.173 1.00 94.50 169 SER A C 1
ATOM 1341 O O . SER A 1 169 ? 1.930 -3.408 -25.362 1.00 94.50 169 SER A O 1
ATOM 1343 N N . ARG A 1 170 ? 1.419 -2.703 -23.292 1.00 94.94 170 ARG A N 1
ATOM 1344 C CA . ARG A 1 170 ? 1.313 -1.279 -23.667 1.00 94.94 170 ARG A CA 1
ATOM 1345 C C . ARG A 1 170 ? 2.622 -0.701 -24.184 1.00 94.94 170 ARG A C 1
ATOM 1347 O O . ARG A 1 170 ? 2.628 0.038 -25.162 1.00 94.94 170 ARG A O 1
ATOM 1354 N N . TYR A 1 171 ? 3.730 -1.021 -23.522 1.00 95.25 171 TYR A N 1
ATOM 1355 C CA . TYR A 1 171 ? 5.031 -0.533 -23.960 1.00 95.25 171 TYR A CA 1
ATOM 1356 C C . TYR A 1 171 ? 5.481 -1.208 -25.259 1.00 95.25 171 TYR A C 1
ATOM 1358 O O . TYR A 1 171 ? 5.979 -0.522 -26.145 1.00 95.25 171 TYR A O 1
ATOM 1366 N N . LEU A 1 172 ? 5.258 -2.518 -25.406 1.00 95.12 172 LEU A N 1
ATOM 1367 C CA . LEU A 1 172 ? 5.566 -3.216 -26.655 1.00 95.12 172 LEU A CA 1
ATOM 1368 C C . LEU A 1 172 ? 4.783 -2.623 -27.830 1.00 95.12 172 LEU A C 1
ATOM 1370 O O . LEU A 1 172 ? 5.380 -2.372 -28.865 1.00 95.12 172 LEU A O 1
ATOM 1374 N N . TYR A 1 173 ? 3.496 -2.316 -27.639 1.00 94.44 173 TYR A N 1
ATOM 1375 C CA . TYR A 1 173 ? 2.681 -1.640 -28.654 1.00 94.44 173 TYR A CA 1
ATOM 1376 C C . TYR A 1 173 ? 3.211 -0.244 -28.993 1.00 94.44 173 TYR A C 1
ATOM 1378 O O . TYR A 1 173 ? 3.181 0.183 -30.144 1.00 94.44 173 TYR A O 1
ATOM 1386 N N . PHE A 1 174 ? 3.696 0.488 -27.991 1.00 93.69 174 PHE A N 1
ATOM 1387 C CA . PHE A 1 174 ? 4.289 1.801 -28.208 1.00 93.69 174 PHE A CA 1
ATOM 1388 C C . PHE A 1 174 ? 5.609 1.733 -28.994 1.00 93.69 174 PHE A C 1
ATOM 1390 O O . PHE A 1 174 ? 5.875 2.592 -29.836 1.00 93.69 174 PHE A O 1
ATOM 1397 N N . ALA A 1 175 ? 6.441 0.733 -28.698 1.00 93.25 175 ALA A N 1
ATOM 1398 C CA . ALA A 1 175 ? 7.705 0.516 -29.388 1.00 93.25 175 ALA A CA 1
ATOM 1399 C C . ALA A 1 175 ? 7.474 0.070 -30.838 1.00 93.25 175 ALA A C 1
ATOM 1401 O O . ALA A 1 175 ? 8.073 0.641 -31.748 1.00 93.25 175 ALA A O 1
ATOM 1402 N N . ASP A 1 176 ? 6.570 -0.890 -31.034 1.00 92.56 176 ASP A N 1
ATOM 1403 C CA . ASP A 1 176 ? 6.171 -1.412 -32.334 1.00 92.56 176 ASP A CA 1
ATOM 1404 C C . ASP A 1 176 ? 4.675 -1.792 -32.322 1.00 92.56 176 ASP A C 1
ATOM 1406 O O . ASP A 1 176 ? 4.283 -2.739 -31.630 1.00 92.56 176 ASP A O 1
ATOM 1410 N N . PRO A 1 177 ? 3.814 -1.071 -33.063 1.00 91.31 177 PRO A N 1
ATOM 1411 C CA . PRO A 1 177 ? 2.384 -1.350 -33.098 1.00 91.31 177 PRO A CA 1
ATOM 1412 C C . PRO A 1 177 ? 2.024 -2.567 -33.960 1.00 91.31 177 PRO A C 1
ATOM 1414 O O . PRO A 1 177 ? 0.872 -2.992 -33.909 1.00 91.31 177 PRO A O 1
ATOM 1417 N N . THR A 1 178 ? 2.955 -3.106 -34.755 1.00 91.19 178 THR A N 1
ATOM 1418 C CA . THR A 1 178 ? 2.667 -4.207 -35.687 1.00 91.19 178 THR A CA 1
ATOM 1419 C C . THR A 1 178 ? 2.584 -5.547 -34.966 1.00 91.19 178 THR A C 1
ATOM 1421 O O . THR A 1 178 ? 1.559 -6.221 -35.039 1.00 91.19 178 THR A O 1
ATOM 1424 N N . GLU A 1 179 ? 3.621 -5.906 -34.209 1.00 89.56 179 GLU A N 1
ATOM 1425 C CA . GLU A 1 179 ? 3.693 -7.174 -33.489 1.00 89.56 179 GLU A CA 1
ATOM 1426 C C . GLU A 1 179 ? 4.550 -7.045 -32.215 1.00 89.56 179 GLU A C 1
ATOM 1428 O O . GLU A 1 179 ? 5.594 -6.384 -32.218 1.00 89.56 179 GLU A O 1
ATOM 1433 N N . PRO A 1 180 ? 4.158 -7.678 -31.093 1.00 91.56 180 PRO A N 1
ATOM 1434 C CA . PRO A 1 180 ? 5.001 -7.722 -29.906 1.00 91.56 180 PRO A CA 1
ATOM 1435 C C . PRO A 1 180 ? 6.238 -8.599 -30.151 1.00 91.56 180 PRO A C 1
ATOM 1437 O O . PRO A 1 180 ? 6.152 -9.821 -30.264 1.00 91.56 180 PRO A O 1
ATOM 1440 N N . SER A 1 181 ? 7.417 -7.982 -30.130 1.00 93.06 181 SER A N 1
ATOM 1441 C CA . SER A 1 181 ? 8.704 -8.668 -30.285 1.00 93.06 181 SER A CA 1
ATOM 1442 C C . SER A 1 181 ? 9.699 -8.250 -29.202 1.00 93.06 181 SER A C 1
ATOM 1444 O O . SER A 1 181 ? 9.463 -7.292 -28.473 1.00 93.06 181 SER A O 1
ATOM 1446 N N . LEU A 1 182 ? 10.839 -8.944 -29.096 1.00 92.94 182 LEU A N 1
ATOM 1447 C CA . LEU A 1 182 ? 11.963 -8.511 -28.251 1.00 92.94 182 LEU A CA 1
ATOM 1448 C C . LEU A 1 182 ? 12.852 -7.457 -28.929 1.00 92.94 182 LEU A C 1
ATOM 1450 O O . LEU A 1 182 ? 13.762 -6.940 -28.290 1.00 92.94 182 LEU A O 1
ATOM 1454 N N . LYS A 1 183 ? 12.595 -7.094 -30.195 1.00 91.44 183 LYS A N 1
ATOM 1455 C CA . LYS A 1 183 ? 13.449 -6.169 -30.962 1.00 91.44 183 LYS A CA 1
ATOM 1456 C C . LYS A 1 183 ? 13.426 -4.733 -30.429 1.00 91.44 183 LYS A C 1
ATOM 1458 O O . LYS A 1 183 ? 14.340 -3.971 -30.731 1.00 91.44 183 LYS A O 1
ATOM 1463 N N . PHE A 1 184 ? 12.454 -4.382 -29.578 1.00 92.88 184 PHE A N 1
ATOM 1464 C CA . PHE A 1 184 ? 12.402 -3.075 -28.907 1.00 92.88 184 PHE A CA 1
ATOM 1465 C C . PHE A 1 184 ? 13.676 -2.755 -28.109 1.00 92.88 184 PHE A C 1
ATOM 1467 O O . PHE A 1 184 ? 13.956 -1.589 -27.853 1.00 92.88 184 PHE A O 1
ATOM 1474 N N . VAL A 1 185 ? 14.462 -3.766 -27.715 1.00 93.69 185 VAL A N 1
ATOM 1475 C CA . VAL A 1 185 ? 15.724 -3.569 -26.980 1.00 93.69 185 VAL A CA 1
ATOM 1476 C C . VAL A 1 185 ? 16.783 -2.804 -27.780 1.00 93.69 185 VAL A C 1
ATOM 1478 O O . VAL A 1 185 ? 17.738 -2.290 -27.199 1.00 93.69 185 VAL A O 1
ATOM 1481 N N . ASN A 1 186 ? 16.611 -2.697 -29.098 1.00 90.44 186 ASN A N 1
ATOM 1482 C CA . ASN A 1 186 ? 17.511 -1.944 -29.965 1.00 90.44 186 ASN A CA 1
ATOM 1483 C C . ASN A 1 186 ? 17.203 -0.438 -29.971 1.00 90.44 186 ASN A C 1
ATOM 1485 O O . ASN A 1 186 ? 18.046 0.347 -30.397 1.00 90.44 186 ASN A O 1
ATOM 1489 N N . ASP A 1 187 ? 16.042 -0.019 -29.457 1.00 90.12 187 ASP A N 1
ATOM 1490 C CA . ASP A 1 187 ? 15.595 1.371 -29.495 1.00 90.12 187 ASP A CA 1
ATOM 1491 C C . ASP A 1 187 ? 15.393 1.937 -28.081 1.00 90.12 187 ASP A C 1
ATOM 1493 O O . ASP A 1 187 ? 14.340 1.834 -27.443 1.00 90.12 187 ASP A O 1
ATOM 1497 N N . ARG A 1 188 ? 16.454 2.567 -27.571 1.00 91.88 188 ARG A N 1
ATOM 1498 C CA . ARG A 1 188 ? 16.434 3.236 -26.261 1.00 91.88 188 ARG A CA 1
ATOM 1499 C C . ARG A 1 188 ? 15.662 4.553 -26.290 1.00 91.88 188 ARG A C 1
ATOM 1501 O O . ARG A 1 188 ? 15.222 5.008 -25.229 1.00 91.88 188 ARG A O 1
ATOM 1508 N N . GLU A 1 189 ? 15.523 5.176 -27.457 1.00 92.44 189 GLU A N 1
ATOM 1509 C CA . GLU A 1 189 ? 14.827 6.455 -27.605 1.00 92.44 189 GLU A CA 1
ATOM 1510 C C . GLU A 1 189 ? 13.325 6.261 -27.439 1.00 92.44 189 GLU A C 1
ATOM 1512 O O . GLU A 1 189 ? 12.707 6.992 -26.665 1.00 92.44 189 GLU A O 1
ATOM 1517 N N . LYS A 1 190 ? 12.766 5.169 -27.972 1.00 92.88 190 LYS A N 1
ATOM 1518 C CA . LYS A 1 190 ? 11.360 4.793 -27.746 1.00 92.88 190 LYS A CA 1
ATOM 1519 C C . LYS A 1 190 ? 10.991 4.688 -26.274 1.00 92.88 190 LYS A C 1
ATOM 1521 O O . LYS A 1 190 ? 9.892 5.083 -25.886 1.00 92.88 190 LYS A O 1
ATOM 1526 N N . LEU A 1 191 ? 11.884 4.183 -25.419 1.00 93.69 191 LEU A N 1
ATOM 1527 C CA . LEU A 1 191 ? 11.616 4.183 -23.979 1.00 93.69 191 LEU A CA 1
ATOM 1528 C C . LEU A 1 191 ? 11.573 5.598 -23.406 1.00 93.69 191 LEU A C 1
ATOM 1530 O O . LEU A 1 191 ? 10.692 5.901 -22.603 1.00 93.69 191 LEU A O 1
ATOM 1534 N N . ARG A 1 192 ? 12.514 6.459 -23.798 1.00 93.12 192 ARG A N 1
ATOM 1535 C CA . ARG A 1 192 ? 12.547 7.853 -23.338 1.00 93.12 192 ARG A CA 1
ATOM 1536 C C . ARG A 1 192 ? 11.298 8.606 -23.787 1.00 93.12 192 ARG A C 1
ATOM 1538 O O . ARG A 1 192 ? 10.686 9.278 -22.959 1.00 93.12 192 ARG A O 1
ATOM 1545 N N . ASP A 1 193 ? 10.872 8.409 -25.029 1.00 94.12 193 ASP A N 1
ATOM 1546 C CA . ASP A 1 193 ? 9.645 8.987 -25.575 1.00 94.12 193 ASP A CA 1
ATOM 1547 C C . ASP A 1 193 ? 8.411 8.498 -24.827 1.00 94.12 193 ASP A C 1
ATOM 1549 O O . ASP A 1 193 ? 7.576 9.306 -24.419 1.00 94.12 193 ASP A O 1
ATOM 1553 N N . PHE A 1 194 ? 8.318 7.192 -24.566 1.00 94.31 194 PHE A N 1
ATOM 1554 C CA . PHE A 1 194 ? 7.215 6.618 -23.801 1.00 94.31 194 PHE A CA 1
ATOM 1555 C C . PHE A 1 194 ? 7.120 7.230 -22.398 1.00 94.31 194 PHE A C 1
ATOM 1557 O O . PHE A 1 194 ? 6.047 7.653 -21.965 1.00 94.31 194 PHE A O 1
ATOM 1564 N N . LEU A 1 195 ? 8.250 7.331 -21.692 1.00 93.06 195 LEU A N 1
ATOM 1565 C CA . LEU A 1 195 ? 8.316 7.957 -20.370 1.00 93.06 195 LEU A CA 1
ATOM 1566 C C . LEU A 1 195 ? 7.977 9.456 -20.433 1.00 93.06 195 LEU A C 1
ATOM 1568 O O . LEU A 1 195 ? 7.276 9.966 -19.555 1.00 93.06 195 LEU A O 1
ATOM 1572 N N . GLY A 1 196 ? 8.410 10.154 -21.485 1.00 92.56 196 GLY A N 1
ATOM 1573 C CA . GLY A 1 196 ? 8.060 11.551 -21.739 1.00 92.56 196 GLY A CA 1
ATOM 1574 C C . GLY A 1 196 ? 6.561 11.747 -21.971 1.00 92.56 196 GLY A C 1
ATOM 1575 O O . GLY A 1 196 ? 5.960 12.668 -21.416 1.00 92.56 196 GLY A O 1
ATOM 1576 N N . GLN A 1 197 ? 5.919 10.852 -22.723 1.00 91.94 197 GLN A N 1
ATOM 1577 C CA . GLN A 1 197 ? 4.470 10.875 -22.926 1.00 91.94 197 GLN A CA 1
ATOM 1578 C C . GLN A 1 197 ? 3.702 10.542 -21.645 1.00 91.94 197 GLN A C 1
ATOM 1580 O O . GLN A 1 197 ? 2.701 11.192 -21.348 1.00 91.94 197 GLN A O 1
ATOM 1585 N N . GLN A 1 198 ? 4.194 9.608 -20.828 1.00 91.19 198 GLN A N 1
ATOM 1586 C CA . GLN A 1 198 ? 3.632 9.362 -19.497 1.00 91.19 198 GLN A CA 1
ATOM 1587 C C . GLN A 1 198 ? 3.693 10.615 -18.613 1.00 91.19 198 GLN A C 1
ATOM 1589 O O . GLN A 1 198 ? 2.697 10.964 -17.972 1.00 91.19 198 GLN A O 1
ATOM 1594 N N . ALA A 1 199 ? 4.823 11.328 -18.610 1.00 89.56 199 ALA A N 1
ATOM 1595 C CA . ALA A 1 199 ? 4.957 12.584 -17.875 1.00 89.56 199 ALA A CA 1
ATOM 1596 C C . ALA A 1 199 ? 3.971 13.652 -18.389 1.00 89.56 199 ALA A C 1
ATOM 1598 O O . ALA A 1 199 ? 3.262 14.259 -17.584 1.00 89.56 199 ALA A O 1
ATOM 1599 N N . LYS A 1 200 ? 3.834 13.811 -19.716 1.00 89.38 200 LYS A N 1
ATOM 1600 C CA . LYS A 1 200 ? 2.838 14.706 -20.346 1.00 89.38 200 LYS A CA 1
ATOM 1601 C C . LYS A 1 200 ? 1.392 14.325 -19.995 1.00 89.38 200 LYS A C 1
ATOM 1603 O O . LYS A 1 200 ? 0.557 15.203 -19.785 1.00 89.38 200 LYS A O 1
ATOM 1608 N N . ALA A 1 201 ? 1.100 13.032 -19.848 1.00 87.62 201 ALA A N 1
ATOM 1609 C CA . ALA A 1 201 ? -0.195 12.525 -19.384 1.00 87.62 201 ALA A CA 1
ATOM 1610 C C . ALA A 1 201 ? -0.440 12.745 -17.873 1.00 87.62 201 ALA A C 1
ATOM 1612 O O . ALA A 1 201 ? -1.507 12.402 -17.354 1.00 87.62 201 ALA A O 1
ATOM 1613 N N . GLY A 1 202 ? 0.532 13.293 -17.136 1.00 86.62 202 GLY A N 1
ATOM 1614 C CA . GLY A 1 202 ? 0.433 13.547 -15.698 1.00 86.62 202 GLY A CA 1
ATOM 1615 C C . GLY A 1 202 ? 0.615 12.296 -14.833 1.00 86.62 202 GLY A C 1
ATOM 1616 O O . GLY A 1 202 ? 0.053 12.219 -13.725 1.00 86.62 202 GLY A O 1
ATOM 1617 N N . TYR A 1 203 ? 1.350 11.297 -15.338 1.00 86.62 203 TYR A N 1
ATOM 1618 C CA . TYR A 1 203 ? 1.755 10.132 -14.553 1.00 86.62 203 TYR A CA 1
ATOM 1619 C C . TYR A 1 203 ? 2.839 10.551 -13.556 1.00 86.62 203 TYR A C 1
ATOM 1621 O O . TYR A 1 203 ? 3.708 11.362 -13.861 1.00 86.62 203 TYR A O 1
ATOM 1629 N N . LYS A 1 204 ? 2.788 9.990 -12.344 1.00 86.88 204 LYS A N 1
ATOM 1630 C CA . LYS A 1 204 ? 3.836 10.205 -11.335 1.00 86.88 204 LYS A CA 1
ATOM 1631 C C . LYS A 1 204 ? 5.074 9.398 -11.711 1.00 86.88 204 LYS A C 1
ATOM 1633 O O . LYS A 1 204 ? 4.926 8.292 -12.243 1.00 86.88 204 LYS A O 1
ATOM 1638 N N . ALA A 1 205 ? 6.262 9.852 -11.308 1.00 87.88 205 ALA A N 1
ATOM 1639 C CA . ALA A 1 205 ? 7.502 9.101 -11.534 1.00 87.88 205 ALA A CA 1
ATOM 1640 C C . ALA A 1 205 ? 7.435 7.658 -10.996 1.00 87.88 205 ALA A C 1
ATOM 1642 O O . ALA A 1 205 ? 7.974 6.732 -11.598 1.00 87.88 205 ALA A O 1
ATOM 1643 N N . GLN A 1 206 ? 6.687 7.435 -9.910 1.00 85.06 206 GLN A N 1
ATOM 1644 C CA . GLN A 1 206 ? 6.445 6.100 -9.361 1.00 85.06 206 GLN A CA 1
ATOM 1645 C C . GLN A 1 206 ? 5.654 5.186 -10.316 1.00 85.06 206 GLN A C 1
ATOM 1647 O O . GLN A 1 206 ? 5.947 3.995 -10.410 1.00 85.06 206 GLN A O 1
ATOM 1652 N N . THR A 1 207 ? 4.663 5.723 -11.034 1.00 87.00 207 THR A N 1
ATOM 1653 C CA . THR A 1 207 ? 3.888 4.962 -12.024 1.00 87.00 207 THR A CA 1
ATOM 1654 C C . THR A 1 207 ? 4.784 4.545 -13.181 1.00 87.00 207 THR A C 1
ATOM 1656 O O . THR A 1 207 ? 4.806 3.368 -13.526 1.00 87.00 207 THR A O 1
ATOM 1659 N N . SER A 1 208 ? 5.580 5.468 -13.718 1.00 90.69 208 SER A N 1
ATOM 1660 C CA . SER A 1 208 ? 6.576 5.163 -14.749 1.00 90.69 208 SER A CA 1
ATOM 1661 C C . SER A 1 208 ? 7.624 4.156 -14.265 1.00 90.69 208 SER A C 1
ATOM 1663 O O . SER A 1 208 ? 7.966 3.216 -14.978 1.00 90.69 208 SER A O 1
ATOM 1665 N N . GLY A 1 209 ? 8.061 4.264 -13.007 1.00 90.56 209 GLY A N 1
ATOM 1666 C CA . GLY A 1 209 ? 8.958 3.289 -12.383 1.00 90.56 209 GLY A CA 1
ATOM 1667 C C . GLY A 1 209 ? 8.368 1.874 -12.325 1.00 90.56 209 GLY A C 1
ATOM 1668 O O . GLY A 1 209 ? 9.100 0.901 -12.503 1.00 90.56 209 GLY A O 1
ATOM 1669 N N . ASN A 1 210 ? 7.050 1.737 -12.144 1.00 89.44 210 ASN A N 1
ATOM 1670 C CA . ASN A 1 210 ? 6.377 0.436 -12.196 1.00 89.44 210 ASN A CA 1
ATOM 1671 C C . ASN A 1 210 ? 6.373 -0.173 -13.608 1.00 89.44 210 ASN A C 1
ATOM 1673 O O . ASN A 1 210 ? 6.520 -1.388 -13.721 1.00 89.44 210 ASN A O 1
ATOM 1677 N N . TYR A 1 211 ? 6.274 0.638 -14.670 1.00 92.75 211 TYR A N 1
ATOM 1678 C CA . TYR A 1 211 ? 6.439 0.146 -16.047 1.00 92.75 211 TYR A CA 1
ATOM 1679 C C . TYR A 1 211 ? 7.839 -0.438 -16.251 1.00 92.75 211 TYR A C 1
ATOM 1681 O O . TYR A 1 211 ? 7.967 -1.567 -16.718 1.00 92.75 211 TYR A O 1
ATOM 1689 N N . ILE A 1 212 ? 8.879 0.275 -15.806 1.00 93.50 212 ILE A N 1
ATOM 1690 C CA . ILE A 1 212 ? 10.261 -0.218 -15.885 1.00 93.50 212 ILE A CA 1
ATOM 1691 C C . ILE A 1 212 ? 10.438 -1.524 -15.105 1.00 93.50 212 ILE A C 1
ATOM 1693 O O . ILE A 1 212 ? 11.056 -2.453 -15.615 1.00 93.50 212 ILE A O 1
ATOM 1697 N N . LYS A 1 213 ? 9.860 -1.641 -13.901 1.00 92.56 213 LYS A N 1
ATOM 1698 C CA . LYS A 1 213 ? 9.891 -2.894 -13.123 1.00 92.56 213 LYS A CA 1
ATOM 1699 C C . LYS A 1 213 ? 9.278 -4.069 -13.891 1.00 92.56 213 LYS A C 1
ATOM 1701 O O . LYS A 1 213 ? 9.884 -5.136 -13.925 1.00 92.56 213 LYS A O 1
ATOM 1706 N N . CYS A 1 214 ? 8.119 -3.868 -14.522 1.00 93.00 214 CYS A N 1
ATOM 1707 C CA . CYS A 1 214 ? 7.466 -4.916 -15.312 1.00 93.00 214 CYS A CA 1
ATOM 1708 C C . CYS A 1 214 ? 8.320 -5.315 -16.526 1.00 93.00 214 CYS A C 1
ATOM 1710 O O . CYS A 1 214 ? 8.485 -6.502 -16.788 1.00 93.00 214 CYS A O 1
ATOM 1712 N N . LEU A 1 215 ? 8.924 -4.342 -17.221 1.00 95.00 215 LEU A N 1
ATOM 1713 C CA . LEU A 1 215 ? 9.813 -4.600 -18.362 1.00 95.00 215 LEU A CA 1
ATOM 1714 C C . LEU A 1 215 ? 11.096 -5.333 -17.968 1.00 95.00 215 LEU A C 1
ATOM 1716 O O . LEU A 1 215 ? 11.531 -6.228 -18.688 1.00 95.00 215 LEU A O 1
ATOM 1720 N N . LYS A 1 216 ? 11.689 -4.994 -16.817 1.00 94.88 216 LYS A N 1
ATOM 1721 C CA . LYS A 1 216 ? 12.851 -5.715 -16.285 1.00 94.88 216 LYS A CA 1
ATOM 1722 C C . LYS A 1 216 ? 12.513 -7.179 -16.029 1.00 94.88 216 LYS A C 1
ATOM 1724 O O . LYS A 1 216 ? 13.205 -8.043 -16.549 1.00 94.88 216 LYS A O 1
ATOM 1729 N N . ARG A 1 217 ? 11.411 -7.446 -15.320 1.00 93.56 217 ARG A N 1
ATOM 1730 C CA . ARG A 1 217 ? 10.955 -8.816 -15.040 1.00 93.56 217 ARG A CA 1
ATOM 1731 C C . ARG A 1 217 ? 10.649 -9.593 -16.322 1.00 93.56 217 ARG A C 1
ATOM 1733 O O . ARG A 1 217 ? 10.979 -10.769 -16.420 1.00 93.56 217 ARG A O 1
ATOM 1740 N N . PHE A 1 218 ? 10.057 -8.930 -17.314 1.00 95.00 218 PHE A N 1
ATOM 1741 C CA . PHE A 1 218 ? 9.809 -9.511 -18.631 1.00 95.00 218 PHE A CA 1
ATOM 1742 C C . PHE A 1 218 ? 11.107 -9.916 -19.348 1.00 95.00 218 PHE A C 1
ATOM 1744 O O . PHE A 1 218 ? 11.214 -11.037 -19.841 1.00 95.00 218 PHE A O 1
ATOM 1751 N N . LEU A 1 219 ? 12.127 -9.052 -19.357 1.00 94.94 219 LEU A N 1
ATOM 1752 C CA . LEU A 1 219 ? 13.430 -9.391 -19.939 1.00 94.94 219 LEU A CA 1
ATOM 1753 C C . LEU A 1 219 ? 14.173 -10.460 -19.133 1.00 94.94 219 LEU A C 1
ATOM 1755 O O . LEU A 1 219 ? 14.756 -11.361 -19.724 1.00 94.94 219 LEU A O 1
ATOM 1759 N N . GLU A 1 220 ? 14.132 -10.401 -17.803 1.00 93.56 220 GLU A N 1
ATOM 1760 C CA . GLU A 1 220 ? 14.719 -11.419 -16.923 1.00 93.56 220 GLU A CA 1
ATOM 1761 C C . GLU A 1 220 ? 14.104 -12.799 -17.179 1.00 93.56 220 GLU A C 1
ATOM 1763 O O . GLU A 1 220 ? 14.840 -13.782 -17.279 1.00 93.56 220 GLU A O 1
ATOM 1768 N N . PHE A 1 221 ? 12.782 -12.876 -17.369 1.00 93.38 221 PHE A N 1
ATOM 1769 C CA . PHE A 1 221 ? 12.097 -14.100 -17.788 1.00 93.38 221 PHE A CA 1
ATOM 1770 C C . PHE A 1 221 ? 12.674 -14.641 -19.103 1.00 93.38 221 PHE A C 1
ATOM 1772 O O . PHE A 1 221 ? 13.090 -15.798 -19.157 1.00 93.38 221 PHE A O 1
ATOM 1779 N N . HIS A 1 222 ? 12.790 -13.810 -20.140 1.00 91.25 222 HIS A N 1
ATOM 1780 C CA . HIS A 1 222 ? 13.352 -14.252 -21.419 1.00 91.25 222 HIS A CA 1
ATOM 1781 C C . HIS A 1 222 ? 14.831 -14.656 -21.325 1.00 91.25 222 HIS A C 1
ATOM 1783 O O . HIS A 1 222 ? 15.230 -15.654 -21.922 1.00 91.25 222 HIS A O 1
ATOM 1789 N N . LEU A 1 223 ? 15.635 -13.954 -20.528 1.00 91.06 223 LEU A N 1
ATOM 1790 C CA . LEU A 1 223 ? 17.058 -14.258 -20.354 1.00 91.06 223 LEU A CA 1
ATOM 1791 C C . LEU A 1 223 ? 17.316 -15.545 -19.556 1.00 91.06 223 LEU A C 1
ATOM 1793 O O . LEU A 1 223 ? 18.353 -16.176 -19.756 1.00 91.06 223 LEU A O 1
ATOM 1797 N N . THR A 1 224 ? 16.414 -15.924 -18.645 1.00 88.94 224 THR A N 1
ATOM 1798 C CA . THR A 1 224 ? 16.657 -17.017 -17.681 1.00 88.94 224 THR A CA 1
ATOM 1799 C C . THR A 1 224 ? 15.778 -18.247 -17.878 1.00 88.94 224 THR A C 1
ATOM 1801 O O . THR A 1 224 ? 16.202 -19.350 -17.540 1.00 88.94 224 THR A O 1
ATOM 1804 N N . ARG A 1 225 ? 14.559 -18.085 -18.402 1.00 87.00 225 ARG A N 1
ATOM 1805 C CA . ARG A 1 225 ? 13.544 -19.149 -18.505 1.00 87.00 225 ARG A CA 1
ATOM 1806 C C . ARG A 1 225 ? 13.237 -19.566 -19.940 1.00 87.00 225 ARG A C 1
ATOM 1808 O O . ARG A 1 225 ? 12.401 -20.440 -20.149 1.00 87.00 225 ARG A O 1
ATOM 1815 N N . THR A 1 226 ? 13.889 -18.962 -20.932 1.00 87.00 226 THR A N 1
ATOM 1816 C CA . THR A 1 226 ? 13.717 -19.333 -22.344 1.00 87.00 226 THR A CA 1
ATOM 1817 C C . THR A 1 226 ? 15.038 -19.743 -22.991 1.00 87.00 226 THR A C 1
ATOM 1819 O O . THR A 1 226 ? 16.109 -19.458 -22.458 1.00 87.00 226 THR A O 1
ATOM 1822 N N . GLY A 1 227 ? 14.959 -20.400 -24.153 1.00 83.94 227 GLY A N 1
ATOM 1823 C CA . GLY A 1 227 ? 16.109 -20.838 -24.953 1.00 83.94 227 GLY A CA 1
ATOM 1824 C C . GLY A 1 227 ? 16.900 -19.708 -25.619 1.00 83.94 227 GLY A C 1
ATOM 1825 O O . GLY A 1 227 ? 17.882 -19.987 -26.296 1.00 83.94 227 GLY A O 1
ATOM 1826 N N . LEU A 1 228 ? 16.553 -18.433 -25.381 1.00 88.81 228 LEU A N 1
ATOM 1827 C CA . LEU A 1 228 ? 17.076 -17.269 -26.108 1.00 88.81 228 LEU A CA 1
ATOM 1828 C C . LEU A 1 228 ? 18.608 -17.236 -26.234 1.00 88.81 228 LEU A C 1
ATOM 1830 O O . LEU A 1 228 ? 19.133 -16.845 -27.266 1.00 88.81 228 LEU A O 1
ATOM 1834 N N . ARG A 1 229 ? 19.348 -17.666 -25.205 1.00 87.25 229 ARG A N 1
ATOM 1835 C CA . ARG A 1 229 ? 20.821 -17.704 -25.242 1.00 87.25 229 ARG A CA 1
ATOM 1836 C C . ARG A 1 229 ? 21.381 -18.668 -26.299 1.00 87.25 229 ARG A C 1
ATOM 1838 O O . ARG A 1 229 ? 22.495 -18.454 -26.780 1.00 87.25 229 ARG A O 1
ATOM 1845 N N . GLN A 1 230 ? 20.660 -19.754 -26.556 1.00 88.94 230 GLN A N 1
ATOM 1846 C CA . GLN A 1 230 ? 20.995 -20.795 -27.525 1.00 88.94 230 GLN A CA 1
ATOM 1847 C C . GLN A 1 230 ? 20.438 -20.431 -28.905 1.00 88.94 230 GLN A C 1
ATOM 1849 O O . GLN A 1 230 ? 21.163 -20.560 -29.885 1.00 88.94 230 GLN A O 1
ATOM 1854 N N . ASP A 1 231 ? 19.207 -19.912 -28.945 1.00 89.25 231 ASP A N 1
ATOM 1855 C CA . ASP A 1 231 ? 18.481 -19.600 -30.180 1.00 89.25 231 ASP A CA 1
ATOM 1856 C C . ASP A 1 231 ? 19.033 -18.351 -30.893 1.00 89.25 231 ASP A C 1
ATOM 1858 O O . ASP A 1 231 ? 19.205 -18.354 -32.108 1.00 89.25 231 ASP A O 1
ATOM 1862 N N . ASP A 1 232 ? 19.335 -17.282 -30.145 1.00 91.00 232 ASP A N 1
ATOM 1863 C CA . ASP A 1 232 ? 19.836 -16.015 -30.688 1.00 91.00 232 ASP A CA 1
ATOM 1864 C C . ASP A 1 232 ? 20.780 -15.320 -29.692 1.00 91.00 232 ASP A C 1
ATOM 1866 O O . ASP A 1 232 ? 20.391 -14.560 -28.794 1.00 91.00 232 ASP A O 1
ATOM 1870 N N . ARG A 1 233 ? 22.080 -15.585 -29.860 1.00 91.50 233 ARG A N 1
ATOM 1871 C CA . ARG A 1 233 ? 23.129 -15.054 -28.981 1.00 91.50 233 ARG A CA 1
ATOM 1872 C C . ARG A 1 233 ? 23.267 -13.531 -29.076 1.00 91.50 233 ARG A C 1
ATOM 1874 O O . ARG A 1 233 ? 23.640 -12.908 -28.076 1.00 91.50 233 ARG A O 1
ATOM 1881 N N . GLU A 1 234 ? 22.993 -12.934 -30.235 1.00 93.31 234 GLU A N 1
ATOM 1882 C CA . GLU A 1 234 ? 23.103 -11.483 -30.398 1.00 93.31 234 GLU A CA 1
ATOM 1883 C C . GLU A 1 234 ? 21.932 -10.791 -29.705 1.00 93.31 234 GLU A C 1
ATOM 1885 O O . GLU A 1 234 ? 22.150 -9.916 -28.863 1.00 93.31 234 GLU A O 1
ATOM 1890 N N . LEU A 1 235 ? 20.702 -11.259 -29.930 1.00 91.81 235 LEU A N 1
ATOM 1891 C CA . LEU A 1 235 ? 19.527 -10.748 -29.225 1.00 91.81 235 LEU A CA 1
ATOM 1892 C C . LEU A 1 235 ? 19.649 -10.935 -27.707 1.00 91.81 235 LEU A C 1
ATOM 1894 O O . LEU A 1 235 ? 19.334 -10.015 -26.953 1.00 91.81 235 LEU A O 1
ATOM 1898 N N . TYR A 1 236 ? 20.198 -12.060 -27.237 1.00 93.06 236 TYR A N 1
ATOM 1899 C CA . TYR A 1 236 ? 20.506 -12.263 -25.816 1.00 93.06 236 TYR A CA 1
ATOM 1900 C C . TYR A 1 236 ? 21.436 -11.169 -25.255 1.00 93.06 236 TYR A C 1
ATOM 1902 O O . TYR A 1 236 ? 21.199 -10.623 -24.167 1.00 93.06 236 TYR A O 1
ATOM 1910 N N . LYS A 1 237 ? 22.496 -10.819 -25.995 1.00 93.69 237 LYS A N 1
ATOM 1911 C CA . LYS A 1 237 ? 23.433 -9.754 -25.610 1.00 93.69 237 LYS A CA 1
ATOM 1912 C C . LYS A 1 237 ? 22.734 -8.394 -25.590 1.00 93.69 237 LYS A C 1
ATOM 1914 O O . LYS A 1 237 ? 22.895 -7.656 -24.615 1.00 93.69 237 LYS A O 1
ATOM 1919 N N . GLN A 1 238 ? 21.913 -8.094 -26.597 1.00 94.19 238 GLN A N 1
ATOM 1920 C CA . GLN A 1 238 ? 21.143 -6.848 -26.657 1.00 94.19 238 GLN A CA 1
ATOM 1921 C C . GLN A 1 238 ? 20.138 -6.735 -25.502 1.00 94.19 238 GLN A C 1
ATOM 1923 O O . GLN A 1 238 ? 20.112 -5.715 -24.811 1.00 94.19 238 GLN A O 1
ATOM 1928 N N . CYS A 1 239 ? 19.396 -7.801 -25.189 1.00 94.12 239 CYS A N 1
ATOM 1929 C CA . CYS A 1 239 ? 18.497 -7.850 -24.033 1.00 94.12 239 CYS A CA 1
ATOM 1930 C C . CYS A 1 239 ? 19.241 -7.626 -22.705 1.00 94.12 239 CYS A C 1
ATOM 1932 O O . CYS A 1 239 ? 18.753 -6.894 -21.841 1.00 94.12 239 CYS A O 1
ATOM 1934 N N . THR A 1 240 ? 20.440 -8.195 -22.547 1.00 94.00 240 THR A N 1
ATOM 1935 C CA . THR A 1 240 ? 21.271 -8.015 -21.341 1.00 94.00 240 THR A CA 1
ATOM 1936 C C . THR A 1 240 ? 21.739 -6.562 -21.184 1.00 94.00 240 THR A C 1
ATOM 1938 O O . THR A 1 240 ? 21.654 -5.976 -20.097 1.00 94.00 240 THR A O 1
ATOM 1941 N N . LEU A 1 241 ? 22.196 -5.940 -22.276 1.00 93.88 241 LEU A N 1
ATOM 1942 C CA . LEU A 1 241 ? 22.585 -4.526 -22.288 1.00 93.88 241 LEU A CA 1
ATOM 1943 C C . LEU A 1 241 ? 21.385 -3.614 -22.005 1.00 93.88 241 LEU A C 1
ATOM 1945 O O . LEU A 1 241 ? 21.494 -2.655 -21.235 1.00 93.88 241 LEU A O 1
ATOM 1949 N N . TYR A 1 242 ? 20.223 -3.933 -22.572 1.00 95.44 242 TYR A N 1
ATOM 1950 C CA . TYR A 1 242 ? 19.001 -3.174 -22.344 1.00 95.44 242 TYR A CA 1
ATOM 1951 C C . TYR A 1 242 ? 18.496 -3.294 -20.903 1.00 95.44 242 TYR A C 1
ATOM 1953 O O . TYR A 1 242 ? 18.067 -2.301 -20.320 1.00 95.44 242 TYR A O 1
ATOM 1961 N N . LEU A 1 243 ? 18.627 -4.461 -20.267 1.00 95.00 243 LEU A N 1
ATOM 1962 C CA . LEU A 1 243 ? 18.305 -4.641 -18.846 1.00 95.00 243 LEU A CA 1
ATOM 1963 C C . LEU A 1 243 ? 19.152 -3.725 -17.939 1.00 95.00 243 LEU A C 1
ATOM 1965 O O . LEU A 1 243 ? 18.656 -3.165 -16.952 1.00 95.00 243 LEU A O 1
ATOM 1969 N N . SER A 1 244 ? 20.419 -3.514 -18.307 1.00 93.12 244 SER A N 1
ATOM 1970 C CA . SER A 1 244 ? 21.311 -2.575 -17.614 1.00 93.12 244 SER A CA 1
ATOM 1971 C C . SER A 1 244 ? 20.827 -1.130 -17.788 1.00 93.12 244 SER A C 1
ATOM 1973 O O . SER A 1 244 ? 20.711 -0.388 -16.812 1.00 93.12 244 SER A O 1
ATOM 1975 N N . PHE A 1 245 ? 20.425 -0.758 -19.007 1.00 94.25 245 PHE A N 1
ATOM 1976 C CA . PHE A 1 245 ? 19.816 0.542 -19.306 1.00 94.25 245 PHE A CA 1
ATOM 1977 C C . PHE A 1 245 ? 18.488 0.782 -18.558 1.00 94.25 245 PHE A C 1
ATOM 1979 O O . PHE A 1 245 ? 18.271 1.873 -18.016 1.00 94.25 245 PHE A O 1
ATOM 1986 N N . LEU A 1 246 ? 17.620 -0.231 -18.456 1.00 94.38 246 LEU A N 1
ATOM 1987 C CA . LEU A 1 246 ? 16.395 -0.161 -17.653 1.00 94.38 246 LEU A CA 1
ATOM 1988 C C . LEU A 1 246 ? 16.710 0.083 -16.176 1.00 94.38 246 LEU A C 1
ATOM 1990 O O . LEU A 1 246 ? 16.020 0.861 -15.521 1.00 94.38 246 LEU A O 1
ATOM 1994 N N . THR A 1 247 ? 17.770 -0.532 -15.650 1.00 92.44 247 THR A N 1
ATOM 1995 C CA . THR A 1 247 ? 18.203 -0.333 -14.259 1.00 92.44 247 THR A CA 1
ATOM 1996 C C . THR A 1 247 ? 18.666 1.103 -14.011 1.00 92.44 247 THR A C 1
ATOM 1998 O O . THR A 1 247 ? 18.244 1.723 -13.031 1.00 92.44 247 THR A O 1
ATOM 2001 N N . SER A 1 248 ? 19.443 1.686 -14.927 1.00 91.50 248 SER A N 1
ATOM 2002 C CA . SER A 1 248 ? 19.811 3.105 -14.856 1.00 91.50 248 SER A CA 1
ATOM 2003 C C . SER A 1 248 ? 18.578 4.015 -14.915 1.00 91.50 248 SER A C 1
ATOM 2005 O O . SER A 1 248 ? 18.430 4.899 -14.070 1.00 91.50 248 SER A O 1
ATOM 2007 N N . SER A 1 249 ? 17.647 3.759 -15.839 1.00 90.69 249 SER A N 1
ATOM 2008 C CA . SER A 1 249 ? 16.402 4.534 -15.984 1.00 90.69 249 SER A CA 1
ATOM 2009 C C . SER A 1 249 ? 15.512 4.444 -14.738 1.00 90.69 249 SER A C 1
ATOM 2011 O O . SER A 1 249 ? 14.960 5.445 -14.278 1.00 90.69 249 SER A O 1
ATOM 2013 N N . GLN A 1 250 ? 15.431 3.258 -14.130 1.00 91.31 250 GLN A N 1
ATOM 2014 C CA . GLN A 1 250 ? 14.726 3.034 -12.870 1.00 91.31 250 GLN A CA 1
ATOM 2015 C C . GLN A 1 250 ? 15.308 3.889 -11.739 1.00 91.31 250 GLN A C 1
ATOM 2017 O O . GLN A 1 250 ? 14.547 4.480 -10.978 1.00 91.31 250 GLN A O 1
ATOM 2022 N N . SER A 1 251 ? 16.638 3.989 -11.636 1.00 88.50 251 SER A N 1
ATOM 2023 C CA . SER A 1 251 ? 17.292 4.781 -10.584 1.00 88.50 251 SER A CA 1
ATOM 2024 C C . SER A 1 251 ? 16.931 6.272 -10.655 1.00 88.50 251 SER A C 1
ATOM 2026 O O . SER A 1 251 ? 16.671 6.896 -9.624 1.00 88.50 251 SER A O 1
ATOM 2028 N N . VAL A 1 252 ? 16.830 6.830 -11.867 1.00 89.62 252 VAL A N 1
ATOM 2029 C CA . VAL A 1 252 ? 16.428 8.227 -12.094 1.00 89.62 252 VAL A CA 1
ATOM 2030 C C . VAL A 1 252 ? 14.978 8.440 -11.669 1.00 89.62 252 VAL A C 1
ATOM 2032 O O . VAL A 1 252 ? 14.685 9.365 -10.910 1.00 89.62 252 VAL A O 1
ATOM 2035 N N . LEU A 1 253 ? 14.076 7.549 -12.089 1.00 88.50 253 LEU A N 1
ATOM 2036 C CA . LEU A 1 253 ? 12.661 7.613 -11.713 1.00 88.50 253 LEU A CA 1
ATOM 2037 C C . LEU A 1 253 ? 12.456 7.449 -10.203 1.00 88.50 253 LEU A C 1
ATOM 2039 O O . LEU A 1 253 ? 11.612 8.136 -9.631 1.00 88.50 253 LEU A O 1
ATOM 2043 N N . SER A 1 254 ? 13.245 6.600 -9.542 1.00 84.94 254 SER A N 1
ATOM 2044 C CA . SER A 1 254 ? 13.219 6.455 -8.083 1.00 84.94 254 SER A CA 1
ATOM 2045 C C . SER A 1 254 ? 13.624 7.751 -7.381 1.00 84.94 254 SER A C 1
ATOM 2047 O O . SER A 1 254 ? 12.918 8.191 -6.476 1.00 84.94 254 SER A O 1
ATOM 2049 N N . LYS A 1 255 ? 14.700 8.416 -7.828 1.00 88.06 255 LYS A N 1
ATOM 2050 C CA . LYS A 1 255 ? 15.108 9.725 -7.285 1.00 88.06 255 LYS A CA 1
ATOM 2051 C C . LYS A 1 255 ? 14.021 10.780 -7.485 1.00 88.06 255 LYS A C 1
ATOM 2053 O O . LYS A 1 255 ? 13.703 11.512 -6.550 1.00 88.06 255 LYS A O 1
ATOM 2058 N N . GLN A 1 256 ? 13.417 10.829 -8.672 1.00 86.44 256 GLN A N 1
ATOM 2059 C CA . GLN A 1 256 ? 12.326 11.759 -8.958 1.00 86.44 256 GLN A CA 1
ATOM 2060 C C . GLN A 1 256 ? 11.095 11.480 -8.083 1.00 86.44 256 GLN A C 1
ATOM 2062 O O . GLN A 1 256 ? 10.514 12.408 -7.525 1.00 86.44 256 GLN A O 1
ATOM 2067 N N . ALA A 1 257 ? 10.729 10.210 -7.899 1.00 83.19 257 ALA A N 1
ATOM 2068 C CA . ALA A 1 257 ? 9.633 9.821 -7.019 1.00 83.19 257 ALA A CA 1
ATOM 2069 C C . ALA A 1 257 ? 9.901 10.233 -5.562 1.00 83.19 257 ALA A C 1
ATOM 2071 O O . ALA A 1 257 ? 9.002 10.762 -4.908 1.00 83.19 257 ALA A O 1
ATOM 2072 N N . SER A 1 258 ? 11.130 10.058 -5.068 1.00 79.62 258 SER A N 1
ATOM 2073 C CA . SER A 1 258 ? 11.527 10.529 -3.737 1.00 79.62 258 SER A CA 1
ATOM 2074 C C . SER A 1 258 ? 11.392 12.046 -3.609 1.00 79.62 258 SER A C 1
ATOM 2076 O O . SER A 1 258 ? 10.767 12.511 -2.655 1.00 79.62 258 SER A O 1
ATOM 2078 N N . LYS A 1 259 ? 11.879 12.816 -4.594 1.00 84.12 259 LYS A N 1
ATOM 2079 C CA . LYS A 1 259 ? 11.723 14.281 -4.624 1.00 84.12 259 LYS A CA 1
ATOM 2080 C C . LYS A 1 259 ? 10.255 14.702 -4.593 1.00 84.12 259 LYS A C 1
ATOM 2082 O O . LYS A 1 259 ? 9.880 15.523 -3.762 1.00 84.12 259 LYS A O 1
ATOM 2087 N N . GLU A 1 260 ? 9.402 14.093 -5.419 1.00 83.75 260 GLU A N 1
ATOM 2088 C CA . GLU A 1 260 ? 7.959 14.372 -5.411 1.00 83.75 260 GLU A CA 1
ATOM 2089 C C . GLU A 1 260 ? 7.310 14.092 -4.046 1.00 83.75 260 GLU A C 1
ATOM 2091 O O . GLU A 1 260 ? 6.382 14.794 -3.639 1.00 83.75 260 GLU A O 1
ATOM 2096 N N . ILE A 1 261 ? 7.738 13.031 -3.355 1.00 74.88 261 ILE A N 1
ATOM 2097 C CA . ILE A 1 261 ? 7.197 12.657 -2.043 1.00 74.88 261 ILE A CA 1
ATOM 2098 C C . ILE A 1 261 ? 7.649 13.653 -0.976 1.00 74.88 261 ILE A C 1
ATOM 2100 O O . ILE A 1 261 ? 6.817 14.092 -0.180 1.00 74.88 261 ILE A O 1
ATOM 2104 N N . VAL A 1 262 ? 8.929 14.031 -0.974 1.00 74.56 262 VAL A N 1
ATOM 2105 C CA . VAL A 1 262 ? 9.474 15.041 -0.056 1.00 74.56 262 VAL A CA 1
ATOM 2106 C C . VAL A 1 262 ? 8.792 16.386 -0.282 1.00 74.56 262 VAL A C 1
ATOM 2108 O O . VAL A 1 262 ? 8.289 16.970 0.672 1.00 74.56 262 VAL A O 1
ATOM 2111 N N . GLN A 1 263 ? 8.666 16.830 -1.533 1.00 75.88 263 GLN A N 1
ATOM 2112 C CA . GLN A 1 263 ? 8.006 18.090 -1.872 1.00 75.88 263 GLN A CA 1
ATOM 2113 C C . GLN A 1 263 ? 6.540 18.106 -1.423 1.00 75.88 263 GLN A C 1
ATOM 2115 O O . GLN A 1 263 ? 6.089 19.081 -0.827 1.00 75.88 263 GLN A O 1
ATOM 2120 N N . LYS A 1 264 ? 5.801 17.006 -1.636 1.00 74.19 264 LYS A N 1
ATOM 2121 C CA . LYS A 1 264 ? 4.426 16.872 -1.129 1.00 74.19 264 LYS A CA 1
ATOM 2122 C C . LYS A 1 264 ? 4.381 16.937 0.392 1.00 74.19 264 LYS A C 1
ATOM 2124 O O . LYS A 1 264 ? 3.550 17.654 0.930 1.00 74.19 264 LYS A O 1
ATOM 2129 N N . ARG A 1 265 ? 5.260 16.209 1.089 1.00 67.50 265 ARG A N 1
ATOM 2130 C CA . ARG A 1 265 ? 5.334 16.253 2.559 1.00 67.50 265 ARG A CA 1
ATOM 2131 C C . ARG A 1 265 ? 5.619 17.665 3.057 1.00 67.50 265 ARG A C 1
ATOM 2133 O O . ARG A 1 265 ? 4.927 18.112 3.959 1.00 67.50 265 ARG A O 1
ATOM 2140 N N . HIS A 1 266 ? 6.576 18.356 2.445 1.00 70.62 266 HIS A N 1
ATOM 2141 C CA . HIS A 1 266 ? 6.928 19.725 2.797 1.00 70.62 266 HIS A CA 1
ATOM 2142 C C . HIS A 1 266 ? 5.748 20.677 2.586 1.00 70.62 266 HIS A C 1
ATOM 2144 O O . HIS A 1 266 ? 5.359 21.358 3.522 1.00 70.62 266 HIS A O 1
ATOM 2150 N N . ALA A 1 267 ? 5.109 20.662 1.410 1.00 72.69 267 ALA A N 1
ATOM 2151 C CA . ALA A 1 267 ? 3.935 21.495 1.133 1.00 72.69 267 ALA A CA 1
ATOM 2152 C C . ALA A 1 267 ? 2.809 21.285 2.162 1.00 72.69 267 ALA A C 1
ATOM 2154 O O . ALA A 1 267 ? 2.204 22.243 2.629 1.00 72.69 267 ALA A O 1
ATOM 2155 N N . LEU A 1 268 ? 2.582 20.035 2.573 1.00 66.56 268 LEU A N 1
ATOM 2156 C CA . LEU A 1 268 ? 1.562 19.682 3.561 1.00 66.56 268 LEU A CA 1
ATOM 2157 C C . LEU A 1 268 ? 1.895 20.133 4.992 1.00 66.56 268 LEU A C 1
ATOM 2159 O O . LEU A 1 268 ? 0.979 20.288 5.789 1.00 66.56 268 LEU A O 1
ATOM 2163 N N . LEU A 1 269 ? 3.169 20.336 5.349 1.00 63.69 269 LEU A N 1
ATOM 2164 C CA . LEU A 1 269 ? 3.542 20.833 6.685 1.00 63.69 269 LEU A CA 1
ATOM 2165 C C . LEU A 1 269 ? 3.105 22.284 6.916 1.00 63.69 269 LEU A C 1
ATOM 2167 O O . LEU A 1 269 ? 2.870 22.667 8.063 1.00 63.69 269 LEU A O 1
ATOM 2171 N N . PHE A 1 270 ? 3.012 23.063 5.837 1.00 66.31 270 PHE A N 1
ATOM 2172 C CA . PHE A 1 270 ? 2.625 24.476 5.852 1.00 66.31 270 PHE A CA 1
ATOM 2173 C C . PHE A 1 270 ? 1.170 24.698 5.431 1.00 66.31 270 PHE A C 1
ATOM 2175 O O . PHE A 1 270 ? 0.673 25.822 5.482 1.00 66.31 270 PHE A O 1
ATOM 2182 N N . ASP A 1 271 ? 0.479 23.632 5.036 1.00 70.75 271 ASP A N 1
ATOM 2183 C CA . ASP A 1 271 ? -0.925 23.678 4.672 1.00 70.75 271 ASP A CA 1
ATOM 2184 C C . ASP A 1 271 ? -1.795 23.755 5.936 1.00 70.75 271 ASP A C 1
ATOM 2186 O O . ASP A 1 271 ? -2.043 22.759 6.619 1.00 70.75 271 ASP A O 1
ATOM 2190 N N . LYS A 1 272 ? -2.269 24.967 6.244 1.00 67.19 272 LYS A N 1
ATOM 2191 C CA . LYS A 1 272 ? -3.158 25.241 7.383 1.00 67.19 272 LYS A CA 1
ATOM 2192 C C . LYS A 1 272 ? -4.545 24.595 7.243 1.00 67.19 272 LYS A C 1
ATOM 2194 O O . LYS A 1 272 ? -5.296 24.621 8.209 1.00 67.19 272 LYS A O 1
ATOM 2199 N N . SER A 1 273 ? -4.884 24.029 6.080 1.00 73.38 273 SER A N 1
ATOM 2200 C CA . SER A 1 273 ? -6.134 23.286 5.871 1.00 73.38 273 SER A CA 1
ATOM 2201 C C . SER A 1 273 ? -6.049 21.808 6.278 1.00 73.38 273 SER A C 1
ATOM 2203 O O . SER A 1 273 ? -7.052 21.095 6.218 1.00 73.38 273 SER A O 1
ATOM 2205 N N . GLN A 1 274 ? -4.871 21.322 6.695 1.00 74.00 274 GLN A N 1
ATOM 2206 C CA . GLN A 1 274 ? -4.732 19.949 7.177 1.00 74.00 274 GLN A CA 1
ATOM 2207 C C . GLN A 1 274 ? -5.489 19.744 8.497 1.00 74.00 274 GLN A C 1
ATOM 2209 O O . GLN A 1 274 ? -5.371 20.577 9.398 1.00 74.00 274 GLN A O 1
ATOM 2214 N N . PRO A 1 275 ? -6.191 18.607 8.657 1.00 81.50 275 PRO A N 1
ATOM 2215 C CA . PRO A 1 275 ? -6.881 18.307 9.898 1.00 81.50 275 PRO A CA 1
ATOM 2216 C C . PRO A 1 275 ? -5.875 18.109 11.035 1.00 81.50 275 PRO A C 1
ATOM 2218 O O . PRO A 1 275 ? -4.850 17.434 10.897 1.00 81.50 275 PRO A O 1
ATOM 2221 N N . THR A 1 276 ? -6.197 18.678 12.185 1.00 83.31 276 THR A N 1
ATOM 2222 C CA . THR A 1 276 ? -5.501 18.476 13.453 1.00 83.31 276 THR A CA 1
ATOM 2223 C C . THR A 1 276 ? -5.663 17.033 13.954 1.00 83.31 276 THR A C 1
ATOM 2225 O O . THR A 1 276 ? -6.585 16.324 13.533 1.00 83.31 276 THR A O 1
ATOM 2228 N N . PRO A 1 277 ? -4.814 16.565 14.894 1.00 84.75 277 PRO A N 1
ATOM 2229 C CA . PRO A 1 277 ? -5.003 15.260 15.531 1.00 84.75 277 PRO A CA 1
ATOM 2230 C C . PRO A 1 277 ? -6.403 15.087 16.136 1.00 84.75 277 PRO A C 1
ATOM 2232 O O . PRO A 1 277 ? -6.994 14.018 16.020 1.00 84.75 277 PRO A O 1
ATOM 2235 N N . ARG A 1 278 ? -6.968 16.155 16.712 1.00 85.69 278 ARG A N 1
ATOM 2236 C CA . ARG A 1 278 ? -8.320 16.146 17.280 1.00 85.69 278 ARG A CA 1
ATOM 2237 C C . ARG A 1 278 ? -9.390 15.987 16.202 1.00 85.69 278 ARG A C 1
ATOM 2239 O O . ARG A 1 278 ? -10.270 15.148 16.338 1.00 85.69 278 ARG A O 1
ATOM 2246 N N . GLU A 1 279 ? -9.286 16.718 15.095 1.00 87.69 279 GLU A N 1
ATOM 2247 C CA . GLU A 1 279 ? -10.212 16.566 13.960 1.00 87.69 279 GLU A CA 1
ATOM 2248 C C . GLU A 1 279 ? -10.114 15.178 13.315 1.00 87.69 279 GLU A C 1
ATOM 2250 O O . GLU A 1 279 ? -11.125 14.626 12.887 1.00 87.69 279 GLU A O 1
ATOM 2255 N N . CYS A 1 280 ? -8.923 14.570 13.309 1.00 88.25 280 CYS A N 1
ATOM 2256 C CA . CYS A 1 280 ? -8.733 13.190 12.857 1.00 88.25 280 CYS A CA 1
ATOM 2257 C C . CYS A 1 280 ? -9.475 12.162 13.726 1.00 88.25 280 CYS A C 1
ATOM 2259 O O . CYS A 1 280 ? -9.855 11.110 13.212 1.00 88.25 280 CYS A O 1
ATOM 2261 N N . LEU A 1 281 ? -9.673 12.449 15.016 1.00 91.19 281 LEU A N 1
ATOM 2262 C CA . LEU A 1 281 ? -10.347 11.565 15.972 1.00 91.19 281 LEU A CA 1
ATOM 2263 C C . LEU A 1 281 ? -11.802 11.965 16.260 1.00 91.19 281 LEU A C 1
ATOM 2265 O O . LEU A 1 281 ? -12.498 11.221 16.944 1.00 91.19 281 LEU A O 1
ATOM 2269 N N . ALA A 1 282 ? -12.299 13.067 15.690 1.00 92.44 282 ALA A N 1
ATOM 2270 C CA . ALA A 1 282 ? -13.619 13.625 15.993 1.00 92.44 282 ALA A CA 1
ATOM 2271 C C . ALA A 1 282 ? -14.786 12.635 15.807 1.00 92.44 282 ALA A C 1
ATOM 2273 O O . ALA A 1 282 ? -15.799 12.734 16.498 1.00 92.44 282 ALA A O 1
ATOM 2274 N N . VAL A 1 283 ? -14.658 11.669 14.887 1.00 94.94 283 VAL A N 1
ATOM 2275 C CA . VAL A 1 283 ? -15.667 10.612 14.700 1.00 94.94 283 VAL A CA 1
ATOM 2276 C C . VAL A 1 283 ? -15.783 9.693 15.919 1.00 94.94 283 VAL A C 1
ATOM 2278 O O . VAL A 1 283 ? -16.883 9.255 16.241 1.00 94.94 283 VAL A O 1
ATOM 2281 N N . LEU A 1 284 ? -14.666 9.423 16.603 1.00 94.25 284 LEU A N 1
ATOM 2282 C CA . LEU A 1 284 ? -14.647 8.608 17.814 1.00 94.25 284 LEU A CA 1
ATOM 2283 C C . LEU A 1 284 ? -15.285 9.396 18.957 1.00 94.25 284 LEU A C 1
ATOM 2285 O O . LEU A 1 284 ? -16.244 8.919 19.549 1.00 94.25 284 LEU A O 1
ATOM 2289 N N . ASP A 1 285 ? -14.865 10.646 19.165 1.00 92.50 285 ASP A N 1
ATOM 2290 C CA . ASP A 1 285 ? -15.423 11.508 20.217 1.00 92.50 285 ASP A CA 1
ATOM 2291 C C . ASP A 1 285 ? -16.949 11.661 20.089 1.00 92.50 285 ASP A C 1
ATOM 2293 O O . ASP A 1 285 ? -17.678 11.595 21.078 1.00 92.50 285 ASP A O 1
ATOM 2297 N N . LYS A 1 286 ? -17.452 11.837 18.859 1.00 94.31 286 LYS A N 1
ATOM 2298 C CA . LYS A 1 286 ? -18.886 12.020 18.607 1.00 94.31 286 LYS A CA 1
ATOM 2299 C C . LYS A 1 286 ? -19.683 10.714 18.634 1.00 94.31 286 LYS A C 1
ATOM 2301 O O . LYS A 1 286 ? -20.853 10.738 19.002 1.00 94.31 286 LYS A O 1
ATOM 2306 N N . GLY A 1 287 ? -19.084 9.597 18.223 1.00 92.88 287 GLY A N 1
ATOM 2307 C CA . GLY A 1 287 ? -19.752 8.294 18.183 1.00 92.88 287 GLY A CA 1
ATOM 2308 C C . GLY A 1 287 ? -19.704 7.515 19.502 1.00 92.88 287 GLY A C 1
ATOM 2309 O O . GLY A 1 287 ? -20.451 6.550 19.652 1.00 92.88 287 GLY A O 1
ATOM 2310 N N . GLU A 1 288 ? -18.854 7.908 20.456 1.00 94.50 288 GLU A N 1
ATOM 2311 C CA . GLU A 1 288 ? -18.633 7.142 21.687 1.00 94.50 288 GLU A CA 1
ATOM 2312 C C . GLU A 1 288 ? -19.901 6.996 22.536 1.00 94.50 288 GLU A C 1
ATOM 2314 O O . GLU A 1 288 ? -20.185 5.905 23.027 1.00 94.50 288 GLU A O 1
ATOM 2319 N N . GLY A 1 289 ? -20.690 8.067 22.679 1.00 93.62 289 GLY A N 1
ATOM 2320 C CA . GLY A 1 289 ? -21.932 8.034 23.458 1.00 93.62 289 GLY A CA 1
ATOM 2321 C C . GLY A 1 289 ? -22.941 7.021 22.911 1.00 93.62 289 GLY A C 1
ATOM 2322 O O . GLY A 1 289 ? -23.507 6.234 23.671 1.00 93.62 289 GLY A O 1
ATOM 2323 N N . ASP A 1 290 ? -23.101 6.982 21.586 1.00 93.75 290 ASP A N 1
ATOM 2324 C CA . ASP A 1 290 ? -23.963 6.011 20.907 1.00 93.75 290 ASP A CA 1
ATOM 2325 C C . ASP A 1 290 ? -23.425 4.584 21.061 1.00 93.75 290 ASP A C 1
ATOM 2327 O O . ASP A 1 290 ? -24.197 3.660 21.321 1.00 93.75 290 ASP A O 1
ATOM 2331 N N . LEU A 1 291 ? -22.102 4.393 20.956 1.00 94.88 291 LEU A N 1
ATOM 2332 C CA . LEU A 1 291 ? -21.484 3.085 21.178 1.00 94.88 291 LEU A CA 1
ATOM 2333 C C . LEU A 1 291 ? -21.757 2.592 22.598 1.00 94.88 291 LEU A C 1
ATOM 2335 O O . LEU A 1 291 ? -22.209 1.464 22.769 1.00 94.88 291 LEU A O 1
ATOM 2339 N N . VAL A 1 292 ? -21.488 3.417 23.612 1.00 93.94 292 VAL A N 1
ATOM 2340 C CA . VAL A 1 292 ? -21.677 3.046 25.021 1.00 93.94 292 VAL A CA 1
ATOM 2341 C C . VAL A 1 292 ? -23.139 2.707 25.292 1.00 93.94 292 VAL A C 1
ATOM 2343 O O . VAL A 1 292 ? -23.413 1.696 25.934 1.00 93.94 292 VAL A O 1
ATOM 2346 N N . LYS A 1 293 ? -24.082 3.478 24.738 1.00 92.62 293 LYS A N 1
ATOM 2347 C CA . LYS A 1 293 ? -25.515 3.181 24.844 1.00 92.62 293 LYS A CA 1
ATOM 2348 C C . LYS A 1 293 ? -25.853 1.794 24.285 1.00 92.62 293 LYS A C 1
ATOM 2350 O O . LYS A 1 293 ? -26.505 1.017 24.976 1.00 92.62 293 LYS A O 1
ATOM 2355 N N . ILE A 1 294 ? -25.367 1.466 23.086 1.00 92.06 294 ILE A N 1
ATOM 2356 C CA . ILE A 1 294 ? -25.579 0.149 22.459 1.00 92.06 294 ILE A CA 1
ATOM 2357 C C . ILE A 1 294 ? -24.892 -0.966 23.267 1.00 92.06 294 ILE A C 1
ATOM 2359 O O . ILE A 1 294 ? -25.448 -2.045 23.454 1.00 92.06 294 ILE A O 1
ATOM 2363 N N . MET A 1 295 ? -23.685 -0.717 23.777 1.00 90.38 295 MET A N 1
ATOM 2364 C CA . MET A 1 295 ? -22.925 -1.694 24.562 1.00 90.38 295 MET A CA 1
ATOM 2365 C C . MET A 1 295 ? -23.549 -1.983 25.928 1.00 90.38 295 MET A C 1
ATOM 2367 O O . MET A 1 295 ? -23.373 -3.093 26.425 1.00 90.38 295 MET A O 1
ATOM 2371 N N . ASN A 1 296 ? -24.247 -1.020 26.531 1.00 89.06 296 ASN A N 1
ATOM 2372 C CA . ASN A 1 296 ? -24.964 -1.210 27.794 1.00 89.06 296 ASN A CA 1
ATOM 2373 C C . ASN A 1 296 ? -26.277 -1.976 27.579 1.00 89.06 296 ASN A C 1
ATOM 2375 O O . ASN A 1 296 ? -26.599 -2.855 28.367 1.00 89.06 296 ASN A O 1
ATOM 2379 N N . GLN A 1 297 ? -26.980 -1.734 26.466 1.00 87.50 297 GLN A N 1
ATOM 2380 C CA . GLN A 1 297 ? -28.162 -2.527 26.093 1.00 87.50 297 GLN A CA 1
ATOM 2381 C C . GLN A 1 297 ? -27.848 -4.023 25.947 1.00 87.50 297 GLN A C 1
ATOM 2383 O O . GLN A 1 297 ? -28.711 -4.855 26.191 1.00 87.50 297 GLN A O 1
ATOM 2388 N N . LEU A 1 298 ? -26.617 -4.370 25.557 1.00 84.19 298 LEU A N 1
ATOM 2389 C CA . LEU A 1 298 ? -26.153 -5.759 25.483 1.00 84.19 298 LEU A CA 1
ATOM 2390 C C . LEU A 1 298 ? -25.905 -6.413 26.853 1.00 84.19 298 LEU A C 1
ATOM 2392 O O . LEU A 1 298 ? -25.839 -7.644 26.917 1.00 84.19 298 LEU A O 1
ATOM 2396 N N . ASP A 1 299 ? -25.708 -5.618 27.908 1.00 80.19 299 ASP A N 1
ATOM 2397 C CA . ASP A 1 299 ? -25.526 -6.117 29.277 1.00 80.19 299 ASP A CA 1
ATOM 2398 C C . ASP A 1 299 ? -26.876 -6.348 29.969 1.00 80.19 299 ASP A C 1
ATOM 2400 O O . ASP A 1 299 ? -27.000 -7.248 30.804 1.00 80.19 299 ASP A O 1
ATOM 2404 N N . ASP A 1 300 ? -27.896 -5.573 29.589 1.00 74.25 300 ASP A N 1
ATOM 2405 C CA . ASP A 1 300 ? -29.251 -5.708 30.108 1.00 74.25 300 ASP A CA 1
ATOM 2406 C C . ASP A 1 300 ? -29.874 -7.034 29.651 1.00 74.25 300 ASP A C 1
ATOM 2408 O O . ASP A 1 300 ? -30.096 -7.296 28.466 1.00 74.25 300 ASP A O 1
ATOM 2412 N N . SER A 1 301 ? -30.218 -7.884 30.620 1.00 60.97 301 SER A N 1
ATOM 2413 C CA . SER A 1 301 ? -30.707 -9.258 30.410 1.00 60.97 301 SER A CA 1
ATOM 2414 C C . SER A 1 301 ? -32.029 -9.344 29.630 1.00 60.97 301 SER A C 1
ATOM 2416 O O . SER A 1 301 ? -32.454 -10.433 29.248 1.00 60.97 301 SER A O 1
ATOM 2418 N N . SER A 1 302 ? -32.690 -8.205 29.415 1.00 60.97 302 SER A N 1
ATOM 2419 C CA . SER A 1 302 ? -33.971 -8.052 28.726 1.00 60.97 302 SER A CA 1
ATOM 2420 C C . SER A 1 302 ? -33.842 -7.805 27.217 1.00 60.97 302 SER A C 1
ATOM 2422 O O . SER A 1 302 ? -34.802 -8.055 26.489 1.00 60.97 302 SER A O 1
ATOM 2424 N N . SER A 1 303 ? -32.682 -7.351 26.725 1.00 59.16 303 SER A N 1
ATOM 2425 C CA . SER A 1 303 ? -32.468 -6.985 25.315 1.00 59.16 303 SER A CA 1
ATOM 2426 C C . SER A 1 303 ? -31.488 -7.952 24.648 1.00 59.16 303 SER A C 1
ATOM 2428 O O . SER A 1 303 ? -30.289 -7.711 24.560 1.00 59.16 303 SER A O 1
ATOM 2430 N N . SER A 1 304 ? -31.991 -9.097 24.180 1.00 64.19 304 SER A N 1
ATOM 2431 C CA . SER A 1 304 ? -31.138 -10.201 23.709 1.00 64.19 304 SER A CA 1
ATOM 2432 C C . SER A 1 304 ? -30.579 -10.035 22.289 1.00 64.19 304 SER A C 1
ATOM 2434 O O . SER A 1 304 ? -29.632 -10.736 21.924 1.00 64.19 304 SER A O 1
ATOM 2436 N N . SER A 1 305 ? -31.117 -9.117 21.480 1.00 78.12 305 SER A N 1
ATOM 2437 C CA . SER A 1 305 ? -30.689 -8.921 20.090 1.00 78.12 305 SER A CA 1
ATOM 2438 C C . SER A 1 305 ? -30.630 -7.449 19.707 1.00 78.12 305 SER A C 1
ATOM 2440 O O . SER A 1 305 ? -31.599 -6.718 19.909 1.00 78.12 305 SER A O 1
ATOM 2442 N N . LEU A 1 306 ? -29.525 -7.043 19.085 1.00 85.06 306 LEU A N 1
ATOM 2443 C CA . LEU A 1 306 ? -29.381 -5.717 18.500 1.00 85.06 306 LEU A CA 1
ATOM 2444 C C . LEU A 1 306 ? -30.024 -5.680 17.115 1.00 85.06 306 LEU A C 1
ATOM 2446 O O . LEU A 1 306 ? -30.000 -6.662 16.362 1.00 85.06 306 LEU A O 1
ATOM 2450 N N . SER A 1 307 ? -30.532 -4.514 16.724 1.00 88.75 307 SER A N 1
ATOM 2451 C CA . SER A 1 307 ? -30.934 -4.291 15.340 1.00 88.75 307 SER A CA 1
ATOM 2452 C C . SER A 1 307 ? -29.729 -4.397 14.398 1.00 88.75 307 SER A C 1
ATOM 2454 O O . SER A 1 307 ? -28.568 -4.191 14.774 1.00 88.75 307 SER A O 1
ATOM 2456 N N . ARG A 1 308 ? -29.988 -4.658 13.109 1.00 87.94 308 ARG A N 1
ATOM 2457 C CA . ARG A 1 308 ? -28.906 -4.730 12.113 1.00 87.94 308 ARG A CA 1
ATOM 2458 C C . ARG A 1 308 ? -28.096 -3.435 12.045 1.00 87.94 308 ARG A C 1
ATOM 2460 O O . ARG A 1 308 ? -26.882 -3.485 11.863 1.00 87.94 308 ARG A O 1
ATOM 2467 N N . THR A 1 309 ? -28.765 -2.298 12.200 1.00 90.69 309 THR A N 1
ATOM 2468 C CA . THR A 1 309 ? -28.157 -0.964 12.158 1.00 90.69 309 THR A CA 1
ATOM 2469 C C . THR A 1 309 ? -27.214 -0.731 13.335 1.00 90.69 309 THR A C 1
ATOM 2471 O O . THR A 1 309 ? -26.147 -0.147 13.146 1.00 90.69 309 THR A O 1
ATOM 2474 N N . GLU A 1 310 ? -27.564 -1.217 14.526 1.00 92.38 310 GLU A N 1
ATOM 2475 C CA . GLU A 1 310 ? -26.715 -1.132 15.721 1.00 92.38 310 GLU A CA 1
ATOM 2476 C C . GLU A 1 310 ? -25.495 -2.046 15.596 1.00 92.38 310 GLU A C 1
ATOM 2478 O O . GLU A 1 310 ? -24.374 -1.592 15.814 1.00 92.38 310 GLU A O 1
ATOM 2483 N N . CYS A 1 311 ? -25.675 -3.286 15.123 1.00 91.94 311 CYS A N 1
ATOM 2484 C CA . CYS A 1 311 ? -24.558 -4.191 14.836 1.00 91.94 311 CYS A CA 1
ATOM 2485 C C . CYS A 1 311 ? -23.556 -3.586 13.836 1.00 91.94 311 CYS A C 1
ATOM 2487 O O . CYS A 1 311 ? -22.344 -3.673 14.035 1.00 91.94 311 CYS A O 1
ATOM 2489 N N . ILE A 1 312 ? -24.056 -2.959 12.764 1.00 92.31 312 ILE A N 1
ATOM 2490 C CA . ILE A 1 312 ? -23.218 -2.281 11.763 1.00 92.31 312 ILE A CA 1
ATOM 2491 C C . ILE A 1 312 ? -22.521 -1.060 12.369 1.00 92.31 312 ILE A C 1
ATOM 2493 O O . ILE A 1 312 ? -21.356 -0.817 12.070 1.00 92.31 312 ILE A O 1
ATOM 2497 N N . PHE A 1 313 ? -23.204 -0.295 13.223 1.00 94.75 313 PHE A N 1
ATOM 2498 C CA . PHE A 1 313 ? -22.595 0.855 13.884 1.00 94.75 313 PHE A CA 1
ATOM 2499 C C . PHE A 1 313 ? -21.439 0.438 14.797 1.00 94.75 313 PHE A C 1
ATOM 2501 O O . PHE A 1 313 ? -20.358 1.015 14.690 1.00 94.75 313 PHE A O 1
ATOM 2508 N N . VAL A 1 314 ? -21.635 -0.594 15.628 1.00 95.62 314 VAL A N 1
ATOM 2509 C CA . VAL A 1 314 ? -20.570 -1.152 16.476 1.00 95.62 314 VAL A CA 1
ATOM 2510 C C . VAL A 1 314 ? -19.391 -1.600 15.618 1.00 95.62 314 VAL A C 1
ATOM 2512 O O . VAL A 1 314 ? -18.262 -1.208 15.897 1.00 95.62 314 VAL A O 1
ATOM 2515 N N . LEU A 1 315 ? -19.652 -2.361 14.548 1.00 95.44 315 LEU A N 1
ATOM 2516 C CA . LEU A 1 315 ? -18.624 -2.782 13.597 1.00 95.44 315 LEU A CA 1
ATOM 2517 C C . LEU A 1 315 ? -17.820 -1.575 13.092 1.00 95.44 315 LEU A C 1
ATOM 2519 O O . LEU A 1 315 ? -16.613 -1.515 13.308 1.00 95.44 315 LEU A O 1
ATOM 2523 N N . TYR A 1 316 ? -18.485 -0.586 12.492 1.00 96.25 316 TYR A N 1
ATOM 2524 C CA . TYR A 1 316 ? -17.818 0.578 11.902 1.00 96.25 316 TYR A CA 1
ATOM 2525 C C . TYR A 1 316 ? -17.027 1.389 12.929 1.00 96.25 316 TYR A C 1
ATOM 2527 O O . TYR A 1 316 ? -15.940 1.883 12.626 1.00 96.25 316 TYR A O 1
ATOM 2535 N N . TYR A 1 317 ? -17.546 1.515 14.149 1.00 97.50 317 TYR A N 1
ATOM 2536 C CA . TYR A 1 317 ? -16.865 2.230 15.220 1.00 97.50 317 TYR A CA 1
ATOM 2537 C C . TYR A 1 317 ? -15.582 1.512 15.666 1.00 97.50 317 TYR A C 1
ATOM 2539 O O . TYR A 1 317 ? -14.539 2.150 15.818 1.00 97.50 317 TYR A O 1
ATOM 2547 N N . LEU A 1 318 ? -15.614 0.182 15.815 1.00 97.62 318 LEU A N 1
ATOM 2548 C CA . LEU A 1 318 ? -14.416 -0.595 16.152 1.00 97.62 318 LEU A CA 1
ATOM 2549 C C . LEU A 1 318 ? -13.377 -0.573 15.022 1.00 97.62 318 LEU A C 1
ATOM 2551 O O . LEU A 1 318 ? -12.182 -0.436 15.292 1.00 97.62 318 LEU A O 1
ATOM 2555 N N . GLU A 1 319 ? -13.810 -0.621 13.758 1.00 96.12 319 GLU A N 1
ATOM 2556 C CA . GLU A 1 319 ? -12.911 -0.414 12.615 1.00 96.12 319 GLU A CA 1
ATOM 2557 C C . GLU A 1 319 ? -12.236 0.967 12.676 1.00 96.12 319 GLU A C 1
ATOM 2559 O O . GLU A 1 319 ? -11.029 1.089 12.441 1.00 96.12 319 GLU A O 1
ATOM 2564 N N . ALA A 1 320 ? -12.989 2.009 13.046 1.00 95.94 320 ALA A N 1
ATOM 2565 C CA . ALA A 1 320 ? -12.467 3.362 13.202 1.00 95.94 320 ALA A CA 1
ATOM 2566 C C . ALA A 1 320 ? -11.453 3.481 14.353 1.00 95.94 320 ALA A C 1
ATOM 2568 O O . ALA A 1 320 ? -10.469 4.207 14.197 1.00 95.94 320 ALA A O 1
ATOM 2569 N N . ILE A 1 321 ? -11.618 2.746 15.461 1.00 95.44 321 ILE A N 1
ATOM 2570 C CA . ILE A 1 321 ? -10.602 2.671 16.529 1.00 95.44 321 ILE A CA 1
ATOM 2571 C C . ILE A 1 321 ? -9.280 2.134 15.964 1.00 95.44 321 ILE A C 1
ATOM 2573 O O . ILE A 1 321 ? -8.237 2.773 16.121 1.00 95.44 321 ILE A O 1
ATOM 2577 N N . VAL A 1 322 ? -9.317 1.005 15.249 1.00 93.56 322 VAL A N 1
ATOM 2578 C CA . VAL A 1 322 ? -8.108 0.404 14.658 1.00 93.56 322 VAL A CA 1
ATOM 2579 C C . VAL A 1 322 ? -7.450 1.363 13.658 1.00 93.56 322 VAL A C 1
ATOM 2581 O O . VAL A 1 322 ? -6.236 1.575 13.686 1.00 93.56 322 VAL A O 1
ATOM 2584 N N . ILE A 1 323 ? -8.241 1.971 12.773 1.00 91.56 323 ILE A N 1
ATOM 2585 C CA . ILE A 1 323 ? -7.721 2.789 11.670 1.00 91.56 323 ILE A CA 1
ATOM 2586 C C . ILE A 1 323 ? -7.236 4.167 12.138 1.00 91.56 323 ILE A C 1
ATOM 2588 O O . ILE A 1 323 ? -6.176 4.623 11.698 1.00 91.56 323 ILE A O 1
ATOM 2592 N N . LEU A 1 324 ? -8.016 4.853 12.975 1.00 90.31 324 LEU A N 1
ATOM 2593 C CA . LEU A 1 324 ? -7.762 6.244 13.348 1.00 90.31 324 LEU A CA 1
ATOM 2594 C C . LEU A 1 324 ? -6.950 6.341 14.635 1.00 90.31 324 LEU A C 1
ATOM 2596 O O . LEU A 1 324 ? -5.868 6.920 14.627 1.00 90.31 324 LEU A O 1
ATOM 2600 N N . ARG A 1 325 ? -7.431 5.748 15.731 1.00 89.25 325 ARG A N 1
ATOM 2601 C CA . ARG A 1 325 ? -6.755 5.857 17.031 1.00 89.25 325 ARG A CA 1
ATOM 2602 C C . ARG A 1 325 ? -5.441 5.087 17.040 1.00 89.25 325 ARG A C 1
ATOM 2604 O O . ARG A 1 325 ? -4.410 5.652 17.387 1.00 89.25 325 ARG A O 1
ATOM 2611 N N . HIS A 1 326 ? -5.456 3.853 16.542 1.00 87.06 326 HIS A N 1
ATOM 2612 C CA . HIS A 1 326 ? -4.253 3.014 16.452 1.00 87.06 326 HIS A CA 1
ATOM 2613 C C . HIS A 1 326 ? -3.451 3.222 15.165 1.00 87.06 326 HIS A C 1
ATOM 2615 O O . HIS A 1 326 ? -2.466 2.525 14.927 1.00 87.06 326 HIS A O 1
ATOM 2621 N N . CYS A 1 327 ? -3.839 4.194 14.328 1.00 86.56 327 CYS A N 1
ATOM 2622 C CA . CYS A 1 327 ? -3.123 4.573 13.105 1.00 86.56 327 CYS A CA 1
ATOM 2623 C C . CYS A 1 327 ? -2.845 3.391 12.145 1.00 86.56 327 CYS A C 1
ATOM 2625 O O . CYS A 1 327 ? -1.898 3.421 11.337 1.00 86.56 327 CYS A O 1
ATOM 2627 N N . GLN A 1 328 ? -3.662 2.336 12.200 1.00 86.12 328 GLN A N 1
ATOM 2628 C CA . GLN A 1 328 ? -3.453 1.147 11.387 1.00 86.12 328 GLN A CA 1
ATOM 2629 C C . GLN A 1 328 ? -4.012 1.308 9.977 1.00 86.12 328 GLN A C 1
ATOM 2631 O O . G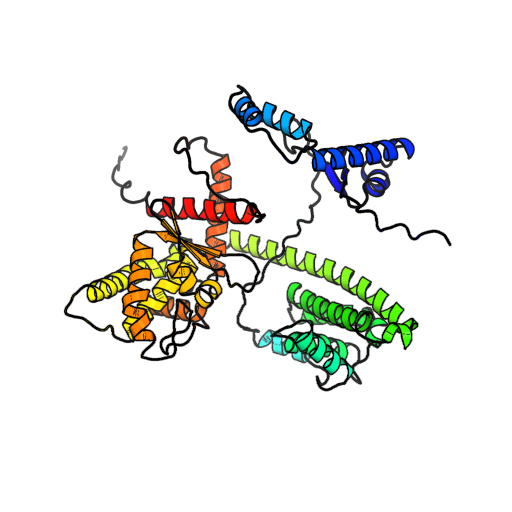LN A 1 328 ? -4.783 2.210 9.639 1.00 86.12 328 GLN A O 1
ATOM 2636 N N . ARG A 1 329 ? -3.557 0.431 9.081 1.00 84.12 329 ARG A N 1
ATOM 2637 C CA . ARG A 1 329 ? -4.076 0.396 7.711 1.00 84.12 329 ARG A CA 1
ATOM 2638 C C . ARG A 1 329 ? -5.431 -0.317 7.705 1.00 84.12 329 ARG A C 1
ATOM 2640 O O . ARG A 1 329 ? -5.571 -1.308 8.413 1.00 84.12 329 ARG A O 1
ATOM 2647 N N . PRO A 1 330 ? -6.370 0.059 6.818 1.00 88.88 330 PRO A N 1
ATOM 2648 C CA . PRO A 1 330 ? -7.637 -0.659 6.669 1.00 88.88 330 PRO A CA 1
ATOM 2649 C C . PRO A 1 330 ? -7.457 -2.152 6.373 1.00 88.88 330 PRO A C 1
ATOM 2651 O O . PRO A 1 330 ? -8.299 -2.961 6.727 1.00 88.88 330 PRO A O 1
ATOM 2654 N N . CYS A 1 331 ? -6.341 -2.545 5.751 1.00 85.19 331 CYS A N 1
ATOM 2655 C CA . CYS A 1 331 ? -6.052 -3.955 5.520 1.00 85.19 331 CYS A CA 1
ATOM 2656 C C . CYS A 1 331 ? -5.772 -4.756 6.796 1.00 85.19 331 CYS A C 1
ATOM 2658 O O . CYS A 1 331 ? -5.961 -5.959 6.741 1.00 85.19 331 CYS A O 1
ATOM 2660 N N . VAL A 1 332 ? -5.366 -4.123 7.904 1.00 87.44 332 VAL A N 1
ATOM 2661 C CA . VAL A 1 332 ? -5.208 -4.795 9.207 1.00 87.44 332 VAL A CA 1
ATOM 2662 C C . VAL A 1 332 ? -6.572 -5.263 9.717 1.00 87.44 332 VAL A C 1
ATOM 2664 O O . VAL A 1 332 ? -6.722 -6.414 10.095 1.00 87.44 332 VAL A O 1
ATOM 2667 N N . VAL A 1 333 ? -7.598 -4.413 9.615 1.00 90.19 333 VAL A N 1
ATOM 2668 C CA . VAL A 1 333 ? -8.994 -4.784 9.915 1.00 90.19 333 VAL A CA 1
ATOM 2669 C C . VAL A 1 333 ? -9.458 -5.944 9.026 1.00 90.19 333 VAL A C 1
ATOM 2671 O O . VAL A 1 333 ? -10.092 -6.880 9.495 1.00 90.19 333 VAL A O 1
ATOM 2674 N N . GLN A 1 334 ? -9.121 -5.897 7.734 1.00 90.00 334 GLN A N 1
ATOM 2675 C CA . GLN A 1 334 ? -9.537 -6.911 6.756 1.00 90.00 334 GLN A CA 1
ATOM 2676 C C . GLN A 1 334 ? -8.853 -8.271 6.953 1.00 90.00 334 GLN A C 1
ATOM 2678 O O . GLN A 1 334 ? -9.377 -9.271 6.465 1.00 90.00 334 GLN A O 1
ATOM 2683 N N . SER A 1 335 ? -7.674 -8.313 7.582 1.00 88.75 335 SER A N 1
ATOM 2684 C CA . SER A 1 335 ? -6.886 -9.540 7.736 1.00 88.75 335 SER A CA 1
ATOM 2685 C C . SER A 1 335 ? -6.831 -10.091 9.155 1.00 88.75 335 SER A C 1
ATOM 2687 O O . SER A 1 335 ? -6.467 -11.252 9.302 1.00 88.75 335 SER A O 1
ATOM 2689 N N . MET A 1 336 ? -7.217 -9.309 10.168 1.00 91.06 336 MET A N 1
ATOM 2690 C CA . MET A 1 336 ? -7.230 -9.746 11.564 1.00 91.06 336 MET A CA 1
ATOM 2691 C C . MET A 1 336 ? -8.088 -11.001 11.752 1.00 91.06 336 MET A C 1
ATOM 2693 O O . MET A 1 336 ? -9.263 -11.038 11.354 1.00 91.06 336 MET A O 1
ATOM 2697 N N . LYS A 1 337 ? -7.504 -12.017 12.390 1.00 92.44 337 LYS A N 1
ATOM 2698 C CA . LYS A 1 337 ? -8.136 -13.319 12.620 1.00 92.44 337 LYS A CA 1
ATOM 2699 C C . LYS A 1 337 ? -8.698 -13.485 14.030 1.00 92.44 337 LYS A C 1
ATOM 2701 O O . LYS A 1 337 ? -8.291 -12.809 14.972 1.00 92.44 337 LYS A O 1
ATOM 2706 N N . VAL A 1 338 ? -9.631 -14.424 14.181 1.00 93.44 338 VAL A N 1
ATOM 2707 C CA . VAL A 1 338 ? -10.169 -14.832 15.486 1.00 93.44 338 VAL A CA 1
ATOM 2708 C C . VAL A 1 338 ? -9.090 -15.527 16.305 1.00 93.44 338 VAL A C 1
ATOM 2710 O O . VAL A 1 338 ? -8.955 -15.228 17.485 1.00 93.44 338 VAL A O 1
ATOM 2713 N N . SER A 1 339 ? -8.289 -16.395 15.684 1.00 92.50 339 SER A N 1
ATOM 2714 C CA . SER A 1 339 ? -7.118 -17.000 16.335 1.00 92.50 339 SER A CA 1
ATOM 2715 C C . SER A 1 339 ? -6.179 -15.947 16.942 1.00 92.50 339 SER A C 1
ATOM 2717 O O . SER A 1 339 ? -5.816 -16.047 18.108 1.00 92.50 339 SER A O 1
ATOM 2719 N N . GLU A 1 340 ? -5.880 -14.873 16.207 1.00 92.81 340 GLU A N 1
ATOM 2720 C CA . GLU A 1 340 ? -5.040 -13.761 16.681 1.00 92.81 340 GLU A CA 1
ATOM 2721 C C . GLU A 1 340 ? -5.680 -12.966 17.831 1.00 92.81 340 GLU A C 1
ATOM 2723 O O . GLU A 1 340 ? -4.976 -12.506 18.727 1.00 92.81 340 GLU A O 1
ATOM 2728 N N . TRP A 1 341 ? -7.009 -12.816 17.830 1.00 94.56 341 TRP A N 1
ATOM 2729 C CA . TRP A 1 341 ? -7.746 -12.206 18.942 1.00 94.56 341 TRP A CA 1
ATOM 2730 C C . TRP A 1 341 ? -7.701 -13.058 20.216 1.00 94.56 341 TRP A C 1
ATOM 2732 O O . TRP A 1 341 ? -7.571 -12.525 21.319 1.00 94.56 341 TRP A O 1
ATOM 2742 N N . LEU A 1 342 ? -7.820 -14.378 20.073 1.00 92.81 342 LEU A N 1
ATOM 2743 C CA . LEU A 1 342 ? -7.774 -15.317 21.195 1.00 92.81 342 LEU A CA 1
ATOM 2744 C C . LEU A 1 342 ? -6.348 -15.481 21.747 1.00 92.81 342 LEU A C 1
ATOM 2746 O O . LEU A 1 342 ? -6.185 -15.677 22.945 1.00 92.81 342 LEU A O 1
ATOM 2750 N N . GLU A 1 343 ? -5.325 -15.344 20.898 1.00 92.69 343 GLU A N 1
ATOM 2751 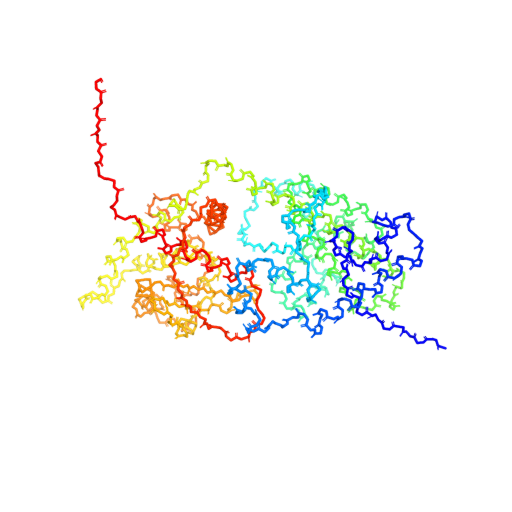C CA . GLU A 1 343 ? -3.896 -15.376 21.259 1.00 92.69 343 GLU A CA 1
ATOM 2752 C C . GLU A 1 343 ? -3.338 -14.014 21.726 1.00 92.69 343 GLU A C 1
ATOM 2754 O O . GLU A 1 343 ? -2.118 -13.853 21.857 1.00 92.69 343 GLU A O 1
ATOM 2759 N N . ARG A 1 344 ? -4.195 -13.007 21.939 1.00 92.81 344 ARG A N 1
ATOM 2760 C CA . ARG A 1 344 ? -3.750 -11.673 22.365 1.00 92.81 344 ARG A CA 1
ATOM 2761 C C . ARG A 1 344 ? -2.992 -11.738 23.692 1.00 92.81 344 ARG A C 1
ATOM 2763 O O . ARG A 1 344 ? -3.291 -12.558 24.557 1.00 92.81 344 ARG A O 1
ATOM 2770 N N . LYS A 1 345 ? -2.004 -10.860 23.850 1.00 89.69 345 LYS A N 1
ATOM 2771 C CA . LYS A 1 345 ? -1.166 -10.797 25.053 1.00 89.69 345 LYS A CA 1
ATOM 2772 C C . LYS A 1 345 ? -1.579 -9.632 25.930 1.00 89.69 345 LYS A C 1
ATOM 2774 O O . LYS A 1 345 ? -1.697 -8.520 25.431 1.00 89.69 345 LYS A O 1
ATOM 2779 N N . HIS A 1 346 ? -1.696 -9.871 27.225 1.00 88.44 346 HIS A N 1
ATOM 2780 C CA . HIS A 1 346 ? -1.907 -8.827 28.222 1.00 88.44 346 HIS A CA 1
ATOM 2781 C C . HIS A 1 346 ? -0.554 -8.346 28.745 1.00 88.44 346 HIS A C 1
ATOM 2783 O O . HIS A 1 346 ? 0.291 -9.159 29.128 1.00 88.44 346 HIS A O 1
ATOM 2789 N N . ALA A 1 347 ? -0.337 -7.036 28.721 1.00 79.62 347 ALA A N 1
ATOM 2790 C CA . ALA A 1 347 ? 0.842 -6.383 29.272 1.00 79.62 347 ALA A CA 1
ATOM 2791 C C . ALA A 1 347 ? 0.374 -5.204 30.132 1.00 79.62 347 ALA A C 1
ATOM 2793 O O . ALA A 1 347 ? -0.190 -4.246 29.612 1.00 79.62 347 ALA A O 1
ATOM 2794 N N . ASP A 1 348 ? 0.598 -5.298 31.442 1.00 79.56 348 ASP A N 1
ATOM 2795 C CA . ASP A 1 348 ? 0.138 -4.327 32.440 1.00 79.56 348 ASP A CA 1
ATOM 2796 C C . ASP A 1 348 ? -1.381 -4.054 32.353 1.00 79.56 348 ASP A C 1
ATOM 2798 O O . ASP A 1 348 ? -2.187 -4.910 32.725 1.00 79.56 348 ASP A O 1
ATOM 2802 N N . ASP A 1 349 ? -1.762 -2.871 31.856 1.00 79.81 349 ASP A N 1
ATOM 2803 C CA . ASP A 1 349 ? -3.143 -2.408 31.686 1.00 79.81 349 ASP A CA 1
ATOM 2804 C C . ASP A 1 349 ? -3.653 -2.490 30.232 1.00 79.81 349 ASP A C 1
ATOM 2806 O O . ASP A 1 349 ? -4.812 -2.152 29.975 1.00 79.81 349 ASP A O 1
ATOM 2810 N N . ASP A 1 350 ? -2.830 -2.970 29.298 1.00 85.25 350 ASP A N 1
ATOM 2811 C CA . ASP A 1 350 ? -3.138 -3.005 27.870 1.00 85.25 350 ASP A CA 1
ATOM 2812 C C . ASP A 1 350 ? -3.146 -4.429 27.293 1.00 85.25 350 ASP A C 1
ATOM 2814 O O . ASP A 1 350 ? -2.489 -5.358 27.776 1.00 85.25 350 ASP A O 1
ATOM 2818 N N . SER A 1 351 ? -3.870 -4.582 26.186 1.00 88.44 351 SER A N 1
ATOM 2819 C CA . SER A 1 351 ? -4.029 -5.837 25.454 1.00 88.44 351 SER A CA 1
ATOM 2820 C C . SER A 1 351 ? -3.505 -5.719 24.033 1.00 88.44 351 SER A C 1
ATOM 2822 O O . SER A 1 351 ? -3.938 -4.873 23.253 1.00 88.44 351 SER A O 1
ATOM 2824 N N . ILE A 1 352 ? -2.574 -6.596 23.670 1.00 88.38 352 ILE A N 1
ATOM 2825 C CA . ILE A 1 352 ? -1.836 -6.550 22.411 1.00 88.38 352 ILE A CA 1
ATOM 2826 C C . ILE A 1 352 ? -2.295 -7.676 21.490 1.00 88.38 352 ILE A C 1
ATOM 2828 O O . ILE A 1 352 ? -2.065 -8.858 21.756 1.00 88.38 352 ILE A O 1
ATOM 2832 N N . VAL A 1 353 ? -2.877 -7.300 20.356 1.00 89.81 353 VAL A N 1
ATOM 2833 C CA . VAL A 1 353 ? -3.237 -8.213 19.268 1.00 89.81 353 VAL A CA 1
ATOM 2834 C C . VAL A 1 353 ? -2.162 -8.153 18.186 1.00 89.81 353 VAL A C 1
ATOM 2836 O O . VAL A 1 353 ? -1.872 -7.078 17.659 1.00 89.81 353 VAL A O 1
ATOM 2839 N N . PHE A 1 354 ? -1.596 -9.305 17.821 1.00 87.06 354 PHE A N 1
ATOM 2840 C CA . PHE A 1 354 ? -0.614 -9.420 16.740 1.00 87.06 354 PHE A CA 1
ATOM 2841 C C . PHE A 1 354 ? -1.273 -9.939 15.462 1.00 87.06 354 PHE A C 1
ATOM 2843 O O . PHE A 1 354 ? -1.675 -11.097 15.399 1.00 87.06 354 PHE A O 1
ATOM 2850 N N . VAL A 1 355 ? -1.321 -9.099 14.430 1.00 84.06 355 VAL A N 1
ATOM 2851 C CA . VAL A 1 355 ? -1.830 -9.452 13.102 1.00 84.06 355 VAL A CA 1
ATOM 2852 C C . VAL A 1 355 ? -0.664 -9.915 12.231 1.00 84.06 355 VAL A C 1
ATOM 2854 O O . VAL A 1 355 ? 0.215 -9.123 11.862 1.00 84.06 355 VAL A O 1
ATOM 2857 N N . LYS A 1 356 ? -0.633 -11.220 11.951 1.00 78.19 356 LYS A N 1
ATOM 2858 C CA . LYS A 1 356 ? 0.447 -11.929 11.251 1.00 78.19 356 LYS A CA 1
ATOM 2859 C C . LYS A 1 356 ? 0.274 -11.847 9.735 1.00 78.19 356 LYS A C 1
ATOM 2861 O O . LYS A 1 356 ? 1.258 -11.651 9.023 1.00 78.19 356 LYS A O 1
ATOM 2866 N N . ASP A 1 357 ? -0.966 -11.930 9.253 1.00 66.62 357 ASP A N 1
ATOM 2867 C CA . ASP A 1 357 ? -1.267 -11.920 7.822 1.00 66.62 357 ASP A CA 1
ATOM 2868 C C . ASP A 1 357 ? -1.395 -10.494 7.279 1.00 66.62 357 ASP A C 1
ATOM 2870 O O . ASP A 1 357 ? -2.419 -9.820 7.416 1.00 66.62 357 ASP A O 1
ATOM 2874 N N . HIS A 1 358 ? -0.348 -10.027 6.599 1.00 60.09 358 HIS A N 1
ATOM 2875 C CA . HIS A 1 358 ? -0.358 -8.761 5.877 1.00 60.09 358 HIS A CA 1
ATOM 2876 C C . HIS A 1 358 ? 0.377 -8.872 4.527 1.00 60.09 358 HIS A C 1
ATOM 2878 O O . HIS A 1 358 ? 1.311 -9.644 4.351 1.00 60.09 358 HIS A O 1
ATOM 2884 N N . LYS A 1 359 ? -0.032 -8.058 3.538 1.00 53.19 359 LYS A N 1
ATOM 2885 C CA . LYS A 1 359 ? 0.545 -8.032 2.167 1.00 53.19 359 LYS A CA 1
ATOM 2886 C C . LYS A 1 359 ? 2.017 -7.607 2.101 1.00 53.19 359 LYS A C 1
ATOM 2888 O O . LYS A 1 359 ? 2.645 -7.717 1.056 1.00 53.19 359 LYS A O 1
ATOM 2893 N N . THR A 1 360 ? 2.529 -7.042 3.181 1.00 47.38 360 THR A N 1
ATOM 2894 C CA . THR A 1 360 ? 3.951 -6.793 3.424 1.00 47.38 360 THR A CA 1
ATOM 2895 C C . THR A 1 360 ? 4.281 -7.657 4.624 1.00 47.38 360 THR A C 1
ATOM 2897 O O . THR A 1 360 ? 3.537 -7.555 5.594 1.00 47.38 360 THR A O 1
ATOM 2900 N N . ALA A 1 361 ? 5.322 -8.484 4.552 1.00 43.59 361 ALA A N 1
ATOM 2901 C CA . ALA A 1 361 ? 5.697 -9.524 5.522 1.00 43.59 361 ALA A CA 1
ATOM 2902 C C . ALA A 1 361 ? 6.055 -9.026 6.949 1.00 43.59 361 ALA A C 1
ATOM 2904 O O . ALA A 1 361 ? 6.812 -9.670 7.663 1.00 43.59 361 ALA A O 1
ATOM 2905 N N . ALA A 1 362 ? 5.547 -7.862 7.355 1.00 56.41 362 ALA A N 1
ATOM 2906 C CA . ALA A 1 362 ? 5.689 -7.274 8.673 1.00 56.41 362 ALA A CA 1
ATOM 2907 C C . ALA A 1 362 ? 4.463 -7.613 9.530 1.00 56.41 362 ALA A C 1
ATOM 2909 O O . ALA A 1 362 ? 3.325 -7.468 9.077 1.00 56.41 362 ALA A O 1
ATOM 2910 N N . HIS A 1 363 ? 4.711 -8.016 10.773 1.00 65.94 363 HIS A N 1
ATOM 2911 C CA . HIS A 1 363 ? 3.682 -8.168 11.796 1.00 65.94 363 HIS A CA 1
ATOM 2912 C C . HIS A 1 363 ? 3.201 -6.788 12.263 1.00 65.94 363 HIS A C 1
ATOM 2914 O O . HIS A 1 363 ? 4.015 -5.888 12.476 1.00 65.94 363 HIS A O 1
ATOM 2920 N N . PHE A 1 364 ? 1.889 -6.621 12.434 1.00 76.94 364 PHE A N 1
ATOM 2921 C CA . PHE A 1 364 ? 1.301 -5.393 12.981 1.00 76.94 364 PHE A CA 1
ATOM 2922 C C . PHE A 1 364 ? 0.740 -5.667 14.370 1.00 76.94 364 PHE A C 1
ATOM 2924 O O . PHE A 1 364 ? 0.068 -6.675 14.570 1.00 76.94 364 PHE A O 1
ATOM 2931 N N . SER A 1 365 ? 0.991 -4.770 15.321 1.00 82.31 365 SER A N 1
ATOM 2932 C CA . SER A 1 365 ? 0.398 -4.828 16.655 1.00 82.31 365 SER A CA 1
ATOM 2933 C C . SER A 1 365 ? -0.698 -3.776 16.818 1.00 82.31 365 SER A C 1
ATOM 2935 O O . SER A 1 365 ? -0.554 -2.628 16.391 1.00 82.31 365 SER A O 1
ATOM 2937 N N . ILE A 1 366 ? -1.800 -4.177 17.445 1.00 88.19 366 ILE A N 1
ATOM 2938 C CA . ILE A 1 366 ? -2.848 -3.284 17.945 1.00 88.19 366 ILE A CA 1
ATOM 2939 C C . ILE A 1 366 ? -2.783 -3.374 19.464 1.00 88.19 366 ILE A C 1
ATOM 2941 O O . ILE A 1 366 ? -2.909 -4.470 20.002 1.00 88.19 366 ILE A O 1
ATOM 2945 N N . VAL A 1 367 ? -2.556 -2.252 20.137 1.00 87.75 367 VAL A N 1
ATOM 2946 C CA . VAL A 1 367 ? -2.468 -2.193 21.599 1.00 87.75 367 VAL A CA 1
ATOM 2947 C C . VAL A 1 367 ? -3.721 -1.488 22.097 1.00 87.75 367 VAL A C 1
ATOM 2949 O O . VAL A 1 367 ? -3.915 -0.314 21.808 1.00 87.75 367 VAL A O 1
ATOM 2952 N N . LEU A 1 368 ? -4.603 -2.228 22.753 1.00 89.06 368 LEU A N 1
ATOM 2953 C CA . LEU A 1 368 ? -5.918 -1.787 23.196 1.00 89.06 368 LEU A CA 1
ATOM 2954 C C . LEU A 1 368 ? -5.887 -1.493 24.692 1.00 89.06 368 LEU A C 1
ATOM 2956 O O . LEU A 1 368 ? -5.434 -2.331 25.466 1.00 89.06 368 LEU A O 1
ATOM 2960 N N . SER A 1 369 ? -6.468 -0.368 25.099 1.00 90.94 369 SER A N 1
ATOM 2961 C CA . SER A 1 369 ? -6.754 -0.129 26.523 1.00 90.94 369 SER A CA 1
ATOM 2962 C C . SER A 1 369 ? -7.804 -1.114 27.054 1.00 90.94 369 SER A C 1
ATOM 2964 O O . SER A 1 369 ? -8.616 -1.618 26.272 1.00 90.94 369 SER A O 1
ATOM 2966 N N . LYS A 1 370 ? -7.907 -1.306 28.380 1.00 90.88 370 LYS A N 1
ATOM 2967 C CA . LYS A 1 370 ? -8.976 -2.136 28.998 1.00 90.88 370 LYS A CA 1
ATOM 2968 C C . LYS A 1 370 ? -10.380 -1.806 28.489 1.00 90.88 370 LYS A C 1
ATOM 2970 O O . LYS A 1 370 ? -11.198 -2.693 28.258 1.00 90.88 370 LYS A O 1
ATOM 2975 N N . LYS A 1 371 ? -10.665 -0.512 28.311 1.00 92.12 371 LYS A N 1
ATOM 2976 C CA . LYS A 1 371 ? -11.958 -0.023 27.814 1.00 92.12 371 LYS A CA 1
ATOM 2977 C C . LYS A 1 371 ? -12.210 -0.472 26.376 1.00 92.12 371 LYS A C 1
ATOM 2979 O O . LYS A 1 371 ? -13.310 -0.908 26.049 1.00 92.12 371 LYS A O 1
ATOM 2984 N N . GLU A 1 372 ? -11.195 -0.370 25.525 1.00 93.75 372 GLU A N 1
ATOM 2985 C CA . GLU A 1 372 ? -11.283 -0.798 24.130 1.00 93.75 372 GLU A CA 1
ATOM 2986 C C . GLU A 1 372 ? -11.364 -2.317 24.024 1.00 93.75 372 GLU A C 1
ATOM 2988 O O . GLU A 1 372 ? -12.224 -2.821 23.307 1.00 93.75 372 GLU A O 1
ATOM 2993 N N . GLU A 1 373 ? -10.544 -3.052 24.777 1.00 94.56 373 GLU A N 1
ATOM 2994 C CA . GLU A 1 373 ? -10.617 -4.511 24.824 1.00 94.56 373 GLU A CA 1
ATOM 2995 C C . GLU A 1 373 ? -12.021 -4.977 25.219 1.00 94.56 373 GLU A C 1
ATOM 2997 O O . GLU A 1 373 ? -12.581 -5.832 24.538 1.00 94.56 373 GLU A O 1
ATOM 3002 N N . ALA A 1 374 ? -12.636 -4.370 26.240 1.00 94.00 374 ALA A N 1
ATOM 3003 C CA . ALA A 1 374 ? -13.998 -4.704 26.651 1.00 94.00 374 ALA A CA 1
ATOM 3004 C C . ALA A 1 374 ? -15.023 -4.511 25.517 1.00 94.00 374 ALA A C 1
ATOM 3006 O O . ALA A 1 374 ? -15.929 -5.331 25.349 1.00 94.00 374 ALA A O 1
ATOM 3007 N N . TRP A 1 375 ? -14.881 -3.466 24.695 1.00 95.94 375 TRP A N 1
ATOM 3008 C CA . TRP A 1 375 ? -15.742 -3.265 23.526 1.00 95.94 375 TRP A CA 1
ATOM 3009 C C . TRP A 1 375 ? -15.504 -4.301 22.424 1.00 95.94 375 TRP A C 1
ATOM 3011 O O . TRP A 1 375 ? -16.467 -4.787 21.826 1.00 95.94 375 TRP A O 1
ATOM 3021 N N . PHE A 1 376 ? -14.247 -4.665 22.165 1.00 96.75 376 PHE A N 1
ATOM 3022 C CA . PHE A 1 376 ? -13.905 -5.711 21.197 1.00 96.75 376 PHE A CA 1
ATOM 3023 C C . PHE A 1 376 ? -14.388 -7.092 21.664 1.00 96.75 376 PHE A C 1
ATOM 3025 O O . PHE A 1 376 ? -14.921 -7.857 20.860 1.00 96.75 376 PHE A O 1
ATOM 3032 N N . GLU A 1 377 ? -14.280 -7.386 22.958 1.00 95.25 377 GLU A N 1
ATOM 3033 C CA . GLU A 1 377 ? -14.760 -8.622 23.579 1.00 95.25 377 GLU A CA 1
ATOM 3034 C C . GLU A 1 377 ? -16.292 -8.716 23.492 1.00 95.25 377 GLU A C 1
ATOM 3036 O O . GLU A 1 377 ? -16.836 -9.744 23.078 1.00 95.25 377 GLU A O 1
ATOM 3041 N N . LYS A 1 378 ? -17.012 -7.619 23.774 1.00 93.88 378 LYS A N 1
ATOM 3042 C CA . LYS A 1 378 ? -18.469 -7.543 23.565 1.00 93.88 378 LYS A CA 1
ATOM 3043 C C . LYS A 1 378 ? -18.851 -7.738 22.102 1.00 93.88 378 LYS A C 1
ATOM 3045 O O . LYS A 1 378 ? -19.786 -8.488 21.808 1.00 93.88 378 LYS A O 1
ATOM 3050 N N . TYR A 1 379 ? -18.126 -7.116 21.173 1.00 95.31 379 TYR A N 1
ATOM 3051 C CA . TYR A 1 379 ? -18.341 -7.358 19.751 1.00 95.31 379 TYR A CA 1
ATOM 3052 C C . TYR A 1 379 ? -18.161 -8.837 19.408 1.00 95.31 379 TYR A C 1
ATOM 3054 O 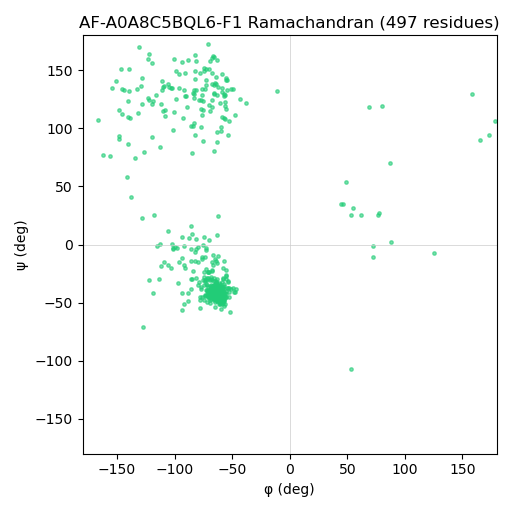O . TYR A 1 379 ? -19.058 -9.428 18.809 1.00 95.31 379 TYR A O 1
ATOM 3062 N N . TYR A 1 380 ? -17.058 -9.451 19.830 1.00 94.50 380 TYR A N 1
ATOM 3063 C CA . TYR A 1 380 ? -16.748 -10.848 19.544 1.00 94.50 380 TYR A CA 1
ATOM 3064 C C . TYR A 1 380 ? -17.808 -11.816 20.091 1.00 94.50 380 TYR A C 1
ATOM 3066 O O . TYR A 1 380 ? -18.250 -12.709 19.364 1.00 94.50 380 TYR A O 1
ATOM 3074 N N . ASN A 1 381 ? -18.262 -11.607 21.329 1.00 92.00 381 ASN A N 1
ATOM 3075 C CA . ASN A 1 381 ? -19.164 -12.532 22.018 1.00 92.00 381 ASN A CA 1
ATOM 3076 C C . ASN A 1 381 ? -20.649 -12.303 21.720 1.00 92.00 381 ASN A C 1
ATOM 3078 O O . ASN A 1 381 ? -21.433 -13.250 21.783 1.00 92.00 381 ASN A O 1
ATOM 3082 N N . LYS A 1 382 ? -21.064 -11.063 21.432 1.00 91.00 382 LYS A N 1
ATOM 3083 C CA . LYS A 1 382 ? -22.490 -10.703 21.331 1.00 91.00 382 LYS A CA 1
ATOM 3084 C C . LYS A 1 382 ? -22.892 -10.197 19.951 1.00 91.00 382 LYS A C 1
ATOM 3086 O O . LYS A 1 382 ? -23.941 -10.595 19.453 1.00 91.00 382 LYS A O 1
ATOM 3091 N N . VAL A 1 383 ? -22.078 -9.360 19.308 1.00 91.62 383 VAL A N 1
ATOM 3092 C CA . VAL A 1 383 ? -22.436 -8.707 18.030 1.00 91.62 383 VAL A CA 1
ATOM 3093 C C . VAL A 1 383 ? -22.061 -9.568 16.825 1.00 91.62 383 VAL A C 1
ATOM 3095 O O . VAL A 1 383 ? -22.878 -9.818 15.940 1.00 91.62 383 VAL A O 1
ATOM 3098 N N . ARG A 1 384 ? -20.828 -10.073 16.792 1.00 92.00 384 ARG A N 1
ATOM 3099 C CA . ARG A 1 384 ? -20.291 -10.913 15.719 1.00 92.00 384 ARG A CA 1
ATOM 3100 C C . ARG A 1 384 ? -21.149 -12.162 15.456 1.00 92.00 384 ARG A C 1
ATOM 3102 O O . ARG A 1 384 ? -21.406 -12.429 14.281 1.00 92.00 384 ARG A O 1
ATOM 3109 N N . PRO A 1 385 ? -21.666 -12.896 16.464 1.00 89.94 385 PRO A N 1
ATOM 3110 C CA . PRO A 1 385 ? -22.572 -14.021 16.219 1.00 89.94 385 PRO A CA 1
ATOM 3111 C C . PRO A 1 385 ? -23.871 -13.611 15.507 1.00 89.94 385 PRO A C 1
ATOM 3113 O O . PRO A 1 385 ? -24.309 -14.307 14.592 1.00 89.94 385 PRO A O 1
ATOM 3116 N N . GLN A 1 386 ? -24.438 -12.446 15.844 1.00 89.75 386 GLN A N 1
ATOM 3117 C CA . GLN A 1 386 ? -25.617 -11.889 15.160 1.00 89.75 386 GLN A CA 1
ATOM 3118 C C . GLN A 1 386 ? -25.300 -11.470 13.713 1.00 89.75 386 GLN A C 1
ATOM 3120 O O . GLN A 1 386 ? -26.154 -11.517 12.824 1.00 89.75 386 GLN A O 1
ATOM 3125 N N . LEU A 1 387 ? -24.058 -11.057 13.440 1.00 88.06 387 LEU A N 1
ATOM 3126 C CA . LEU A 1 387 ? -23.603 -10.742 12.086 1.00 88.06 387 LEU A CA 1
ATOM 3127 C C . LEU A 1 387 ? -23.415 -11.988 11.212 1.00 88.06 387 LEU A C 1
ATOM 3129 O O . LEU A 1 387 ? -23.704 -11.906 10.016 1.00 88.06 387 LEU A O 1
ATOM 3133 N N . LEU A 1 388 ? -22.990 -13.105 11.811 1.00 86.69 388 LEU A N 1
ATOM 3134 C CA . LEU A 1 388 ? -22.756 -14.385 11.136 1.00 86.69 388 LEU A CA 1
ATOM 3135 C C . LEU A 1 388 ? -24.042 -15.120 10.744 1.00 86.69 388 LEU A C 1
ATOM 3137 O O . LEU A 1 388 ? -24.022 -15.811 9.735 1.00 86.69 388 LEU A O 1
ATOM 3141 N N . ALA A 1 389 ? -25.137 -14.980 11.503 1.00 70.56 389 ALA A N 1
ATOM 3142 C CA . ALA A 1 389 ? -26.478 -15.478 11.150 1.00 70.56 389 ALA A CA 1
ATOM 3143 C C . ALA A 1 389 ? -26.532 -16.919 10.568 1.00 70.56 389 ALA A C 1
ATOM 3145 O O . ALA A 1 389 ? -27.339 -17.205 9.688 1.00 70.56 389 ALA A O 1
ATOM 3146 N N . GLY A 1 390 ? -25.668 -17.829 11.040 1.00 62.94 390 GLY A N 1
ATOM 3147 C CA . GLY A 1 390 ? -25.605 -19.226 10.579 1.00 62.94 390 GLY A CA 1
ATOM 3148 C C . GLY A 1 390 ? -24.705 -19.504 9.362 1.00 62.94 390 GLY A C 1
ATOM 3149 O O . GLY A 1 390 ? -24.614 -20.653 8.934 1.00 62.94 390 GLY A O 1
ATOM 3150 N N . GLU A 1 391 ? -24.007 -18.505 8.812 1.00 63.97 391 GLU A N 1
ATOM 3151 C CA . GLU A 1 391 ? -22.982 -18.724 7.782 1.00 63.97 391 GLU A CA 1
ATOM 3152 C C . GLU A 1 391 ? -21.754 -19.480 8.334 1.00 63.97 391 GLU A C 1
ATOM 3154 O O . GLU A 1 391 ? -21.508 -19.534 9.544 1.00 63.97 391 GLU A O 1
ATOM 3159 N N . ARG A 1 392 ? -20.958 -20.084 7.431 1.00 62.72 392 ARG A N 1
ATOM 3160 C CA . ARG A 1 392 ? -19.733 -20.822 7.789 1.00 62.72 392 ARG A CA 1
ATOM 3161 C C . ARG A 1 392 ? -18.844 -19.957 8.687 1.00 62.72 392 ARG A C 1
ATOM 3163 O O . ARG A 1 392 ? -18.578 -18.800 8.373 1.00 62.72 392 ARG A O 1
ATOM 3170 N N . LYS A 1 393 ? -18.331 -20.543 9.776 1.00 65.56 393 LYS A N 1
ATOM 3171 C CA . LYS A 1 393 ? -17.353 -19.892 10.657 1.00 65.56 393 LYS A CA 1
ATOM 3172 C C . LYS A 1 393 ? -16.108 -19.535 9.844 1.00 65.56 393 LYS A C 1
ATOM 3174 O O . LYS A 1 393 ? -15.276 -20.388 9.552 1.00 65.56 393 LYS A O 1
ATOM 3179 N N . HIS A 1 394 ? -16.001 -18.271 9.465 1.00 73.88 394 HIS A N 1
ATOM 3180 C CA . HIS A 1 394 ? -14.778 -17.710 8.924 1.00 73.88 394 HIS A CA 1
ATOM 3181 C C . HIS A 1 394 ? -13.844 -17.333 10.079 1.00 73.88 394 HIS A C 1
ATOM 3183 O O . HIS A 1 394 ? -14.301 -16.824 11.106 1.00 73.88 394 HIS A O 1
ATOM 3189 N N . ASP A 1 395 ? -12.540 -17.542 9.895 1.00 87.44 395 ASP A N 1
ATOM 3190 C CA . ASP A 1 395 ? -11.511 -17.178 10.882 1.00 87.44 395 ASP A CA 1
ATOM 3191 C C . ASP A 1 395 ? -11.243 -15.661 10.930 1.00 87.44 395 ASP A C 1
ATOM 3193 O O . ASP A 1 395 ? -10.349 -15.216 11.624 1.00 87.44 395 ASP A O 1
ATOM 3197 N N . PHE A 1 396 ? -12.005 -14.824 10.221 1.00 90.88 396 PHE A N 1
ATOM 3198 C CA . PHE A 1 396 ? -11.838 -13.368 10.279 1.00 90.88 396 PHE A CA 1
ATOM 3199 C C . PHE A 1 396 ? -12.536 -12.781 11.505 1.00 90.88 396 PHE A C 1
ATOM 3201 O O . PHE A 1 396 ? -13.701 -13.099 11.773 1.00 90.88 396 PHE A O 1
ATOM 3208 N N . PHE A 1 397 ? -11.840 -11.910 12.239 1.00 93.62 397 PHE A N 1
ATOM 3209 C CA . PHE A 1 397 ? -12.388 -11.262 13.428 1.00 93.62 397 PHE A CA 1
ATOM 3210 C C . PHE A 1 397 ? -13.555 -10.344 13.057 1.00 93.62 397 PHE A C 1
ATOM 3212 O O . PHE A 1 397 ? -14.669 -10.534 13.545 1.00 93.62 397 PHE A O 1
ATOM 3219 N N . PHE A 1 398 ? -13.325 -9.420 12.121 1.00 93.50 398 PHE A N 1
ATOM 3220 C CA . PHE A 1 398 ? -14.360 -8.537 11.597 1.00 93.50 398 PHE A CA 1
ATOM 3221 C C . PHE A 1 398 ? -15.155 -9.208 10.476 1.00 93.50 398 PHE A C 1
ATOM 3223 O O . PHE A 1 398 ? -14.595 -9.728 9.505 1.00 93.50 398 PHE A O 1
ATOM 3230 N N . VAL A 1 399 ? -16.480 -9.159 10.590 1.00 91.62 399 VAL A N 1
ATOM 3231 C CA . VAL A 1 399 ? -17.415 -9.721 9.608 1.00 91.62 399 VAL A CA 1
ATOM 3232 C C . VAL A 1 399 ? -18.456 -8.690 9.199 1.00 91.62 399 VAL A C 1
ATOM 3234 O O . VAL A 1 399 ? -18.914 -7.882 10.004 1.00 91.62 399 VAL A O 1
ATOM 3237 N N . SER A 1 400 ? -18.824 -8.718 7.924 1.00 89.62 400 SER A N 1
ATOM 3238 C CA . SER A 1 400 ? -19.782 -7.792 7.328 1.00 89.62 400 SER A CA 1
ATOM 3239 C C . SER A 1 400 ? -21.212 -8.053 7.795 1.00 89.62 400 SER A C 1
ATOM 3241 O O . SER A 1 400 ? -21.547 -9.101 8.352 1.00 89.62 400 SER A O 1
ATOM 3243 N N . SER A 1 401 ? -22.112 -7.145 7.417 1.00 84.50 401 SER A N 1
ATOM 3244 C CA . SER A 1 401 ? -23.560 -7.327 7.539 1.00 84.50 401 SER A CA 1
ATOM 3245 C C . SER A 1 401 ? -24.130 -8.479 6.695 1.00 84.50 401 SER A C 1
ATOM 3247 O O . SER A 1 401 ? -25.350 -8.642 6.636 1.00 84.50 401 SER A O 1
ATOM 3249 N N . ARG A 1 402 ? -23.298 -9.305 6.064 1.00 83.56 402 ARG A N 1
ATOM 3250 C CA . ARG A 1 402 ? -23.706 -10.530 5.372 1.00 83.56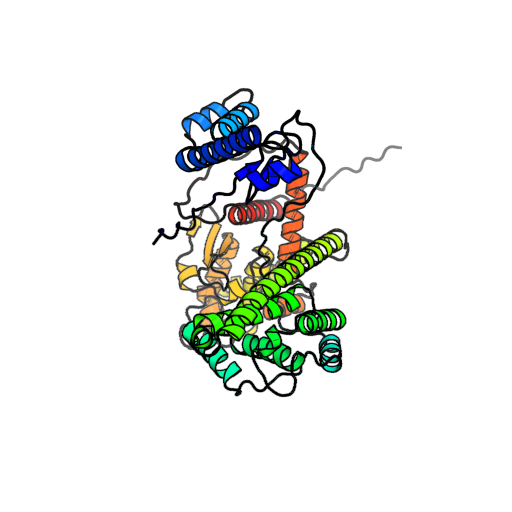 402 ARG A CA 1
ATOM 3251 C C . ARG A 1 402 ? -22.881 -11.734 5.826 1.00 83.56 402 ARG A C 1
ATOM 3253 O O . ARG A 1 402 ? -22.691 -12.613 5.013 1.00 83.56 402 ARG A O 1
ATOM 3260 N N . GLY A 1 403 ? -22.268 -11.713 7.014 1.00 83.00 403 GLY A N 1
ATOM 3261 C CA . GLY A 1 403 ? -21.441 -12.820 7.526 1.00 83.00 403 GLY A CA 1
ATOM 3262 C C . GLY A 1 403 ? -20.074 -13.004 6.843 1.00 83.00 403 GLY A C 1
ATOM 3263 O O . GLY A 1 403 ? -19.204 -13.698 7.364 1.00 83.00 403 GLY A O 1
ATOM 3264 N N . LYS A 1 404 ? -19.831 -12.320 5.719 1.00 87.12 404 LYS A N 1
ATOM 3265 C CA . LYS A 1 404 ? -18.592 -12.417 4.930 1.00 87.12 404 LYS A CA 1
ATOM 3266 C C . LYS A 1 404 ? -17.444 -11.567 5.486 1.00 87.12 404 LYS A C 1
ATOM 3268 O O . LYS A 1 404 ? -17.725 -10.552 6.128 1.00 87.12 404 LYS A O 1
ATOM 3273 N N . PRO A 1 405 ? -16.178 -11.894 5.161 1.00 86.88 405 PRO A N 1
ATOM 3274 C CA . PRO A 1 405 ? -15.021 -11.064 5.507 1.00 86.88 405 PRO A CA 1
ATOM 3275 C C . PRO A 1 405 ? -15.154 -9.625 4.990 1.00 86.88 405 PRO A C 1
ATOM 3277 O O . PRO A 1 405 ? -15.659 -9.399 3.884 1.00 86.88 405 PRO A O 1
ATOM 3280 N N . ILE A 1 406 ? -14.674 -8.653 5.770 1.00 88.19 406 ILE A N 1
ATOM 3281 C CA . ILE A 1 406 ? -14.667 -7.240 5.370 1.00 88.19 406 ILE A CA 1
ATOM 3282 C C . ILE A 1 406 ? -13.723 -7.036 4.183 1.00 88.19 406 ILE A C 1
ATOM 3284 O O . ILE A 1 406 ? -12.559 -7.432 4.212 1.00 88.19 406 ILE A O 1
ATOM 3288 N N . ASN A 1 407 ? -14.207 -6.368 3.135 1.00 83.75 407 ASN A N 1
ATOM 3289 C CA . ASN A 1 407 ? -13.414 -6.046 1.947 1.00 83.75 407 ASN A CA 1
ATOM 3290 C C . ASN A 1 407 ? -13.138 -4.540 1.781 1.00 83.75 407 ASN A C 1
ATOM 3292 O O . ASN A 1 407 ? -12.198 -4.183 1.066 1.00 83.75 407 ASN A O 1
ATOM 3296 N N . ASN A 1 408 ? -13.908 -3.666 2.447 1.00 87.81 408 ASN A N 1
ATOM 3297 C CA . ASN A 1 408 ? -13.812 -2.213 2.299 1.00 87.81 408 ASN A CA 1
ATOM 3298 C C . ASN A 1 408 ? -13.991 -1.425 3.615 1.00 87.81 408 ASN A C 1
ATOM 3300 O O . ASN A 1 408 ? -14.802 -0.506 3.699 1.00 87.81 408 ASN A O 1
ATOM 3304 N N . ALA A 1 409 ? -13.144 -1.717 4.604 1.00 88.94 409 ALA A N 1
ATOM 3305 C CA . ALA A 1 409 ? -13.085 -0.967 5.866 1.00 88.94 409 ALA A CA 1
ATOM 3306 C C . ALA A 1 409 ? -12.862 0.559 5.693 1.00 88.94 409 ALA A C 1
ATOM 3308 O O . ALA A 1 409 ? -13.271 1.369 6.518 1.00 88.94 409 ALA A O 1
ATOM 3309 N N . ALA A 1 410 ? -12.228 0.995 4.595 1.00 88.69 410 ALA A N 1
ATOM 3310 C CA . ALA A 1 410 ? -12.072 2.424 4.307 1.00 88.69 410 ALA A CA 1
ATOM 3311 C C . ALA A 1 410 ? -13.412 3.089 3.941 1.00 88.69 410 ALA A C 1
ATOM 3313 O O . ALA A 1 410 ? -13.686 4.205 4.376 1.00 88.69 410 ALA A O 1
ATOM 3314 N N . GLY A 1 411 ? -14.247 2.406 3.154 1.00 88.69 411 GLY A N 1
ATOM 3315 C CA . GLY A 1 411 ? -15.595 2.867 2.831 1.00 88.69 411 GLY A CA 1
ATOM 3316 C C . GLY A 1 411 ? -16.524 2.851 4.044 1.00 88.69 411 GLY A C 1
ATOM 3317 O O . GLY A 1 411 ? -17.342 3.754 4.199 1.00 88.69 411 GLY A O 1
ATOM 3318 N N . ASP A 1 412 ? -16.372 1.866 4.922 1.00 91.50 412 ASP A N 1
ATOM 3319 C CA . ASP A 1 412 ? -17.144 1.759 6.162 1.00 91.50 412 ASP A CA 1
ATOM 3320 C C . ASP A 1 412 ? -16.817 2.899 7.141 1.00 91.50 412 ASP A C 1
ATOM 3322 O O . ASP A 1 412 ? -17.727 3.560 7.652 1.00 91.50 412 ASP A O 1
ATOM 3326 N N . LEU A 1 413 ? -15.537 3.259 7.267 1.00 93.00 413 LEU A N 1
ATOM 3327 C CA . LEU A 1 413 ? -15.107 4.466 7.975 1.00 93.00 413 LEU A CA 1
ATOM 3328 C C . LEU A 1 413 ? -15.742 5.752 7.407 1.00 93.00 413 LEU A C 1
ATOM 3330 O O . LEU A 1 413 ? -16.197 6.602 8.173 1.00 93.00 413 LEU A O 1
ATOM 3334 N N . ILE A 1 414 ? -15.805 5.903 6.078 1.00 92.19 414 ILE A N 1
ATOM 3335 C CA . ILE A 1 414 ? -16.431 7.078 5.442 1.00 92.19 414 ILE A CA 1
ATOM 3336 C C . ILE A 1 414 ? -17.919 7.159 5.801 1.00 92.19 414 ILE A C 1
ATOM 3338 O O . ILE A 1 414 ? -18.411 8.240 6.131 1.00 92.19 414 ILE A O 1
ATOM 3342 N N . LYS A 1 415 ? -18.638 6.030 5.780 1.00 92.12 415 LYS A N 1
ATOM 3343 C CA . LYS A 1 415 ? -20.057 5.988 6.173 1.00 92.12 415 LYS A CA 1
ATOM 3344 C C . LYS A 1 415 ? -20.246 6.390 7.634 1.00 92.12 415 LYS A C 1
ATOM 3346 O O . LYS A 1 415 ? -21.191 7.114 7.939 1.00 92.12 415 LYS A O 1
ATOM 3351 N N . LEU A 1 416 ? -19.353 5.960 8.530 1.00 92.69 416 LEU A N 1
ATOM 3352 C CA . LEU A 1 416 ? -19.387 6.380 9.932 1.00 92.69 416 LEU A CA 1
ATOM 3353 C C . LEU A 1 416 ? -19.165 7.892 10.068 1.00 92.69 416 LEU A C 1
ATOM 3355 O O . LEU A 1 416 ? -19.937 8.563 10.746 1.00 92.69 416 LEU A O 1
ATOM 3359 N N . GLN A 1 417 ? -18.166 8.443 9.375 1.00 91.94 417 GLN A N 1
ATOM 3360 C CA . GLN A 1 417 ? -17.883 9.884 9.378 1.00 91.94 417 GLN A CA 1
ATOM 3361 C C . GLN A 1 417 ? -19.071 10.708 8.856 1.00 91.94 417 GLN A C 1
ATOM 3363 O O . GLN A 1 417 ? -19.415 11.735 9.439 1.00 91.94 417 GLN A O 1
ATOM 3368 N N . GLN A 1 418 ? -19.749 10.225 7.810 1.00 93.19 418 GLN A N 1
ATOM 3369 C CA . GLN A 1 418 ? -20.977 10.834 7.292 1.00 93.19 418 GLN A CA 1
ATOM 3370 C C . GLN A 1 418 ? -22.118 10.773 8.311 1.00 93.19 418 GLN A C 1
ATOM 3372 O O . GLN A 1 418 ? -22.759 11.791 8.564 1.00 93.19 418 GLN A O 1
ATOM 3377 N N . LYS A 1 419 ? -22.339 9.612 8.942 1.00 91.75 419 LYS A N 1
ATOM 3378 C CA . LYS A 1 419 ? -23.371 9.442 9.975 1.00 91.75 419 LYS A CA 1
ATOM 3379 C C . LYS A 1 419 ? -23.137 10.368 11.170 1.00 91.75 419 LYS A C 1
ATOM 3381 O O . LYS A 1 419 ? -24.079 10.964 11.680 1.00 91.75 419 LYS A O 1
ATOM 3386 N N . CYS A 1 420 ? -21.884 10.528 11.586 1.00 90.38 420 CYS A N 1
ATOM 3387 C CA . CYS A 1 420 ? -21.509 11.442 12.657 1.00 90.38 420 CYS A CA 1
ATOM 3388 C C . CYS A 1 420 ? -21.427 12.905 12.194 1.00 90.38 420 CYS A C 1
ATOM 3390 O O . CYS A 1 420 ? -21.184 13.767 13.029 1.00 90.38 420 CYS A O 1
ATOM 3392 N N . ASN A 1 421 ? -21.637 13.234 10.916 1.00 92.25 421 ASN A N 1
ATOM 3393 C CA . ASN A 1 421 ? -21.481 14.589 10.376 1.00 92.25 421 ASN A CA 1
ATOM 3394 C C . ASN A 1 421 ? -20.142 15.238 10.792 1.00 92.25 421 ASN A C 1
ATOM 3396 O O . ASN A 1 421 ? -20.116 16.300 11.419 1.00 92.25 421 ASN A O 1
ATOM 3400 N N . VAL A 1 422 ? -19.036 14.536 10.529 1.00 90.19 422 VAL A N 1
ATOM 3401 C CA . VAL A 1 422 ? -17.662 15.001 10.784 1.00 90.19 422 VAL A CA 1
ATOM 3402 C C . VAL A 1 422 ? -16.837 14.985 9.491 1.00 90.19 422 VAL A C 1
ATOM 3404 O O . VAL A 1 422 ? -17.202 14.276 8.546 1.00 90.19 422 VAL A O 1
ATOM 3407 N N . PRO A 1 423 ? -15.721 15.739 9.417 1.00 85.31 423 PRO A N 1
ATOM 3408 C CA . PRO A 1 423 ? -14.855 15.736 8.244 1.00 85.31 423 PRO A CA 1
ATOM 3409 C C . PRO A 1 423 ? -14.379 14.329 7.872 1.00 85.31 423 PRO A C 1
ATOM 3411 O O . PRO A 1 423 ? -14.053 13.509 8.732 1.00 85.31 423 PRO A O 1
ATOM 3414 N N . GLN A 1 424 ? -14.312 14.054 6.569 1.00 88.94 424 GLN A N 1
ATOM 3415 C CA . GLN A 1 424 ? -13.816 12.775 6.078 1.00 88.94 424 GLN A CA 1
ATOM 3416 C C . GLN A 1 424 ? -12.294 12.732 6.167 1.00 88.94 424 GLN A C 1
ATOM 3418 O O . GLN A 1 424 ? -11.588 13.475 5.483 1.00 88.94 424 GLN A O 1
ATOM 3423 N N . VAL A 1 425 ? -11.786 11.821 6.990 1.00 86.94 425 VAL A N 1
ATOM 3424 C CA . VAL A 1 425 ? -10.351 11.637 7.201 1.00 86.94 425 VAL A CA 1
ATOM 3425 C C . VAL A 1 425 ? -9.971 10.199 6.884 1.00 86.94 425 VAL A C 1
ATOM 3427 O O . VAL A 1 425 ? -10.544 9.252 7.417 1.00 86.94 425 VAL A O 1
ATOM 3430 N N . SER A 1 426 ? -8.981 10.026 6.007 1.00 86.25 426 SER A N 1
ATOM 3431 C CA . SER A 1 426 ? -8.476 8.702 5.629 1.00 86.25 426 SER A CA 1
ATOM 3432 C C . SER A 1 426 ? -7.362 8.220 6.561 1.00 86.25 426 SER A C 1
ATOM 3434 O O . SER A 1 426 ? -6.625 9.020 7.141 1.00 86.25 426 SER A O 1
ATOM 3436 N N . SER A 1 427 ? -7.136 6.903 6.598 1.00 85.69 427 SER A N 1
ATOM 3437 C CA . SER A 1 427 ? -6.042 6.286 7.367 1.00 85.69 427 SER A CA 1
ATOM 3438 C C . SER A 1 427 ? -4.659 6.874 7.042 1.00 85.69 427 SER A C 1
ATOM 3440 O O . SER A 1 427 ? -3.767 6.915 7.884 1.00 85.69 427 SER A O 1
ATOM 3442 N N . GLN A 1 428 ? -4.446 7.312 5.796 1.00 80.62 428 GLN A N 1
ATOM 3443 C CA . GLN A 1 428 ? -3.178 7.895 5.352 1.00 80.62 428 GLN A CA 1
ATOM 3444 C C . GLN A 1 428 ? -2.983 9.311 5.895 1.00 80.62 428 GLN A C 1
ATOM 3446 O O . GLN A 1 428 ? -1.849 9.696 6.179 1.00 80.62 428 GLN A O 1
ATOM 3451 N N . VAL A 1 429 ? -4.074 10.073 6.011 1.00 83.38 429 VAL A N 1
ATOM 3452 C CA . VAL A 1 429 ? -4.056 11.420 6.587 1.00 83.38 429 VAL A CA 1
ATOM 3453 C C . VAL A 1 429 ? -3.778 11.319 8.079 1.00 83.38 429 VAL A C 1
ATOM 3455 O O . VAL A 1 429 ? -2.811 11.923 8.527 1.00 83.38 429 VAL A O 1
ATOM 3458 N N . VAL A 1 430 ? -4.507 10.471 8.812 1.00 83.06 430 VAL A N 1
ATOM 3459 C CA . VAL A 1 430 ? -4.296 10.298 10.260 1.00 83.06 430 VAL A CA 1
ATOM 3460 C C . VAL A 1 430 ? -2.865 9.884 10.581 1.00 83.06 430 VAL A C 1
ATOM 3462 O O . VAL A 1 430 ? -2.179 10.583 11.320 1.00 83.06 430 VAL A O 1
ATOM 3465 N N . ARG A 1 431 ? -2.353 8.822 9.947 1.00 82.44 431 ARG A N 1
ATOM 3466 C CA . ARG A 1 431 ? -0.960 8.384 10.145 1.00 82.44 431 ARG A CA 1
ATOM 3467 C C . ARG A 1 431 ? 0.044 9.509 9.927 1.00 82.44 431 ARG A C 1
ATOM 3469 O O . ARG A 1 431 ? 1.015 9.616 10.664 1.00 82.44 431 ARG A O 1
ATOM 3476 N N . ARG A 1 432 ? -0.178 10.337 8.904 1.00 76.94 432 ARG A N 1
ATOM 3477 C CA . ARG A 1 432 ? 0.699 11.467 8.590 1.00 76.94 432 ARG A CA 1
ATOM 3478 C C . ARG A 1 432 ? 0.600 12.556 9.653 1.00 76.94 432 ARG A C 1
ATOM 3480 O O . ARG A 1 432 ? 1.636 13.020 10.109 1.00 76.94 432 ARG A O 1
ATOM 3487 N N . VAL A 1 433 ? -0.612 12.950 10.035 1.00 79.75 433 VAL A N 1
ATOM 3488 C CA . VAL A 1 433 ? -0.864 13.990 11.044 1.00 79.75 433 VAL A CA 1
ATOM 3489 C C . VAL A 1 433 ? -0.233 13.599 12.379 1.00 79.75 433 VAL A C 1
ATOM 3491 O O . VAL A 1 433 ? 0.525 14.387 12.943 1.00 79.75 433 VAL A O 1
ATOM 3494 N N . PHE A 1 434 ? -0.448 12.363 12.835 1.00 79.38 434 PHE A N 1
ATOM 3495 C CA . PHE A 1 434 ? 0.135 11.860 14.080 1.00 79.38 434 PHE A CA 1
ATOM 3496 C C . PHE A 1 434 ? 1.655 11.679 13.991 1.00 79.38 434 PHE A C 1
ATOM 3498 O O . PHE A 1 434 ? 2.359 12.045 14.929 1.00 79.38 434 PHE A O 1
ATOM 3505 N N . GLN A 1 435 ? 2.195 11.221 12.855 1.00 74.31 435 GLN A N 1
ATOM 3506 C CA . GLN A 1 435 ? 3.647 11.164 12.644 1.00 74.31 435 GLN A CA 1
ATOM 3507 C C . GLN A 1 435 ? 4.284 12.564 12.675 1.00 74.31 435 GLN A C 1
ATOM 3509 O O . GLN A 1 435 ? 5.323 12.762 13.301 1.00 74.31 435 GLN A O 1
ATOM 3514 N N . THR A 1 436 ? 3.664 13.552 12.027 1.00 71.06 436 THR A N 1
ATOM 3515 C CA . THR A 1 436 ? 4.129 14.945 12.053 1.00 71.06 436 THR A CA 1
ATOM 3516 C C . THR A 1 436 ? 4.047 15.535 13.458 1.00 71.06 436 THR A C 1
ATOM 3518 O O . THR A 1 436 ? 4.990 16.202 13.882 1.00 71.06 436 THR A O 1
ATOM 3521 N N . ALA A 1 437 ? 2.956 15.287 14.188 1.00 72.06 437 ALA A N 1
ATOM 3522 C CA . ALA A 1 437 ? 2.810 15.730 15.570 1.00 72.06 437 ALA A CA 1
ATOM 3523 C C . ALA A 1 437 ? 3.911 15.128 16.459 1.00 72.06 437 ALA A C 1
ATOM 3525 O O . ALA A 1 437 ? 4.619 15.876 17.128 1.00 72.06 437 ALA A O 1
ATOM 3526 N N . ALA A 1 438 ? 4.138 13.812 16.383 1.00 65.62 438 ALA A N 1
ATOM 3527 C CA . ALA A 1 438 ? 5.201 13.129 17.123 1.00 65.62 438 ALA A CA 1
ATOM 3528 C C . ALA A 1 438 ? 6.596 13.694 16.802 1.00 65.62 438 ALA A C 1
ATOM 3530 O O . ALA A 1 438 ? 7.386 13.963 17.707 1.00 65.62 438 ALA A O 1
ATOM 3531 N N . ASN A 1 439 ? 6.879 13.970 15.524 1.00 62.66 439 ASN A N 1
ATOM 3532 C CA . ASN A 1 439 ? 8.143 14.581 15.115 1.00 62.66 439 ASN A CA 1
ATOM 3533 C C . ASN A 1 439 ? 8.322 15.997 15.689 1.00 62.66 439 ASN A C 1
ATOM 3535 O O . ASN A 1 439 ? 9.426 16.337 16.115 1.00 62.66 439 ASN A O 1
ATOM 3539 N N . ARG A 1 440 ? 7.256 16.809 15.763 1.00 60.94 440 ARG A N 1
ATOM 3540 C CA . ARG A 1 440 ? 7.307 18.129 16.420 1.00 60.94 440 ARG A CA 1
ATOM 3541 C C . ARG A 1 440 ? 7.646 17.990 17.907 1.00 60.94 440 ARG A C 1
ATOM 3543 O O . ARG A 1 440 ? 8.547 18.680 18.371 1.00 60.94 440 ARG A O 1
ATOM 3550 N N . PHE A 1 441 ? 7.020 17.052 18.621 1.00 53.53 441 PHE A N 1
ATOM 3551 C CA . PHE A 1 441 ? 7.343 16.786 20.030 1.00 53.53 441 PHE A CA 1
ATOM 3552 C C . PHE A 1 441 ? 8.785 16.308 20.229 1.00 53.53 441 PHE A C 1
ATOM 3554 O O . PHE A 1 441 ? 9.453 16.771 21.147 1.00 53.53 441 PHE A O 1
ATOM 3561 N N . SER A 1 442 ? 9.314 15.467 19.335 1.00 48.47 442 SER A N 1
ATOM 3562 C CA . SER A 1 442 ? 10.718 15.026 19.403 1.00 48.47 442 SER A CA 1
ATOM 3563 C C . SER A 1 442 ? 11.735 16.157 19.168 1.00 48.47 442 SER A C 1
ATOM 3565 O O . SER A 1 442 ? 12.835 16.119 19.715 1.00 48.47 442 SER A O 1
ATOM 3567 N N . HIS A 1 443 ? 11.370 17.187 18.392 1.00 37.97 443 HIS A N 1
ATOM 3568 C CA . HIS A 1 443 ? 12.194 18.386 18.197 1.00 37.97 443 HIS A CA 1
ATOM 3569 C C . HIS A 1 443 ? 12.128 19.335 19.401 1.00 37.97 443 HIS A C 1
ATOM 3571 O O . HIS A 1 443 ? 13.154 19.878 19.799 1.00 37.97 443 HIS A O 1
ATOM 3577 N N . PHE A 1 444 ? 10.956 19.488 20.026 1.00 31.42 444 PHE A N 1
ATOM 3578 C CA . PHE A 1 444 ? 10.800 20.267 21.263 1.00 31.42 444 PHE A CA 1
ATOM 3579 C C . PHE A 1 444 ? 11.406 19.573 22.494 1.00 31.42 444 PHE A C 1
ATOM 3581 O O . PHE A 1 444 ? 11.912 20.250 23.384 1.00 31.42 444 PHE A O 1
ATOM 3588 N N . GLY A 1 445 ? 11.460 18.238 22.517 1.00 30.05 445 GLY A N 1
ATOM 3589 C CA . GLY A 1 445 ? 12.158 17.463 23.551 1.00 30.05 445 GLY A CA 1
ATOM 3590 C C . GLY A 1 445 ? 13.681 17.655 23.566 1.00 30.05 445 GLY A C 1
ATOM 3591 O O . GLY A 1 445 ? 14.324 17.297 24.546 1.00 30.05 445 GLY A O 1
ATOM 3592 N N . LYS A 1 446 ? 14.267 18.268 22.524 1.00 29.64 446 LYS A N 1
ATOM 3593 C CA . LYS A 1 446 ? 15.664 18.739 22.540 1.00 29.64 446 LYS A CA 1
ATOM 3594 C C . LYS A 1 446 ? 15.840 20.112 23.205 1.00 29.64 446 LYS A C 1
ATOM 3596 O O . LYS A 1 446 ? 16.975 20.539 23.379 1.00 29.64 446 LYS A O 1
ATOM 3601 N N . LEU A 1 447 ? 14.754 20.794 23.580 1.00 28.14 447 LEU A N 1
ATOM 3602 C CA . LEU A 1 447 ? 14.775 22.148 24.150 1.00 28.14 447 LEU A CA 1
ATOM 3603 C C . LEU A 1 447 ? 14.292 22.245 25.605 1.00 28.14 447 LEU A C 1
ATOM 3605 O O . LEU A 1 447 ? 14.369 23.329 26.175 1.00 28.14 447 LEU A O 1
ATOM 3609 N N . GLN A 1 448 ? 13.865 21.157 26.252 1.00 23.83 448 GLN A N 1
ATOM 3610 C CA . GLN A 1 448 ? 13.558 21.180 27.687 1.00 23.83 448 GLN A CA 1
ATOM 3611 C C . GLN A 1 448 ? 14.059 19.923 28.403 1.00 23.83 448 GLN A C 1
ATOM 3613 O O . GLN A 1 448 ? 13.502 18.833 28.287 1.00 23.83 448 GLN A O 1
ATOM 3618 N N . HIS A 1 449 ? 15.102 20.110 29.217 1.00 33.50 449 HIS A N 1
ATOM 3619 C CA . HIS A 1 449 ? 15.349 19.277 30.386 1.00 33.50 449 HIS A CA 1
ATOM 3620 C C . HIS A 1 449 ? 14.104 19.319 31.275 1.00 33.50 449 HIS A C 1
ATOM 3622 O O . HIS A 1 449 ? 13.838 20.349 31.883 1.00 33.50 449 HIS A O 1
ATOM 3628 N N . THR A 1 450 ? 13.342 18.228 31.334 1.00 27.80 450 THR A N 1
ATOM 3629 C CA . THR A 1 450 ? 12.592 17.744 32.513 1.00 27.80 450 THR A CA 1
ATOM 3630 C C . THR A 1 450 ? 11.709 16.567 32.102 1.00 27.80 450 THR A C 1
ATOM 3632 O O . THR A 1 450 ? 10.585 16.736 31.659 1.00 27.80 450 THR A O 1
ATOM 3635 N N . CYS A 1 451 ? 12.215 15.348 32.278 1.00 23.45 451 CYS A N 1
ATOM 3636 C CA . CYS A 1 451 ? 11.389 14.173 32.567 1.00 23.45 451 CYS A CA 1
ATOM 3637 C C . CYS A 1 451 ? 12.264 13.133 33.275 1.00 23.45 451 CYS A C 1
ATOM 3639 O O . CYS A 1 451 ? 12.730 12.153 32.701 1.00 23.45 451 CYS A O 1
ATOM 3641 N N . ARG A 1 452 ? 12.521 13.387 34.563 1.00 27.53 452 ARG A N 1
ATOM 3642 C CA . ARG A 1 452 ? 12.683 12.306 35.536 1.00 27.53 452 ARG A CA 1
ATOM 3643 C C . ARG A 1 452 ? 11.268 11.811 35.821 1.00 27.53 452 ARG A C 1
ATOM 3645 O O . ARG A 1 452 ? 10.513 12.599 36.372 1.00 27.53 452 ARG A O 1
ATOM 3652 N N . LEU A 1 453 ? 10.930 10.590 35.400 1.00 22.48 453 LEU A N 1
ATOM 3653 C CA . LEU A 1 453 ? 9.907 9.684 35.962 1.00 22.48 453 LEU A CA 1
ATOM 3654 C C . LEU A 1 453 ? 9.618 8.566 34.938 1.00 22.48 453 LEU A C 1
ATOM 3656 O O . LEU A 1 453 ? 8.797 8.738 34.048 1.00 22.48 453 LEU A O 1
ATOM 3660 N N . PHE A 1 454 ? 10.369 7.464 35.018 1.00 21.95 454 PHE A N 1
ATOM 3661 C CA . PHE A 1 454 ? 9.876 6.091 35.247 1.00 21.95 454 PHE A CA 1
ATOM 3662 C C . PHE A 1 454 ? 10.890 5.026 34.771 1.00 21.95 454 PHE A C 1
ATOM 3664 O O . PHE A 1 454 ? 11.383 5.095 33.644 1.00 21.95 454 PHE A O 1
ATOM 3671 N N . PRO A 1 455 ? 11.224 4.041 35.628 1.00 24.56 455 PRO A N 1
ATOM 3672 C CA . PRO A 1 455 ? 12.073 2.902 35.303 1.00 24.56 455 PRO A CA 1
ATOM 3673 C C . PRO A 1 455 ? 11.252 1.676 34.857 1.00 24.56 455 PRO A C 1
ATOM 3675 O O . PRO A 1 455 ? 10.128 1.493 35.305 1.00 24.56 455 PRO A O 1
ATOM 3678 N N . ARG A 1 456 ? 11.916 0.779 34.109 1.00 23.39 456 ARG A N 1
ATOM 3679 C CA . ARG A 1 456 ? 11.576 -0.641 33.851 1.00 23.39 456 ARG A CA 1
ATOM 3680 C C . ARG A 1 456 ? 10.332 -0.920 32.995 1.00 23.39 456 ARG A C 1
ATOM 3682 O O . ARG A 1 456 ? 9.216 -0.724 33.436 1.00 23.39 456 ARG A O 1
ATOM 3689 N N . LEU A 1 457 ? 10.555 -1.571 31.850 1.00 24.28 457 LEU A N 1
ATOM 3690 C CA . LEU A 1 457 ? 10.193 -2.982 31.640 1.00 24.28 457 LEU A CA 1
ATOM 3691 C C . LEU A 1 457 ? 10.887 -3.491 30.367 1.00 24.28 457 LEU A C 1
ATOM 3693 O O . LEU A 1 457 ? 10.584 -3.108 29.241 1.00 24.28 457 LEU A O 1
ATOM 3697 N N . ALA A 1 458 ? 11.896 -4.328 30.589 1.00 24.73 458 ALA A N 1
ATOM 3698 C CA . ALA A 1 458 ? 12.513 -5.168 29.580 1.00 24.73 458 ALA A CA 1
ATOM 3699 C C . ALA A 1 458 ? 11.666 -6.434 29.446 1.00 24.73 458 ALA A C 1
ATOM 3701 O O . ALA A 1 458 ? 11.354 -7.004 30.479 1.00 24.73 458 ALA A O 1
ATOM 3702 N N . PHE A 1 459 ? 11.337 -6.869 28.227 1.00 23.59 459 PHE A N 1
ATOM 3703 C CA . PHE A 1 459 ? 11.244 -8.281 27.816 1.00 23.59 459 PHE A CA 1
ATOM 3704 C C . PHE A 1 459 ? 10.794 -8.359 26.346 1.00 23.59 459 PHE A C 1
ATOM 3706 O O . PHE A 1 459 ? 9.625 -8.163 26.042 1.00 23.59 459 PHE A O 1
ATOM 3713 N N . PHE A 1 460 ? 11.704 -8.704 25.431 1.00 24.27 460 PHE A N 1
ATOM 3714 C CA . PHE A 1 460 ? 11.353 -9.353 24.161 1.00 24.27 460 PHE A CA 1
ATOM 3715 C C . PHE A 1 460 ? 12.441 -10.373 23.796 1.00 24.27 460 PHE A C 1
ATOM 3717 O O . PHE A 1 460 ? 13.630 -10.053 23.896 1.00 24.27 460 PHE A O 1
ATOM 3724 N N . PRO A 1 461 ? 12.071 -11.604 23.396 1.00 23.91 461 PRO A N 1
ATOM 3725 C CA . PRO A 1 461 ? 13.023 -12.588 22.916 1.00 23.91 461 PRO A CA 1
ATOM 3726 C C . PRO A 1 461 ? 13.495 -12.232 21.502 1.00 23.91 461 PRO A C 1
ATOM 3728 O O . PRO A 1 461 ? 12.785 -11.626 20.702 1.00 23.91 461 PRO A O 1
ATOM 3731 N N . LYS A 1 462 ? 14.739 -12.625 21.234 1.00 30.31 462 LYS A N 1
ATOM 3732 C CA . LYS A 1 462 ? 15.493 -12.427 19.998 1.00 30.31 462 LYS A CA 1
ATOM 3733 C C . LYS A 1 462 ? 14.750 -12.969 18.771 1.00 30.31 462 LYS A C 1
ATOM 3735 O O . LYS A 1 462 ? 14.641 -14.179 18.632 1.00 30.31 462 LYS A O 1
ATOM 3740 N N . THR A 1 463 ? 14.399 -12.084 17.844 1.00 24.50 463 THR A N 1
ATOM 3741 C CA . THR A 1 463 ? 14.454 -12.318 16.389 1.00 24.50 463 THR A CA 1
ATOM 3742 C C . THR A 1 463 ? 14.598 -10.964 15.696 1.00 24.50 463 THR A C 1
ATOM 3744 O O . THR A 1 463 ? 13.936 -10.005 16.089 1.00 24.50 463 THR A O 1
ATOM 3747 N N . GLU A 1 464 ? 15.499 -10.878 14.716 1.00 28.92 464 GLU A N 1
ATOM 3748 C CA . GLU A 1 464 ? 15.835 -9.668 13.955 1.00 28.92 464 GLU A CA 1
ATOM 3749 C C . GLU A 1 464 ? 14.587 -9.003 13.353 1.00 28.92 464 GLU A C 1
ATOM 3751 O O . GLU A 1 464 ? 14.015 -9.481 12.377 1.00 28.92 464 GLU A O 1
ATOM 3756 N N . ILE A 1 465 ? 14.166 -7.878 13.933 1.00 27.08 465 ILE A N 1
ATOM 3757 C CA . ILE A 1 465 ? 13.154 -6.984 13.366 1.00 27.08 465 ILE A CA 1
ATOM 3758 C C . ILE A 1 465 ? 13.705 -5.560 13.466 1.00 27.08 465 ILE A C 1
ATOM 3760 O O . ILE A 1 465 ? 14.256 -5.163 14.494 1.00 27.08 465 ILE A O 1
ATOM 3764 N N . HIS A 1 466 ? 13.591 -4.805 12.370 1.00 30.25 466 HIS A N 1
ATOM 3765 C CA . HIS A 1 466 ? 14.075 -3.433 12.226 1.00 30.25 466 HIS A CA 1
ATOM 3766 C C . HIS A 1 466 ? 13.673 -2.540 13.416 1.00 30.25 466 HIS A C 1
ATOM 3768 O O . HIS A 1 466 ? 12.514 -2.170 13.595 1.00 30.25 466 HIS A O 1
ATOM 3774 N N . PHE A 1 467 ? 14.680 -2.139 14.195 1.00 26.22 467 PHE A N 1
ATOM 3775 C CA . PHE A 1 467 ? 14.581 -1.356 15.435 1.00 26.22 467 PHE A CA 1
ATOM 3776 C C . PHE A 1 467 ? 13.877 0.012 15.266 1.00 26.22 467 PHE A C 1
ATOM 3778 O O . PHE A 1 467 ? 13.379 0.584 16.233 1.00 26.22 467 PHE A O 1
ATOM 3785 N N . GLN A 1 468 ? 13.795 0.537 14.036 1.00 27.95 468 GLN A N 1
ATOM 3786 C CA . GLN A 1 468 ? 13.172 1.833 13.735 1.00 27.95 468 GLN A CA 1
ATOM 3787 C C . GLN A 1 468 ? 11.634 1.812 13.757 1.00 27.95 468 GLN A C 1
ATOM 3789 O O . GLN A 1 468 ? 11.034 2.814 14.143 1.00 27.95 468 GLN A O 1
ATOM 3794 N N . ASP A 1 469 ? 10.986 0.694 13.418 1.00 28.98 469 ASP A N 1
ATOM 3795 C CA . ASP A 1 469 ? 9.515 0.613 13.406 1.00 28.98 469 ASP A CA 1
ATOM 3796 C C . ASP A 1 469 ? 8.934 0.367 14.810 1.00 28.98 469 ASP A C 1
ATOM 3798 O O . ASP A 1 469 ? 7.840 0.838 15.137 1.00 28.98 469 ASP A O 1
ATOM 3802 N N . ILE A 1 470 ? 9.698 -0.295 15.684 1.00 34.00 470 ILE A N 1
ATOM 3803 C CA . ILE A 1 470 ? 9.323 -0.530 17.086 1.00 34.00 470 ILE A CA 1
ATOM 3804 C C . ILE A 1 470 ? 9.398 0.783 17.875 1.00 34.00 470 ILE A C 1
ATOM 3806 O O . ILE A 1 470 ? 8.440 1.137 18.557 1.00 34.00 470 ILE A O 1
ATOM 3810 N N . LEU A 1 471 ? 10.469 1.567 17.711 1.00 30.50 471 LEU A N 1
ATOM 3811 C CA . LEU A 1 471 ? 10.618 2.864 18.383 1.00 30.50 471 LEU A CA 1
ATOM 3812 C C . LEU A 1 471 ? 9.547 3.883 17.965 1.00 30.50 471 LEU A C 1
ATOM 3814 O O . LEU A 1 471 ? 9.068 4.638 18.809 1.00 30.50 471 LEU A O 1
ATOM 3818 N N . LEU A 1 472 ? 9.120 3.884 16.696 1.00 35.09 472 LEU A N 1
ATOM 3819 C CA . LEU A 1 472 ? 8.063 4.785 16.222 1.00 35.09 472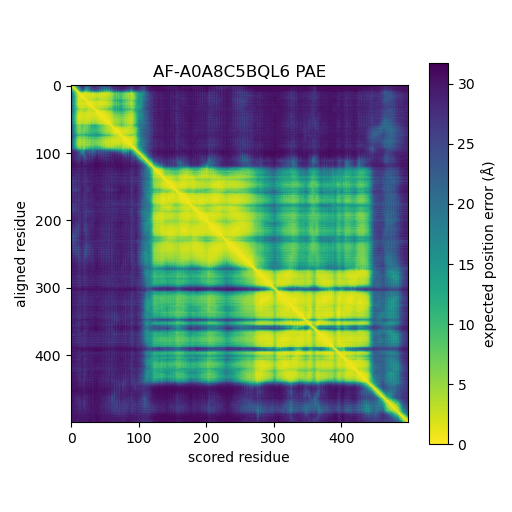 LEU A CA 1
ATOM 3820 C C . LEU A 1 472 ? 6.683 4.398 16.776 1.00 35.09 472 LEU A C 1
ATOM 3822 O O . LEU A 1 472 ? 5.879 5.273 17.091 1.00 35.09 472 LEU A O 1
ATOM 3826 N N . THR A 1 473 ? 6.426 3.095 16.916 1.00 36.09 473 THR A N 1
ATOM 3827 C CA . THR A 1 473 ? 5.176 2.568 17.482 1.00 36.09 473 THR A CA 1
ATOM 3828 C C . THR A 1 473 ? 5.111 2.830 18.989 1.00 36.09 473 THR A C 1
ATOM 3830 O O . THR A 1 473 ? 4.090 3.312 19.471 1.00 36.09 473 THR A O 1
ATOM 3833 N N . PHE A 1 474 ? 6.219 2.632 19.713 1.00 32.84 474 PHE A N 1
ATOM 3834 C CA . PHE A 1 474 ? 6.332 2.946 21.143 1.00 32.84 474 PHE A CA 1
ATOM 3835 C C . PHE A 1 474 ? 6.227 4.453 21.431 1.00 32.84 474 PHE A C 1
ATOM 3837 O O . PHE A 1 474 ? 5.507 4.853 22.343 1.00 32.84 474 PHE A O 1
ATOM 3844 N N . ALA A 1 475 ? 6.871 5.307 20.628 1.00 34.78 475 ALA A N 1
ATOM 3845 C CA . ALA A 1 475 ? 6.785 6.761 20.792 1.00 34.78 475 ALA A CA 1
ATOM 3846 C C . ALA A 1 475 ? 5.378 7.312 20.488 1.00 34.78 475 ALA A C 1
ATOM 3848 O O . ALA A 1 475 ? 4.914 8.218 21.182 1.00 34.78 475 ALA A O 1
ATOM 3849 N N . LEU A 1 476 ? 4.670 6.754 19.492 1.00 40.66 476 LEU A N 1
ATOM 3850 C CA . LEU A 1 476 ? 3.265 7.101 19.242 1.00 40.66 476 LEU A CA 1
ATOM 3851 C C . LEU A 1 476 ? 2.355 6.658 20.396 1.00 40.66 476 LEU A C 1
ATOM 3853 O O . LEU A 1 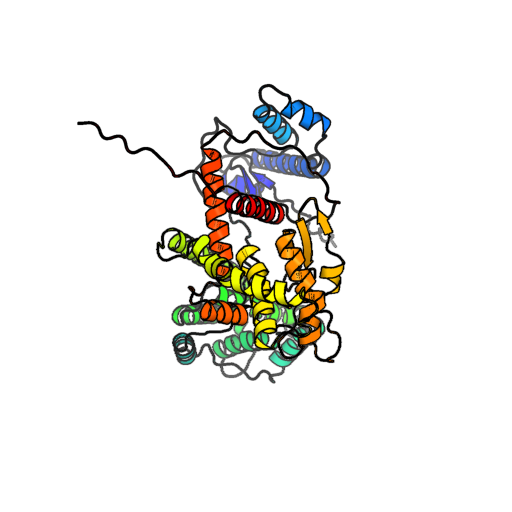476 ? 1.434 7.392 20.743 1.00 40.66 476 LEU A O 1
ATOM 3857 N N . HIS A 1 477 ? 2.617 5.492 20.995 1.00 42.56 477 HIS A N 1
ATOM 3858 C CA . HIS A 1 477 ? 1.804 4.957 22.089 1.00 42.56 477 HIS A CA 1
ATOM 3859 C C . HIS A 1 477 ? 1.900 5.812 23.359 1.00 42.56 477 HIS A C 1
ATOM 3861 O O . HIS A 1 477 ? 0.880 6.186 23.937 1.00 42.56 477 HIS A O 1
ATOM 3867 N N . ILE A 1 478 ? 3.120 6.224 23.722 1.00 39.41 478 ILE A N 1
ATOM 3868 C CA . ILE A 1 478 ? 3.374 7.115 24.865 1.00 39.41 478 ILE A CA 1
ATOM 3869 C C . ILE A 1 478 ? 2.666 8.466 24.673 1.00 39.41 478 ILE A C 1
ATOM 3871 O O . ILE A 1 478 ? 2.074 8.996 25.611 1.00 39.41 478 ILE A O 1
ATOM 3875 N N . LEU A 1 479 ? 2.654 9.008 23.449 1.00 43.47 479 LEU A N 1
ATOM 3876 C CA . LEU A 1 479 ? 1.977 10.273 23.147 1.00 43.47 479 LEU A CA 1
ATOM 3877 C C . LEU A 1 479 ? 0.446 10.152 23.160 1.00 43.47 479 LEU A C 1
ATOM 3879 O O . LEU A 1 479 ? -0.218 11.048 23.675 1.00 43.47 479 LEU A O 1
ATOM 3883 N N . ILE A 1 480 ? -0.131 9.063 22.643 1.00 44.62 480 ILE A N 1
ATOM 3884 C CA . ILE A 1 480 ? -1.591 8.852 22.658 1.00 44.62 480 ILE A CA 1
ATOM 3885 C C . ILE A 1 480 ? -2.099 8.680 24.099 1.00 44.62 480 ILE A C 1
ATOM 3887 O O . ILE A 1 480 ? -3.126 9.260 24.458 1.00 44.62 480 ILE A O 1
ATOM 3891 N N . HIS A 1 481 ? -1.353 7.968 24.947 1.00 39.25 481 HIS A N 1
ATOM 3892 C CA . HIS A 1 481 ? -1.693 7.813 26.362 1.00 39.25 481 HIS A CA 1
ATOM 3893 C C . HIS A 1 481 ? -1.571 9.144 27.134 1.00 39.25 481 HIS A C 1
ATOM 3895 O O . HIS A 1 481 ? -2.456 9.501 27.914 1.00 39.25 481 HIS A O 1
ATOM 3901 N N . HIS A 1 482 ? -0.529 9.940 26.862 1.00 38.59 482 HIS A N 1
ATOM 3902 C CA . HIS A 1 482 ? -0.314 11.238 27.514 1.00 38.59 482 HIS A CA 1
ATOM 3903 C C . HIS A 1 482 ? -1.315 12.321 27.056 1.00 38.59 482 HIS A C 1
ATOM 3905 O O . HIS A 1 482 ? -1.684 13.192 27.839 1.00 38.59 482 HIS A O 1
ATOM 3911 N N . PHE A 1 483 ? -1.816 12.274 25.818 1.00 42.12 483 PHE A N 1
ATOM 3912 C CA . PHE A 1 483 ? -2.849 13.215 25.361 1.00 42.12 483 PHE A CA 1
ATOM 3913 C C . PHE A 1 483 ? -4.243 12.914 25.931 1.00 42.12 483 PHE A C 1
ATOM 3915 O O . PHE A 1 483 ? -5.026 13.844 26.120 1.00 42.12 483 PHE A O 1
ATOM 3922 N N . ASN A 1 484 ? -4.544 11.650 26.247 1.00 41.50 484 ASN A N 1
ATOM 3923 C CA . ASN A 1 484 ? -5.849 11.251 26.781 1.00 41.50 484 ASN A CA 1
ATOM 3924 C C . ASN A 1 484 ? -5.982 11.433 28.306 1.00 41.50 484 ASN A C 1
ATOM 3926 O O . ASN A 1 484 ? -7.103 11.570 28.791 1.00 41.50 484 ASN A O 1
ATOM 3930 N N . HIS A 1 485 ? -4.875 11.475 29.063 1.00 37.91 485 HIS A N 1
ATOM 3931 C CA . HIS A 1 485 ? -4.916 11.527 30.533 1.00 37.91 485 HIS A CA 1
ATOM 3932 C C . HIS A 1 485 ? -4.579 12.890 31.172 1.00 37.91 485 HIS A C 1
ATOM 3934 O O . HIS A 1 485 ? -4.959 13.102 32.323 1.00 37.91 485 HIS A O 1
ATOM 3940 N N . THR A 1 486 ? -3.934 13.839 30.476 1.00 36.22 486 THR A N 1
ATOM 3941 C CA . THR A 1 486 ? -3.394 15.063 31.125 1.00 36.22 486 THR A CA 1
ATOM 3942 C C . THR A 1 486 ? -4.172 16.365 30.878 1.00 36.22 486 THR A C 1
ATOM 3944 O O . THR A 1 486 ? -3.686 17.434 31.235 1.00 36.22 486 THR A O 1
ATOM 3947 N N . PHE A 1 487 ? -5.386 16.323 30.319 1.00 31.98 487 PHE A N 1
ATOM 3948 C CA . PHE A 1 487 ? -6.257 17.508 30.245 1.00 31.98 487 PHE A CA 1
ATOM 3949 C C . PHE A 1 487 ? -7.705 17.210 30.656 1.00 31.98 487 PHE A C 1
ATOM 3951 O O . PHE A 1 487 ? -8.627 17.223 29.841 1.00 31.98 487 PHE A O 1
ATOM 3958 N N . PRO A 1 488 ? -7.930 17.049 31.967 1.00 30.05 488 PRO A N 1
ATOM 3959 C CA . PRO A 1 488 ? -9.086 17.686 32.574 1.00 30.05 488 PRO A CA 1
ATOM 3960 C C . PRO A 1 488 ? -8.650 18.483 33.812 1.00 30.05 488 PRO A C 1
ATOM 3962 O O . PRO A 1 488 ? -8.171 17.909 34.782 1.00 30.05 48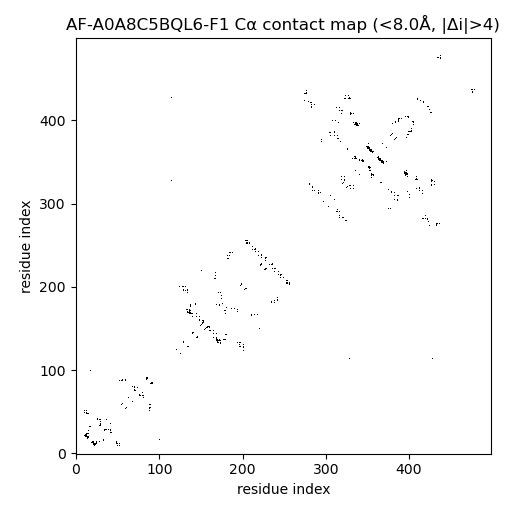8 PRO A O 1
ATOM 3965 N N . LYS A 1 489 ? -8.918 19.797 33.801 1.00 31.41 489 LYS A N 1
ATOM 3966 C CA . LYS A 1 489 ? -8.797 20.753 34.929 1.00 31.41 489 LYS A CA 1
ATOM 3967 C C . LYS A 1 489 ? -7.431 21.421 35.163 1.00 31.41 489 LYS A C 1
ATOM 3969 O O . LYS A 1 489 ? -6.858 21.266 36.227 1.00 31.41 489 LYS A O 1
ATOM 3974 N N . VAL A 1 490 ? -7.017 22.329 34.280 1.00 29.06 490 VAL A N 1
ATOM 3975 C CA . VAL A 1 490 ? -6.406 23.601 34.718 1.00 29.06 490 VAL A CA 1
ATOM 3976 C C . VAL A 1 490 ? -6.781 24.653 33.684 1.00 29.06 490 VAL A C 1
ATOM 3978 O O . VAL A 1 490 ? -6.108 24.771 32.679 1.00 29.06 490 VAL A O 1
ATOM 3981 N N . TRP A 1 491 ? -7.897 25.352 33.875 1.00 26.06 491 TRP A N 1
ATOM 3982 C CA . TRP A 1 491 ? -8.114 26.715 33.367 1.00 26.06 491 TRP A CA 1
ATOM 3983 C C . TRP A 1 491 ? -9.292 27.288 34.162 1.00 26.06 491 TRP A C 1
ATOM 3985 O O . TRP A 1 491 ? -10.447 27.293 33.743 1.00 26.06 491 TRP A O 1
ATOM 3995 N N . LYS A 1 492 ? -8.989 27.677 35.401 1.00 24.05 492 LYS A N 1
ATOM 3996 C CA . LYS A 1 492 ? -9.806 28.586 36.199 1.00 24.05 492 LYS A CA 1
ATOM 3997 C C . LYS A 1 492 ? -8.850 29.513 36.946 1.00 24.05 492 LYS A C 1
ATOM 3999 O O . LYS A 1 492 ? -8.055 29.019 37.735 1.00 24.05 492 LYS A O 1
ATOM 4004 N N . ILE A 1 493 ? -9.058 30.817 36.717 1.00 25.09 493 ILE A N 1
ATOM 4005 C CA . ILE A 1 493 ? -8.703 31.957 37.583 1.00 25.09 493 ILE A CA 1
ATOM 4006 C C . ILE A 1 493 ? -7.206 32.354 37.458 1.00 25.09 493 ILE A C 1
ATOM 4008 O O . ILE A 1 493 ? -6.330 31.526 37.643 1.00 25.09 493 ILE A O 1
ATOM 4012 N N . ASN A 1 494 ? -6.819 33.565 37.031 1.00 24.72 494 ASN A N 1
ATOM 4013 C CA . ASN A 1 494 ? -7.244 34.887 37.500 1.00 24.72 494 ASN A CA 1
ATOM 4014 C C . ASN A 1 494 ? -7.305 35.951 36.387 1.00 24.72 494 ASN A C 1
ATOM 4016 O O . ASN A 1 494 ? -6.342 36.160 35.654 1.00 24.72 494 ASN A O 1
ATOM 4020 N N . ASN A 1 495 ? -8.414 36.695 36.382 1.00 26.86 495 ASN A N 1
ATOM 4021 C CA . ASN A 1 495 ? -8.416 38.117 36.056 1.00 26.86 495 ASN A CA 1
ATOM 4022 C C . ASN A 1 495 ? -7.639 38.853 37.154 1.00 26.86 495 ASN A C 1
ATOM 4024 O O . ASN A 1 495 ? -7.987 38.705 38.321 1.00 26.86 495 ASN A O 1
ATOM 4028 N N . CYS A 1 496 ? -6.674 39.692 36.791 1.00 23.33 496 CYS A N 1
ATOM 4029 C CA . CYS A 1 496 ? -6.311 40.843 37.610 1.00 23.33 496 CYS A CA 1
ATOM 4030 C C . CYS A 1 496 ? -6.025 42.024 36.685 1.00 23.33 496 CYS A C 1
ATOM 4032 O O . CYS A 1 496 ? -5.068 42.034 35.917 1.00 23.33 496 CYS A O 1
ATOM 4034 N N . VAL A 1 497 ? -6.954 42.969 36.757 1.00 26.19 497 VAL A N 1
ATOM 4035 C CA . VAL A 1 497 ? -6.890 44.338 36.261 1.00 26.19 497 VAL A CA 1
ATOM 4036 C C . VAL A 1 497 ? -5.811 45.081 37.048 1.00 26.19 497 VAL A C 1
ATOM 4038 O O . VAL A 1 497 ? -5.773 44.950 38.269 1.00 26.19 497 VAL A O 1
ATOM 4041 N N . CYS A 1 498 ? -5.009 45.902 36.376 1.00 24.89 498 CYS A N 1
ATOM 4042 C CA . CYS A 1 498 ? -4.382 47.056 37.010 1.00 24.89 498 CYS A CA 1
ATOM 4043 C C . CYS A 1 498 ? -4.805 48.309 36.243 1.00 24.89 498 CYS A C 1
ATOM 4045 O O . CYS A 1 498 ? -4.671 48.368 35.020 1.00 24.89 498 CYS A O 1
ATOM 4047 N N . THR A 1 499 ? -5.379 49.235 37.008 1.00 31.91 499 THR A N 1
ATOM 4048 C CA . THR A 1 499 ? -5.494 50.675 36.750 1.00 31.91 499 THR A CA 1
ATOM 4049 C C . THR A 1 499 ? -4.179 51.303 36.330 1.00 31.91 499 THR A C 1
ATOM 4051 O O . THR A 1 499 ? -3.146 50.867 36.893 1.00 31.91 499 THR A O 1
#

Mean predicted aligned error: 18.47 Å

InterPro domains:
  IPR011010 DNA breaking-rejoining enzyme, catalytic core [SSF56349] (347-458)
  IPR044068 Core-binding (CB) domain [PS51900] (159-243)